Protein AF-A0A158QTT5-F1 (afdb_monomer)

Foldseek 3Di:
DVVLVVVLVVLVVVLVVLVVVLVVLVVVLVVLVVVLVVLVVVLVVLVVVLVVLVVVLVVLVVVLVVLVVVLVVLVVVLVVCVVPPDDPVNVVSVVVNVVSVVVNVVSVVVSVVSVVVSVVSVVVSVVSVVVSVVSVVVSVVSVVVSVVSVVVSVVSVVVSVVSVVVVVVVVVVVVVVVVVVVVVVVVVVVVVVVVVVVVVVVVVVVVVVVVVVVVVVVVVVVVVDDDDDDDDDDPPDVVVVVVVVVVVVVVVVVVVVVVVVVVVVVVVVVVVVVVVVVVVLVVVCVVPVPVNVVVVVVVVVVVVVVVVVVVVVVVVVVVVVVVVVVVVVVVVVVVVVVVVVVVVVVVVVVVVVVVVVVVVVVVVVVVVVVVVVVVVVVVVVVVVVVVVVVVVVVVVVVVVVVVVVVVVVVVVVVVVVPDDDDDDDDPDDPPPPPPPPPPPPPPVPPPPPDPDDDDDDDDDDDDDDDDDDDDDDDDDDDDDDDDDDDDDDDDDDDDDDDDDDDDDPPPPPPPVVVVVVVVVVVVVVVVVVVVVVVVVVVVVVVVVVVVD

Structure (mmCIF, N/CA/C/O backbone):
data_AF-A0A158QTT5-F1
#
_entry.id   AF-A0A158QTT5-F1
#
loop_
_atom_site.group_PDB
_atom_site.id
_atom_site.type_symbol
_atom_site.label_atom_id
_atom_site.label_alt_id
_atom_site.label_comp_id
_atom_site.label_asym_id
_atom_site.label_entity_id
_atom_site.label_seq_id
_atom_site.pdbx_PDB_ins_code
_atom_site.Cartn_x
_atom_site.Cartn_y
_atom_site.Cartn_z
_atom_site.occupancy
_atom_site.B_iso_or_equiv
_atom_site.auth_seq_id
_atom_site.auth_comp_id
_atom_site.auth_asym_id
_atom_site.auth_atom_id
_atom_site.pdbx_PDB_model_num
ATOM 1 N N . MET A 1 1 ? 10.773 11.565 -28.075 1.00 53.94 1 MET A N 1
ATOM 2 C CA . MET A 1 1 ? 11.450 11.701 -26.777 1.00 53.94 1 MET A CA 1
ATOM 3 C C . MET A 1 1 ? 10.529 12.324 -25.743 1.00 53.94 1 MET A C 1
ATOM 5 O O . MET A 1 1 ? 9.897 11.657 -24.931 1.00 53.94 1 MET A O 1
ATOM 9 N N . ASP A 1 2 ? 10.317 13.621 -25.923 1.00 58.75 2 ASP A N 1
ATOM 10 C CA . ASP A 1 2 ? 9.489 14.456 -25.050 1.00 58.75 2 ASP A CA 1
ATOM 11 C C . ASP A 1 2 ? 8.053 13.964 -24.871 1.00 58.75 2 ASP A C 1
ATOM 13 O O . ASP A 1 2 ? 7.498 14.089 -23.787 1.00 58.75 2 ASP A O 1
ATOM 17 N N . SER A 1 3 ? 7.444 13.352 -25.892 1.00 56.41 3 SER A N 1
ATOM 18 C CA . SER A 1 3 ? 6.098 12.768 -25.769 1.00 56.41 3 SER A CA 1
ATOM 19 C C . SER A 1 3 ? 6.046 11.583 -24.790 1.00 56.41 3 SER A C 1
ATOM 21 O O . SER A 1 3 ? 5.077 11.444 -24.046 1.00 56.41 3 SER A O 1
ATOM 23 N N . ILE A 1 4 ? 7.102 10.762 -24.738 1.00 62.06 4 ILE A N 1
ATOM 24 C CA . ILE A 1 4 ? 7.203 9.607 -23.831 1.00 62.06 4 ILE A CA 1
ATOM 25 C C . ILE A 1 4 ? 7.567 10.085 -22.424 1.00 62.06 4 ILE A C 1
ATOM 27 O O . ILE A 1 4 ? 6.906 9.682 -21.474 1.00 62.06 4 ILE A O 1
ATOM 31 N N . LYS A 1 5 ? 8.506 11.033 -22.294 1.00 63.84 5 LYS A N 1
ATOM 32 C CA . LYS A 1 5 ? 8.805 11.709 -21.019 1.00 63.84 5 LYS A CA 1
ATOM 33 C C . LYS A 1 5 ? 7.576 12.351 -20.403 1.00 63.84 5 LYS A C 1
ATOM 35 O O . LYS A 1 5 ? 7.313 12.158 -19.226 1.00 63.84 5 LYS A O 1
ATOM 40 N N . LYS A 1 6 ? 6.797 13.085 -21.203 1.00 74.56 6 LYS A N 1
ATOM 41 C CA . LYS A 1 6 ? 5.551 13.713 -20.749 1.00 74.56 6 LYS A CA 1
ATOM 42 C C . LYS A 1 6 ? 4.541 12.670 -20.276 1.00 74.56 6 LYS A C 1
ATOM 44 O O . LYS A 1 6 ? 3.931 12.872 -19.235 1.00 74.56 6 LYS A O 1
ATOM 49 N N . LYS A 1 7 ? 4.401 11.542 -20.985 1.00 72.75 7 LYS A N 1
ATOM 50 C CA . LYS A 1 7 ? 3.528 10.435 -20.558 1.00 72.75 7 LYS A CA 1
ATOM 51 C C . LYS A 1 7 ? 4.033 9.734 -19.294 1.00 72.75 7 LYS A C 1
ATOM 53 O O . LYS A 1 7 ? 3.225 9.437 -18.428 1.00 72.75 7 LYS A O 1
ATOM 58 N N . MET A 1 8 ? 5.338 9.508 -19.146 1.00 67.94 8 MET A N 1
ATOM 59 C CA . MET A 1 8 ? 5.909 8.921 -17.927 1.00 67.94 8 MET A CA 1
ATOM 60 C C . MET A 1 8 ? 5.813 9.862 -16.731 1.00 67.94 8 MET A C 1
ATOM 62 O O . MET A 1 8 ? 5.478 9.412 -15.645 1.00 67.94 8 MET A O 1
ATOM 66 N N . LEU A 1 9 ? 6.058 11.159 -16.920 1.00 74.69 9 LEU A N 1
ATOM 67 C CA . LEU A 1 9 ? 5.844 12.173 -15.888 1.00 74.69 9 LEU A CA 1
ATOM 68 C C . LEU A 1 9 ? 4.375 12.227 -15.471 1.00 74.69 9 LEU A C 1
ATOM 70 O O . LEU A 1 9 ? 4.094 12.249 -14.279 1.00 74.69 9 LEU A O 1
ATOM 74 N N . ALA A 1 10 ? 3.447 12.174 -16.430 1.00 76.25 10 ALA A N 1
ATOM 75 C CA . ALA A 1 10 ? 2.020 12.101 -16.135 1.00 76.25 10 ALA A CA 1
ATOM 76 C C . ALA A 1 10 ? 1.664 10.828 -15.349 1.00 76.25 10 ALA A C 1
ATOM 78 O O . ALA A 1 10 ? 0.994 10.924 -14.330 1.00 76.25 10 ALA A O 1
ATOM 79 N N . MET A 1 11 ? 2.174 9.656 -15.747 1.00 75.00 11 MET A N 1
ATOM 80 C CA . MET A 1 11 ? 1.930 8.392 -15.035 1.00 75.00 11 MET A CA 1
ATOM 81 C C . MET A 1 11 ? 2.588 8.345 -13.647 1.00 75.00 11 MET A C 1
ATOM 83 O O . MET A 1 11 ? 2.000 7.802 -12.715 1.00 75.00 11 MET A O 1
ATOM 87 N N . LYS A 1 12 ? 3.779 8.935 -13.475 1.00 76.81 12 LYS A N 1
ATOM 88 C CA . LYS A 1 12 ? 4.441 9.087 -12.167 1.00 76.81 12 LYS A CA 1
ATOM 89 C C . LYS A 1 12 ? 3.622 9.991 -11.251 1.00 76.81 12 LYS A C 1
ATOM 91 O O . LYS A 1 12 ? 3.322 9.595 -10.132 1.00 76.81 12 LYS A O 1
ATOM 96 N N . LEU A 1 13 ? 3.179 11.137 -11.762 1.00 84.69 13 LEU A N 1
ATOM 97 C CA . LEU A 1 13 ? 2.320 12.060 -11.027 1.00 84.69 13 LEU A CA 1
ATOM 98 C C . LEU A 1 13 ? 0.967 11.417 -10.679 1.00 84.69 13 LEU A C 1
ATOM 100 O O . LEU A 1 13 ? 0.458 11.595 -9.579 1.00 84.69 13 LEU A O 1
ATOM 104 N N . GLU A 1 14 ? 0.373 10.638 -11.586 1.00 78.38 14 GLU A N 1
ATOM 105 C CA . GLU A 1 14 ? -0.854 9.877 -11.319 1.00 78.38 14 GLU A CA 1
ATOM 106 C C . GLU A 1 14 ? -0.651 8.799 -10.248 1.00 78.38 14 GLU A C 1
ATOM 108 O O . GLU A 1 14 ? -1.523 8.628 -9.394 1.00 78.38 14 GLU A O 1
ATOM 113 N N . LYS A 1 15 ? 0.495 8.104 -10.258 1.00 79.44 15 LYS A N 1
ATOM 114 C CA . LYS A 1 15 ? 0.871 7.120 -9.236 1.00 79.44 15 LYS A CA 1
ATOM 115 C C . LYS A 1 15 ? 1.059 7.781 -7.871 1.00 79.44 15 LYS A C 1
ATOM 117 O O . LYS A 1 15 ? 0.480 7.305 -6.902 1.00 79.44 15 LYS A O 1
ATOM 122 N N . GLU A 1 16 ? 1.813 8.875 -7.800 1.00 82.44 16 GLU A N 1
ATOM 123 C CA . GLU A 1 16 ? 2.035 9.648 -6.568 1.00 82.44 16 GLU A CA 1
ATOM 124 C C . GLU A 1 16 ? 0.712 10.182 -6.007 1.00 82.44 16 GLU A C 1
ATOM 126 O O . GLU A 1 16 ? 0.370 9.907 -4.861 1.00 82.44 16 GLU A O 1
ATOM 131 N N . ASN A 1 17 ? -0.117 10.802 -6.851 1.00 79.88 17 ASN A N 1
ATOM 132 C CA . ASN A 1 17 ? -1.439 11.285 -6.452 1.00 79.88 17 ASN A CA 1
ATOM 133 C C . ASN A 1 17 ? -2.375 10.160 -5.975 1.00 79.88 17 ASN A C 1
ATOM 135 O O . ASN A 1 17 ? -3.226 10.387 -5.114 1.00 79.88 17 ASN A O 1
ATOM 139 N N . ALA A 1 18 ? -2.291 8.963 -6.564 1.00 76.06 18 ALA A N 1
ATOM 140 C CA . ALA A 1 18 ? -3.070 7.808 -6.121 1.00 76.06 18 ALA A CA 1
ATOM 141 C C . ALA A 1 18 ? -2.574 7.279 -4.768 1.00 76.06 18 ALA A C 1
ATOM 143 O O . ALA A 1 18 ? -3.385 6.903 -3.924 1.00 76.06 18 ALA A O 1
ATOM 144 N N . LEU A 1 19 ? -1.261 7.301 -4.550 1.00 77.50 19 LEU A N 1
ATOM 145 C CA . LEU A 1 19 ? -0.618 6.841 -3.326 1.00 77.50 19 LEU A CA 1
ATOM 146 C C . LEU A 1 19 ? -0.917 7.788 -2.152 1.00 77.50 19 LEU A C 1
ATOM 148 O O . LEU A 1 19 ? -1.347 7.326 -1.098 1.00 77.50 19 LEU A O 1
ATOM 152 N N . ASP A 1 20 ? -0.836 9.102 -2.363 1.00 85.56 20 ASP A N 1
ATOM 153 C CA . ASP A 1 20 ? -1.230 10.106 -1.366 1.00 85.56 20 ASP A CA 1
ATOM 154 C C . ASP A 1 20 ? -2.711 9.983 -0.981 1.00 85.56 20 ASP A C 1
ATOM 156 O O . ASP A 1 20 ? -3.078 10.075 0.195 1.00 85.56 20 ASP A O 1
ATOM 160 N N . LYS A 1 21 ? -3.583 9.720 -1.965 1.00 78.56 21 LYS A N 1
ATOM 161 C CA . LYS A 1 21 ? -5.006 9.449 -1.709 1.00 78.56 21 LYS A CA 1
ATOM 162 C C . LYS A 1 21 ? -5.202 8.183 -0.882 1.00 78.56 21 LYS A C 1
ATOM 164 O O . LYS A 1 21 ? -5.990 8.221 0.060 1.00 78.56 21 LYS A O 1
ATOM 169 N N . ALA A 1 22 ? -4.494 7.099 -1.198 1.00 75.62 22 ALA A N 1
ATOM 170 C CA . ALA A 1 22 ? -4.575 5.849 -0.448 1.00 75.62 22 ALA A CA 1
ATOM 171 C C . ALA A 1 22 ? -4.116 6.032 1.009 1.00 75.62 22 ALA A C 1
ATOM 173 O O . ALA A 1 22 ? -4.828 5.622 1.922 1.00 75.62 22 ALA A O 1
ATOM 174 N N . ILE A 1 23 ? -3.000 6.734 1.240 1.00 83.12 23 ILE A N 1
ATOM 175 C CA . ILE A 1 23 ? -2.498 7.049 2.590 1.00 83.12 23 ILE A CA 1
ATOM 176 C C . ILE A 1 23 ? -3.516 7.883 3.376 1.00 83.12 23 ILE A C 1
ATOM 178 O O . ILE A 1 23 ? -3.788 7.609 4.548 1.00 83.12 23 ILE A O 1
ATOM 182 N N . ASN A 1 24 ? -4.104 8.902 2.746 1.00 83.38 24 ASN A N 1
ATOM 183 C CA . ASN A 1 24 ? -5.105 9.743 3.397 1.00 83.38 24 ASN A CA 1
ATOM 184 C C . ASN A 1 24 ? -6.373 8.947 3.758 1.00 83.38 24 ASN A C 1
ATOM 186 O O . ASN A 1 24 ? -6.890 9.089 4.867 1.00 83.38 24 ASN A O 1
ATOM 190 N N . LEU A 1 25 ? -6.852 8.080 2.859 1.00 76.81 25 LEU A N 1
ATOM 191 C CA . LEU A 1 25 ? -7.988 7.192 3.125 1.00 76.81 25 LEU A CA 1
ATOM 192 C C . LEU A 1 25 ? -7.678 6.195 4.249 1.00 76.81 25 LEU A C 1
ATOM 194 O O . LEU A 1 25 ? -8.513 5.999 5.127 1.00 76.81 25 LEU A O 1
ATOM 198 N N . GLU A 1 26 ? -6.472 5.627 4.286 1.00 80.00 26 GLU A N 1
ATOM 199 C CA . GLU A 1 26 ? -6.041 4.715 5.350 1.00 80.00 26 GLU A CA 1
ATOM 200 C C . GLU A 1 26 ? -5.979 5.417 6.718 1.00 80.00 26 GLU A C 1
ATOM 202 O O . GLU A 1 26 ? -6.407 4.866 7.735 1.00 80.00 26 GLU A O 1
ATOM 207 N N . SER A 1 27 ? -5.494 6.661 6.755 1.00 84.38 27 SER A N 1
ATOM 208 C CA . SER A 1 27 ? -5.499 7.485 7.968 1.00 84.38 27 SER A CA 1
ATOM 209 C C . SER A 1 27 ? -6.926 7.750 8.462 1.00 84.38 27 SER A C 1
ATOM 211 O O . SER A 1 27 ? -7.227 7.538 9.640 1.00 84.38 27 SER A O 1
ATOM 213 N N . GLN A 1 28 ? -7.832 8.129 7.553 1.00 79.62 28 GLN A N 1
ATOM 214 C CA . GLN A 1 28 ? -9.247 8.347 7.869 1.00 79.62 28 GLN A CA 1
ATOM 215 C C . GLN A 1 28 ? -9.940 7.064 8.340 1.00 79.62 28 GLN A C 1
ATOM 217 O O . GLN A 1 28 ? -10.732 7.111 9.281 1.00 79.62 28 GLN A O 1
ATOM 222 N N . LEU A 1 29 ? -9.626 5.914 7.738 1.00 75.88 29 LEU A N 1
ATOM 223 C CA . LEU A 1 29 ? -10.116 4.608 8.181 1.00 75.88 29 LEU A CA 1
ATOM 224 C C . LEU A 1 29 ? -9.657 4.293 9.606 1.00 75.88 29 LEU A C 1
ATOM 226 O O . LEU A 1 29 ? -10.479 3.928 10.444 1.00 75.88 29 LEU A O 1
ATOM 230 N N . LYS A 1 30 ? -8.371 4.501 9.913 1.00 83.75 30 LYS A N 1
ATOM 231 C CA . LYS A 1 30 ? -7.824 4.291 11.264 1.00 83.75 30 LYS A CA 1
ATOM 232 C C . LYS A 1 30 ? -8.466 5.209 12.298 1.00 83.75 30 LYS A C 1
ATOM 234 O O . LYS A 1 30 ? -8.713 4.773 13.419 1.00 83.75 30 LYS A O 1
ATOM 239 N N . GLU A 1 31 ? -8.723 6.468 11.956 1.00 86.56 31 GLU A N 1
ATOM 240 C CA . GLU A 1 31 ? -9.417 7.401 12.848 1.00 86.56 31 GLU A CA 1
ATOM 241 C C . GLU A 1 31 ? -10.861 6.950 13.105 1.00 86.56 31 GLU A C 1
ATOM 243 O O . GLU A 1 31 ? -11.269 6.822 14.259 1.00 86.56 31 GLU A O 1
ATOM 248 N N . LYS A 1 32 ? -11.606 6.604 12.045 1.00 79.31 32 LYS A N 1
ATOM 249 C CA . LYS A 1 32 ? -12.988 6.121 12.169 1.00 79.31 32 LYS A CA 1
ATOM 250 C C . LYS A 1 32 ? -13.094 4.794 12.917 1.00 79.31 32 LYS A C 1
ATOM 252 O O . LYS A 1 32 ? -14.054 4.620 13.658 1.00 79.31 32 LYS A O 1
ATOM 257 N N . ALA A 1 33 ? -12.114 3.903 12.783 1.00 79.56 33 ALA A N 1
ATOM 258 C CA . ALA A 1 33 ? -12.050 2.660 13.548 1.00 79.56 33 ALA A CA 1
ATOM 259 C C . ALA A 1 33 ? -11.853 2.917 15.053 1.00 79.56 33 ALA A C 1
ATOM 261 O O . ALA A 1 33 ? -12.567 2.340 15.867 1.00 79.56 33 ALA A O 1
ATOM 262 N N . ARG A 1 34 ? -10.960 3.843 15.437 1.00 82.88 34 ARG A N 1
ATOM 263 C CA . ARG A 1 34 ? -10.782 4.223 16.853 1.00 82.88 34 ARG A CA 1
ATOM 264 C C . ARG A 1 34 ? -12.030 4.877 17.443 1.00 82.88 34 ARG A C 1
ATOM 266 O O . ARG A 1 34 ? -12.351 4.650 18.606 1.00 82.88 34 ARG A O 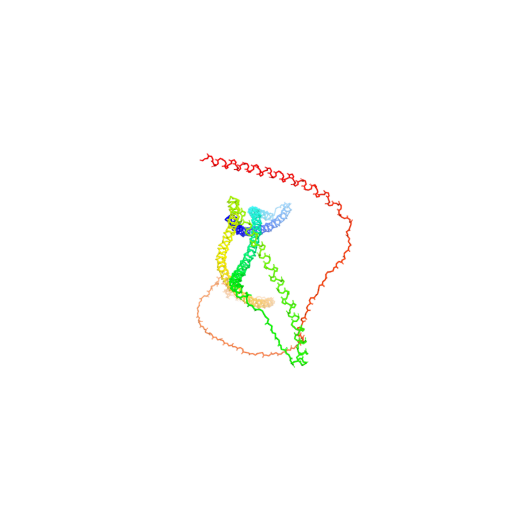1
ATOM 273 N N . ASP A 1 35 ? -12.706 5.724 16.670 1.00 77.62 35 ASP A N 1
ATOM 274 C CA . ASP A 1 35 ? -13.964 6.342 17.102 1.00 77.62 35 ASP A CA 1
ATOM 275 C C . ASP A 1 35 ? -15.069 5.291 17.273 1.00 77.62 35 ASP A C 1
ATOM 277 O O . ASP A 1 35 ? -15.841 5.359 18.230 1.00 77.62 35 ASP A O 1
ATOM 281 N N . PHE A 1 36 ? -15.111 4.297 16.382 1.00 76.88 36 PHE A N 1
ATOM 282 C CA . PHE A 1 36 ? -16.030 3.167 16.463 1.00 76.88 36 PHE A CA 1
ATOM 283 C C . PHE A 1 36 ? -15.793 2.322 17.721 1.00 76.88 36 PHE A C 1
ATOM 285 O O . PHE A 1 36 ? -16.745 2.077 18.455 1.00 76.88 36 PHE A O 1
ATOM 292 N N . GLU A 1 37 ? -14.541 1.955 18.021 1.00 82.19 37 GLU A N 1
ATOM 293 C CA . GLU A 1 37 ? -14.189 1.194 19.233 1.00 82.19 37 GLU A CA 1
ATOM 294 C C . GLU A 1 37 ? -14.653 1.910 20.508 1.00 82.19 37 GLU A C 1
ATOM 296 O O . GLU A 1 37 ? -15.314 1.309 21.353 1.00 82.19 37 GLU A O 1
ATOM 301 N N . LYS A 1 38 ? -14.407 3.223 20.622 1.00 84.75 38 LYS A N 1
ATOM 302 C CA . LYS A 1 38 ? -14.878 4.016 21.773 1.00 84.75 38 LYS A CA 1
ATOM 303 C C . LYS A 1 38 ? -16.400 4.004 21.901 1.00 84.75 38 LYS A C 1
ATOM 305 O O . LYS A 1 38 ? -16.931 3.921 23.004 1.00 84.75 38 LYS A O 1
ATOM 310 N N . LYS A 1 39 ? -17.118 4.103 20.780 1.00 77.00 39 LYS A N 1
ATOM 311 C CA . LYS A 1 39 ? -18.588 4.087 20.770 1.00 77.00 39 LYS A CA 1
ATOM 312 C C . LYS A 1 39 ? -19.152 2.712 21.106 1.00 77.00 39 LYS A C 1
ATOM 314 O O . LYS A 1 39 ? -20.192 2.620 21.755 1.00 77.00 39 LYS A O 1
ATOM 319 N N . GLU A 1 40 ? -18.457 1.651 20.718 1.00 79.06 40 GLU A N 1
ATOM 320 C CA . GLU A 1 40 ? -18.796 0.282 21.087 1.00 79.06 40 GLU A CA 1
ATOM 321 C C . GLU A 1 40 ? -18.558 0.026 22.586 1.00 79.06 40 GLU A C 1
ATOM 323 O O . GLU A 1 40 ? -19.397 -0.586 23.249 1.00 79.06 40 GLU A O 1
ATOM 328 N N . GLU A 1 41 ? -17.475 0.562 23.159 1.00 86.75 41 GLU A N 1
ATOM 329 C CA . GLU A 1 41 ? -17.233 0.566 24.608 1.00 86.75 41 GLU A CA 1
ATOM 330 C C . GLU A 1 41 ? -18.330 1.324 25.372 1.00 86.75 41 GLU A C 1
ATOM 332 O O . GLU A 1 41 ? -18.899 0.774 26.318 1.00 86.75 41 GLU A O 1
ATOM 337 N N . GLU A 1 42 ? -18.692 2.536 24.929 1.00 80.69 42 GLU A N 1
ATOM 338 C CA . GLU A 1 42 ? -19.810 3.309 25.492 1.00 80.69 42 GLU A CA 1
ATOM 339 C C . GLU A 1 42 ? -21.118 2.498 25.438 1.00 80.69 42 GLU A C 1
ATOM 341 O O . GLU A 1 42 ? -21.829 2.382 26.436 1.00 80.69 42 GLU A O 1
ATOM 346 N N . MET A 1 43 ? -21.427 1.866 24.302 1.00 82.56 43 MET A N 1
ATOM 347 C CA . MET A 1 43 ? -22.614 1.018 24.142 1.00 82.56 43 MET A CA 1
ATOM 348 C C . MET A 1 43 ? -22.608 -0.184 25.101 1.00 82.56 43 MET A C 1
ATOM 350 O O . MET A 1 43 ? -23.641 -0.503 25.700 1.00 82.56 43 MET A O 1
ATOM 354 N N . ASN A 1 44 ? -21.459 -0.839 25.278 1.00 82.75 44 ASN A N 1
ATOM 355 C CA . ASN A 1 44 ? -21.297 -1.962 26.202 1.00 82.75 44 ASN A CA 1
ATOM 356 C C . ASN A 1 44 ? -21.470 -1.532 27.666 1.00 82.75 44 ASN A C 1
ATOM 358 O O . ASN A 1 44 ? -22.100 -2.250 28.450 1.00 82.75 44 ASN A O 1
ATOM 362 N N . GLU A 1 45 ? -20.981 -0.345 28.032 1.00 85.75 45 GLU A N 1
ATOM 363 C CA . GLU A 1 45 ? -21.187 0.233 29.361 1.00 85.75 45 GLU A CA 1
ATOM 364 C C . GLU A 1 45 ? -22.676 0.514 29.622 1.00 85.75 45 GLU A C 1
ATOM 366 O O . GLU A 1 45 ? -23.206 0.158 30.679 1.00 85.75 45 GLU A O 1
ATOM 371 N N . MET A 1 46 ? -23.383 1.087 28.644 1.00 78.50 46 MET A N 1
ATOM 372 C CA . MET A 1 46 ? -24.825 1.350 28.738 1.00 78.50 46 MET A CA 1
ATOM 373 C C . MET A 1 46 ? -25.631 0.047 28.843 1.00 78.50 46 MET A C 1
ATOM 375 O O . MET A 1 46 ? -26.543 -0.061 29.661 1.00 78.50 46 MET A O 1
ATOM 379 N N . LEU A 1 47 ? -25.254 -0.989 28.089 1.00 83.19 47 LEU A N 1
ATOM 380 C CA . LEU A 1 47 ? -25.833 -2.332 28.199 1.00 83.19 47 LEU A CA 1
ATOM 381 C C . LEU A 1 47 ? -25.658 -2.940 29.595 1.00 83.19 47 LEU A C 1
ATOM 383 O O . LEU A 1 47 ? -26.587 -3.563 30.117 1.00 83.19 47 LEU A O 1
ATOM 387 N N . ALA A 1 48 ? -24.482 -2.774 30.204 1.00 87.88 48 ALA A N 1
ATOM 388 C CA . ALA A 1 48 ? -24.221 -3.244 31.560 1.00 87.88 48 ALA A CA 1
ATOM 389 C C . ALA A 1 48 ? -25.079 -2.495 32.592 1.00 87.88 48 ALA A C 1
ATOM 391 O O . ALA A 1 48 ? -25.664 -3.133 33.470 1.00 87.88 48 ALA A O 1
ATOM 392 N N . LYS A 1 49 ? -25.222 -1.169 32.448 1.00 83.19 49 LYS A N 1
ATOM 393 C CA . LYS A 1 49 ? -26.099 -0.346 33.300 1.00 83.19 49 LYS A CA 1
ATOM 394 C C . LYS A 1 49 ? -27.556 -0.789 33.207 1.00 83.19 49 LYS A C 1
ATOM 396 O O . LYS A 1 49 ? -28.166 -1.041 34.241 1.00 83.19 49 LYS A O 1
ATOM 401 N N . VAL A 1 50 ? -28.084 -0.980 31.995 1.00 83.00 50 VAL A N 1
ATOM 402 C CA . VAL A 1 50 ? -29.459 -1.471 31.785 1.00 83.00 50 VAL A CA 1
ATOM 403 C C . VAL A 1 50 ? -29.668 -2.833 32.454 1.00 83.00 50 VAL A C 1
ATOM 405 O O . VAL A 1 50 ? -30.658 -3.017 33.154 1.00 83.00 50 VAL A O 1
ATOM 408 N N . LYS A 1 51 ? -28.726 -3.776 32.307 1.00 86.25 51 LYS A N 1
ATOM 409 C CA . LYS A 1 51 ? -28.814 -5.089 32.974 1.00 86.25 51 LYS A CA 1
ATOM 410 C C . LYS A 1 51 ? -28.812 -4.978 34.499 1.00 86.25 51 LYS A C 1
ATOM 412 O O . LYS A 1 51 ? -29.554 -5.707 35.149 1.00 86.25 51 LYS A O 1
ATOM 417 N N . ASN A 1 52 ? -27.991 -4.094 35.062 1.00 88.38 52 ASN A N 1
ATOM 418 C CA . ASN A 1 52 ? -27.919 -3.915 36.509 1.00 88.38 52 ASN A CA 1
ATOM 419 C C . ASN A 1 52 ? -29.212 -3.302 37.066 1.00 88.38 52 ASN A C 1
ATOM 421 O O . ASN A 1 52 ? -29.753 -3.807 38.043 1.00 88.38 52 ASN A O 1
ATOM 425 N N . ILE A 1 53 ? -29.750 -2.270 36.405 1.00 82.12 53 ILE A N 1
ATOM 426 C CA . ILE A 1 53 ? -31.021 -1.652 36.810 1.00 82.12 53 ILE A CA 1
ATOM 427 C C . ILE A 1 53 ? -32.183 -2.644 36.638 1.00 82.12 53 ILE A C 1
ATOM 429 O O . ILE A 1 53 ? -33.055 -2.701 37.498 1.00 82.12 53 ILE A O 1
ATOM 433 N N . GLN A 1 54 ? -32.178 -3.482 35.593 1.00 87.50 54 GLN A N 1
ATOM 434 C CA . GLN A 1 54 ? -33.176 -4.546 35.433 1.00 87.50 54 GLN A CA 1
ATOM 435 C C . GLN A 1 54 ? -33.127 -5.555 36.589 1.00 87.50 54 GLN A C 1
ATOM 437 O O . GLN A 1 54 ? -34.169 -5.902 37.132 1.00 87.50 54 GLN A O 1
ATOM 442 N N . ALA A 1 55 ? -31.931 -5.978 37.009 1.00 89.75 55 ALA A N 1
ATOM 443 C CA . ALA A 1 55 ? -31.786 -6.861 38.163 1.00 89.75 55 ALA A CA 1
ATOM 444 C C . ALA A 1 55 ? -32.298 -6.201 39.457 1.00 89.75 55 ALA A C 1
ATOM 446 O O . ALA A 1 55 ? -32.955 -6.856 40.263 1.00 89.75 55 ALA A O 1
ATOM 447 N N . GLU A 1 56 ? -32.052 -4.900 39.649 1.00 87.06 56 GLU A N 1
ATOM 448 C CA . GLU A 1 56 ? -32.637 -4.142 40.762 1.00 87.06 56 GLU A CA 1
ATOM 449 C C . GLU A 1 56 ? -34.173 -4.137 40.690 1.00 87.06 56 GLU A C 1
ATOM 451 O O . GLU A 1 56 ? -34.823 -4.412 41.698 1.00 87.06 56 GLU A O 1
ATOM 456 N N . VAL A 1 57 ? -34.767 -3.904 39.514 1.00 86.00 57 VAL A N 1
ATOM 457 C CA . VAL A 1 57 ? -36.228 -3.974 39.322 1.00 86.00 57 VAL A CA 1
ATOM 458 C C . VAL A 1 57 ? -36.775 -5.352 39.680 1.00 86.00 57 VAL A C 1
ATOM 460 O O . VAL A 1 57 ? -37.758 -5.420 40.417 1.00 86.00 57 VAL A O 1
ATOM 463 N N . ASP A 1 58 ? -36.122 -6.431 39.245 1.00 89.56 58 ASP A N 1
ATOM 464 C CA . ASP A 1 58 ? -36.552 -7.800 39.542 1.00 89.56 58 ASP A CA 1
ATOM 465 C C . ASP A 1 58 ? -36.552 -8.056 41.065 1.00 89.56 58 ASP A C 1
ATOM 467 O O . ASP A 1 58 ? -37.530 -8.570 41.612 1.00 89.56 58 ASP A O 1
ATOM 471 N N . THR A 1 59 ? -35.517 -7.602 41.788 1.00 89.12 59 THR A N 1
ATOM 472 C CA . THR A 1 59 ? -35.470 -7.727 43.260 1.00 89.12 59 THR A CA 1
ATOM 473 C C . THR A 1 59 ? -36.558 -6.915 43.965 1.00 89.12 59 THR A C 1
ATOM 475 O O . THR A 1 59 ? -37.162 -7.382 44.937 1.00 89.12 59 THR A O 1
ATOM 478 N N . VAL A 1 60 ? -36.854 -5.704 43.476 1.00 83.44 60 VAL A N 1
ATOM 479 C CA . VAL A 1 60 ? -37.927 -4.874 44.037 1.00 83.44 60 VAL A CA 1
ATOM 480 C C . VAL A 1 60 ? -39.290 -5.501 43.725 1.00 83.44 60 VAL A C 1
ATOM 482 O O . VAL A 1 60 ? -40.144 -5.536 44.612 1.00 83.44 60 VAL A O 1
ATOM 485 N N . GLN A 1 61 ? -39.488 -6.077 42.534 1.00 85.00 61 GLN A N 1
ATOM 486 C CA . GLN A 1 61 ? -40.697 -6.831 42.187 1.00 85.00 61 GLN A CA 1
ATOM 487 C C . GLN A 1 61 ? -40.903 -8.043 43.094 1.00 85.00 61 GLN A C 1
ATOM 489 O O . GLN A 1 61 ? -42.015 -8.231 43.583 1.00 85.00 61 GLN A O 1
ATOM 494 N N . GLU A 1 62 ? -39.863 -8.828 43.376 1.00 89.94 62 GLU A N 1
ATOM 495 C CA . GLU A 1 62 ? -39.952 -9.950 44.319 1.00 89.94 62 GLU A CA 1
ATOM 496 C C . GLU A 1 62 ? -40.363 -9.477 45.720 1.00 89.94 62 GLU A C 1
ATOM 498 O O . GLU A 1 62 ? -41.283 -10.040 46.321 1.00 89.94 62 GLU A O 1
ATOM 503 N N . SER A 1 63 ? -39.755 -8.390 46.210 1.00 83.50 63 SER A N 1
ATOM 504 C CA . SER A 1 63 ? -40.103 -7.807 47.513 1.00 83.50 63 SER A CA 1
ATOM 505 C C . SER A 1 63 ? -41.546 -7.285 47.564 1.00 83.50 63 SER A C 1
ATOM 507 O O . SER A 1 63 ? -42.242 -7.465 48.567 1.00 83.50 63 SER A O 1
ATOM 509 N N . LEU A 1 64 ? -42.033 -6.700 46.462 1.00 84.50 64 LEU A N 1
ATOM 510 C CA . LEU A 1 64 ? -43.419 -6.262 46.315 1.00 84.50 64 LEU A CA 1
ATOM 511 C C . LEU A 1 64 ? -44.370 -7.463 46.311 1.00 84.50 64 LEU A C 1
ATOM 513 O O . LEU A 1 64 ? -45.384 -7.437 47.007 1.00 84.50 64 LEU A O 1
ATOM 517 N N . GLN A 1 65 ? -44.039 -8.529 45.581 1.00 86.62 65 GLN A N 1
ATOM 518 C CA . GLN A 1 65 ? -44.828 -9.761 45.529 1.00 86.62 65 GLN A CA 1
ATOM 519 C C . GLN A 1 65 ? -44.966 -10.388 46.926 1.00 86.62 65 GLN A C 1
ATOM 521 O O . GLN A 1 65 ? -46.055 -10.805 47.332 1.00 86.62 65 GLN A O 1
ATOM 526 N N . GLU A 1 66 ? -43.872 -10.410 47.691 1.00 88.25 66 GLU A N 1
ATOM 527 C CA . GLU A 1 66 ? -43.851 -10.920 49.060 1.00 88.25 66 GLU A CA 1
ATOM 528 C C . GLU A 1 66 ? -44.698 -10.048 50.003 1.00 88.25 66 GLU A C 1
ATOM 530 O O . GLU A 1 66 ? -45.476 -10.572 50.808 1.00 88.25 66 GLU A O 1
ATOM 535 N N . ALA A 1 67 ? -44.604 -8.719 49.883 1.00 80.31 67 ALA A N 1
ATOM 536 C CA . ALA A 1 67 ? -45.430 -7.780 50.640 1.00 80.31 67 ALA A CA 1
ATOM 537 C C . ALA A 1 67 ? -46.928 -7.935 50.315 1.00 80.31 67 ALA A C 1
ATOM 539 O O . ALA A 1 67 ? -47.749 -7.938 51.235 1.00 80.31 67 ALA A O 1
ATOM 540 N N . ILE A 1 68 ? -47.286 -8.142 49.041 1.00 83.81 68 ILE A N 1
ATOM 541 C CA . ILE A 1 68 ? -48.664 -8.414 48.599 1.00 83.81 68 ILE A CA 1
ATOM 542 C C . ILE A 1 68 ? -49.180 -9.725 49.202 1.00 83.81 68 ILE A C 1
ATOM 544 O O . ILE A 1 68 ? -50.267 -9.738 49.776 1.00 83.81 68 ILE A O 1
ATOM 548 N N . SER A 1 69 ? -48.405 -10.814 49.152 1.00 86.38 69 SER A N 1
ATOM 549 C CA . SER A 1 69 ? -48.811 -12.097 49.749 1.00 86.38 69 SER A CA 1
ATOM 550 C C . SER A 1 69 ? -49.040 -11.973 51.260 1.00 86.38 69 SER A C 1
ATOM 552 O O . SER A 1 69 ? -50.039 -12.464 51.791 1.00 86.38 69 SER A O 1
ATOM 554 N N . LYS A 1 70 ? -48.142 -11.272 51.967 1.00 86.00 70 LYS A N 1
ATOM 555 C CA . LYS A 1 70 ? -48.296 -10.992 53.404 1.00 86.00 70 LYS A CA 1
ATOM 556 C C . LYS A 1 70 ? -49.539 -10.142 53.677 1.00 86.00 70 LYS A C 1
ATOM 558 O O . LYS A 1 70 ? -50.260 -10.426 54.635 1.00 86.00 70 LYS A O 1
ATOM 563 N N . LEU A 1 71 ? -49.813 -9.136 52.842 1.00 80.38 71 LEU A N 1
ATOM 564 C CA . LEU A 1 71 ? -51.020 -8.315 52.931 1.00 80.38 71 LEU A CA 1
ATOM 565 C C . LEU A 1 71 ? -52.277 -9.188 52.788 1.00 80.38 71 LEU A C 1
ATOM 567 O O . LEU A 1 71 ? -53.103 -9.197 53.700 1.00 80.38 71 LEU A O 1
ATOM 571 N N . GLU A 1 72 ? -52.378 -9.998 51.733 1.00 84.44 72 GLU A N 1
ATOM 572 C CA . GLU A 1 72 ? -53.523 -10.886 51.496 1.00 84.44 72 GLU A CA 1
ATOM 573 C C . GLU A 1 72 ? -53.765 -11.870 52.649 1.00 84.44 72 GLU A C 1
ATOM 575 O O . GLU A 1 72 ? -54.908 -12.122 53.039 1.00 84.44 72 GLU A O 1
ATOM 580 N N . GLU A 1 73 ? -52.705 -12.449 53.218 1.00 84.00 73 GLU A N 1
ATOM 581 C CA . GLU A 1 73 ? -52.819 -13.314 54.393 1.00 84.00 73 GLU A CA 1
ATOM 582 C C . GLU A 1 73 ? -53.370 -12.558 55.605 1.00 84.00 73 GLU A C 1
ATOM 584 O O . GLU A 1 73 ? -54.226 -13.079 56.329 1.00 84.00 73 GLU A O 1
ATOM 589 N N . THR A 1 74 ? -52.893 -11.333 55.845 1.00 76.81 74 THR A N 1
ATOM 590 C CA . THR A 1 74 ? -53.386 -10.501 56.949 1.00 76.81 74 THR A CA 1
ATOM 591 C C . THR A 1 74 ? -54.827 -10.046 56.735 1.00 76.81 74 THR A C 1
ATOM 593 O O . THR A 1 74 ? -55.594 -10.057 57.694 1.00 76.81 74 THR A O 1
ATOM 596 N N . GLU A 1 75 ? -55.239 -9.755 55.501 1.00 78.56 75 GLU A N 1
ATOM 597 C CA . GLU A 1 75 ? -56.623 -9.434 55.136 1.00 78.56 75 GLU A CA 1
ATOM 598 C C . GLU A 1 75 ? -57.555 -10.645 55.297 1.00 78.56 75 GLU A C 1
ATOM 600 O O . GLU A 1 75 ? -58.635 -10.535 55.884 1.00 78.56 75 GLU A O 1
ATOM 605 N N . LYS A 1 76 ? -57.127 -11.842 54.875 1.00 82.38 76 LYS A N 1
ATOM 606 C CA . LYS A 1 76 ? -57.855 -13.103 55.121 1.00 82.38 76 LYS A CA 1
ATOM 607 C C . LYS A 1 76 ? -57.996 -13.385 56.625 1.00 82.38 76 LYS A C 1
ATOM 609 O O . LYS A 1 76 ? -59.059 -13.798 57.085 1.00 82.38 76 LYS A O 1
ATOM 614 N N . ARG A 1 77 ? -56.960 -13.121 57.432 1.00 75.88 77 ARG A N 1
ATOM 615 C CA . ARG A 1 77 ? -57.042 -13.215 58.906 1.00 75.88 77 ARG A CA 1
ATOM 616 C C . ARG A 1 77 ? -57.984 -12.158 59.492 1.00 75.88 77 ARG A C 1
ATOM 618 O O . ARG A 1 77 ? -58.779 -12.484 60.370 1.00 75.88 77 ARG A O 1
ATOM 625 N N . ALA A 1 78 ? -57.942 -10.926 58.987 1.00 70.44 78 ALA A N 1
ATOM 626 C CA . ALA A 1 78 ? -58.803 -9.829 59.424 1.00 70.44 78 ALA A CA 1
ATOM 627 C C . ALA A 1 78 ? -60.282 -10.088 59.122 1.00 70.44 78 ALA A C 1
ATOM 629 O O . ALA A 1 78 ? -61.118 -9.891 59.994 1.00 70.44 78 ALA A O 1
ATOM 630 N N . THR A 1 79 ? -60.612 -10.582 57.927 1.00 73.81 79 THR A N 1
ATOM 631 C CA . THR A 1 79 ? -61.990 -10.938 57.541 1.00 73.81 79 THR A CA 1
ATOM 632 C C . THR A 1 79 ? -62.550 -12.082 58.385 1.00 73.81 79 THR A C 1
ATOM 634 O O . THR A 1 79 ? -63.729 -12.066 58.737 1.00 73.81 79 THR A O 1
ATOM 637 N N . ASN A 1 80 ? -61.714 -13.048 58.775 1.00 73.44 80 ASN A N 1
ATOM 638 C CA . ASN A 1 80 ? -62.101 -14.110 59.705 1.00 73.44 80 ASN A CA 1
ATOM 639 C C . ASN A 1 80 ? -62.315 -13.593 61.138 1.00 73.44 80 ASN A C 1
ATOM 641 O O . ASN A 1 80 ? -63.251 -14.032 61.800 1.00 73.44 80 ASN A O 1
ATOM 645 N N . LEU A 1 81 ? -61.498 -12.639 61.601 1.00 66.25 81 LEU A N 1
ATOM 646 C CA . LEU A 1 81 ? -61.641 -11.997 62.915 1.00 66.25 81 LEU A CA 1
ATOM 647 C C . LEU A 1 81 ? -62.808 -11.001 62.975 1.00 66.25 81 LEU A C 1
ATOM 649 O O . LEU A 1 81 ? -63.471 -10.922 63.997 1.00 66.25 81 LEU A O 1
ATOM 653 N N . MET A 1 82 ? -63.115 -10.284 61.889 1.00 60.00 82 MET A N 1
ATOM 654 C CA . MET A 1 82 ? -64.257 -9.359 61.807 1.00 60.00 82 MET A CA 1
ATOM 655 C C . MET A 1 82 ? -65.617 -10.057 61.915 1.00 60.00 82 MET A C 1
ATOM 657 O O . MET A 1 82 ? -66.601 -9.412 62.261 1.00 60.00 82 MET A O 1
ATOM 661 N N . LYS A 1 83 ? -65.681 -11.372 61.669 1.00 64.12 83 LYS A N 1
ATOM 662 C CA . LYS A 1 83 ? -66.870 -12.192 61.954 1.00 64.12 83 LYS A CA 1
ATOM 663 C C . LYS A 1 83 ? -67.090 -12.424 63.460 1.00 64.12 83 LYS A C 1
ATOM 665 O O . LYS A 1 83 ? -68.126 -12.964 63.831 1.00 64.12 83 LYS A O 1
ATOM 670 N N . MET A 1 84 ? -66.141 -12.029 64.315 1.00 54.91 84 MET A N 1
ATOM 671 C CA . MET A 1 84 ? -66.249 -12.029 65.775 1.00 54.91 84 MET A CA 1
ATOM 672 C C . MET A 1 84 ? -66.172 -10.581 66.281 1.00 54.91 84 MET A C 1
ATOM 674 O O . MET A 1 84 ? -65.100 -9.986 66.355 1.00 54.91 84 MET A O 1
ATOM 678 N N . GLU A 1 85 ? -67.317 -9.969 66.574 1.00 40.09 85 GLU A N 1
ATOM 679 C CA . GLU A 1 85 ? -67.380 -8.554 66.957 1.00 40.09 85 GLU A CA 1
ATOM 680 C C . GLU A 1 85 ? -66.696 -8.278 68.317 1.00 40.09 85 GLU A C 1
ATOM 682 O O . GLU A 1 85 ? -66.961 -8.960 69.305 1.00 40.09 85 GLU A O 1
ATOM 687 N N . GLY A 1 86 ? -65.851 -7.232 68.382 1.00 52.81 86 GLY A N 1
ATOM 688 C CA . GLY A 1 86 ? -65.533 -6.521 69.636 1.00 52.81 86 GLY A CA 1
ATOM 689 C C . GLY A 1 86 ? -64.195 -6.804 70.343 1.00 52.81 86 GLY A C 1
ATOM 690 O O . GLY A 1 86 ? -64.180 -6.943 71.563 1.00 52.81 86 GLY A O 1
ATOM 691 N N . SER A 1 87 ? -63.053 -6.841 69.644 1.00 53.00 87 SER A N 1
ATOM 692 C CA . SER A 1 87 ? -61.735 -7.035 70.283 1.00 53.00 87 SER A CA 1
ATOM 693 C C . SER A 1 87 ? -60.692 -6.001 69.838 1.00 53.00 87 SER A C 1
ATOM 695 O O . SER A 1 87 ? -60.555 -5.738 68.646 1.00 53.00 87 SER A O 1
ATOM 697 N N . ALA A 1 88 ? -59.881 -5.491 70.778 1.00 59.78 88 ALA A N 1
ATOM 698 C CA . ALA A 1 88 ? -58.697 -4.641 70.535 1.00 59.78 88 ALA A CA 1
ATOM 699 C C . ALA A 1 88 ? -57.676 -5.258 69.545 1.00 59.78 88 ALA A C 1
ATOM 701 O O . ALA A 1 88 ? -56.808 -4.579 68.988 1.00 59.78 88 ALA A O 1
ATOM 702 N N . THR A 1 89 ? -57.800 -6.562 69.288 1.00 65.31 89 THR A N 1
ATOM 703 C CA . THR A 1 89 ? -57.046 -7.286 68.259 1.00 65.31 89 THR A CA 1
ATOM 704 C C . THR A 1 89 ? -57.450 -6.901 66.826 1.00 65.31 89 THR A C 1
ATOM 706 O O . THR A 1 89 ? -56.618 -6.949 65.926 1.00 65.31 89 THR A O 1
ATOM 709 N N . VAL A 1 90 ? -58.688 -6.450 66.590 1.00 67.88 90 VAL A N 1
ATOM 710 C CA . VAL A 1 90 ? -59.168 -6.021 65.260 1.00 67.88 90 VAL A CA 1
ATOM 711 C C . VAL A 1 90 ? -58.570 -4.666 64.862 1.00 67.88 90 VAL A C 1
ATOM 713 O O . VAL A 1 90 ? -58.195 -4.469 63.707 1.00 67.88 90 VAL A O 1
ATOM 716 N N . GLU A 1 91 ? -58.422 -3.742 65.813 1.00 70.81 91 GLU A N 1
ATOM 717 C CA . GLU A 1 91 ? -57.807 -2.424 65.590 1.00 70.81 91 GLU A CA 1
ATOM 718 C C . GLU A 1 91 ? -56.309 -2.521 65.285 1.00 70.81 91 GLU A C 1
ATOM 720 O O . GLU A 1 91 ? -55.818 -1.886 64.354 1.00 70.81 91 GLU A O 1
ATOM 725 N N . THR A 1 92 ? -55.587 -3.391 65.992 1.00 75.19 92 THR A N 1
ATOM 726 C CA . THR A 1 92 ? -54.169 -3.668 65.701 1.00 75.19 92 THR A CA 1
ATOM 727 C C . THR A 1 92 ? -53.970 -4.333 64.337 1.00 75.19 92 THR A C 1
ATOM 729 O O . THR A 1 92 ? -52.996 -4.028 63.645 1.00 75.19 92 THR A O 1
ATOM 732 N N . VAL A 1 93 ? -54.898 -5.198 63.912 1.00 76.44 93 VAL A N 1
ATOM 733 C CA . VAL A 1 93 ? -54.885 -5.795 62.567 1.00 76.44 93 VAL A CA 1
ATOM 734 C C . VAL A 1 93 ? -55.190 -4.752 61.482 1.00 76.44 93 VAL A C 1
ATOM 736 O O . VAL A 1 93 ? -54.473 -4.716 60.486 1.00 76.44 93 VAL A O 1
ATOM 739 N N . LYS A 1 94 ? -56.160 -3.844 61.681 1.00 78.50 94 LYS A N 1
ATOM 740 C CA . LYS A 1 94 ? -56.418 -2.720 60.754 1.00 78.50 94 LYS A CA 1
ATOM 741 C C . LYS A 1 94 ? -55.201 -1.806 60.581 1.00 78.50 94 LYS A C 1
ATOM 743 O O . LYS A 1 94 ? -54.866 -1.460 59.452 1.00 78.50 94 LYS A O 1
ATOM 748 N N . SER A 1 95 ? -54.518 -1.450 61.670 1.00 81.75 95 SER A N 1
ATOM 749 C CA . SER A 1 95 ? -53.304 -0.623 61.605 1.00 81.75 95 SER A CA 1
ATOM 750 C C . SER A 1 95 ? -52.158 -1.320 60.866 1.00 81.75 95 SER A C 1
ATOM 752 O O . SER A 1 95 ? -51.435 -0.671 60.113 1.00 81.75 95 SER A O 1
ATOM 754 N N . LYS A 1 96 ? -52.010 -2.645 61.021 1.00 82.75 96 LYS A N 1
ATOM 755 C CA . LYS A 1 96 ? -51.048 -3.435 60.234 1.00 82.75 96 LYS A CA 1
ATOM 756 C C . LYS A 1 96 ? -51.404 -3.476 58.750 1.00 82.75 96 LYS A C 1
ATOM 758 O O . LYS A 1 96 ? -50.505 -3.317 57.936 1.00 82.75 96 LYS A O 1
ATOM 763 N N . ILE A 1 97 ? -52.680 -3.645 58.402 1.00 81.62 97 ILE A N 1
ATOM 764 C CA . ILE A 1 97 ? -53.131 -3.604 57.002 1.00 81.62 97 ILE A CA 1
ATOM 765 C C . ILE A 1 97 ? -52.802 -2.242 56.384 1.00 81.62 97 ILE A C 1
ATOM 767 O O . ILE A 1 97 ? -52.175 -2.212 55.335 1.00 81.62 97 ILE A O 1
ATOM 771 N N . LEU A 1 98 ? -53.114 -1.133 57.069 1.00 82.31 98 LEU A N 1
ATOM 772 C CA . LEU A 1 98 ? -52.786 0.222 56.601 1.00 82.31 98 LEU A CA 1
ATOM 773 C C . LEU A 1 98 ? -51.276 0.439 56.396 1.00 82.31 98 LEU A C 1
ATOM 775 O O . LEU A 1 98 ? -50.860 1.039 55.403 1.00 82.31 98 LEU A O 1
ATOM 779 N N . ALA A 1 99 ? -50.448 -0.061 57.318 1.00 81.44 99 ALA A N 1
ATOM 780 C CA . ALA A 1 99 ? -48.995 0.019 57.192 1.00 81.44 99 ALA A CA 1
ATOM 781 C C . ALA A 1 99 ? -48.489 -0.768 55.969 1.00 81.44 99 ALA A C 1
ATOM 783 O O . ALA A 1 99 ? -47.736 -0.220 55.164 1.00 81.44 99 ALA A O 1
ATOM 784 N N . MET A 1 100 ? -48.967 -2.003 55.786 1.00 78.00 100 MET A N 1
ATOM 785 C CA . MET A 1 100 ? -48.590 -2.877 54.668 1.00 78.00 100 MET A CA 1
ATOM 786 C C . MET A 1 100 ? -49.102 -2.342 53.317 1.00 78.00 100 MET A C 1
ATOM 788 O O . MET A 1 100 ? -48.386 -2.422 52.323 1.00 78.00 100 MET A O 1
ATOM 792 N N . THR A 1 101 ? -50.290 -1.722 53.262 1.00 80.88 101 THR A N 1
ATOM 793 C CA . THR A 1 101 ? -50.763 -1.022 52.052 1.00 80.88 101 THR A CA 1
ATOM 794 C C . THR A 1 101 ? -49.889 0.181 51.711 1.00 80.88 101 THR A C 1
ATOM 796 O O . THR A 1 101 ? -49.572 0.380 50.544 1.00 80.88 101 THR A O 1
ATOM 799 N N . SER A 1 102 ? -49.423 0.946 52.708 1.00 81.75 102 SER A N 1
ATOM 800 C CA . SER A 1 102 ? -48.514 2.074 52.448 1.00 81.75 102 SER A CA 1
ATOM 801 C C . SER A 1 102 ? -47.146 1.619 51.926 1.00 81.75 102 SER A C 1
ATOM 803 O O . SER A 1 102 ? -46.526 2.296 51.105 1.00 81.75 102 SER A O 1
ATOM 805 N N . GLU A 1 103 ? -46.682 0.453 52.381 1.00 80.12 103 GLU A N 1
ATOM 806 C CA . GLU A 1 103 ? -45.424 -0.145 51.945 1.00 80.12 103 GLU A CA 1
ATOM 807 C C . GLU A 1 103 ? -45.531 -0.694 50.518 1.00 80.12 103 GLU A C 1
ATOM 809 O O . GLU A 1 103 ? -44.642 -0.442 49.705 1.00 80.12 103 GLU A O 1
ATOM 814 N N . LYS A 1 104 ? -46.657 -1.337 50.176 1.00 78.81 104 LYS A N 1
ATOM 815 C CA . LYS A 1 104 ? -46.995 -1.725 48.800 1.00 78.81 104 LYS A CA 1
ATOM 816 C C . LYS A 1 104 ? -46.968 -0.514 47.860 1.00 78.81 104 LYS A C 1
ATOM 818 O O . LYS A 1 104 ? -46.247 -0.530 46.869 1.00 78.81 104 LYS A O 1
ATOM 823 N N . GLU A 1 105 ? -47.678 0.562 48.204 1.00 85.31 105 GLU A N 1
ATOM 824 C CA . GLU A 1 105 ? -47.705 1.795 47.401 1.00 85.31 105 GLU A CA 1
ATOM 825 C C . GLU A 1 105 ? -46.326 2.470 47.295 1.00 85.31 105 GLU A C 1
ATOM 827 O O . GLU A 1 105 ? -46.051 3.187 46.330 1.00 85.31 105 GLU A O 1
ATOM 832 N N . ARG A 1 106 ? -45.451 2.297 48.298 1.00 87.50 106 ARG A N 1
ATOM 833 C CA . ARG A 1 106 ? -44.062 2.778 48.253 1.00 87.50 106 ARG A CA 1
ATOM 834 C C . ARG A 1 106 ? -43.249 1.988 47.229 1.00 87.50 106 ARG A C 1
ATOM 836 O O . ARG A 1 106 ? -42.584 2.607 46.404 1.00 87.50 106 ARG A O 1
ATOM 843 N N . LEU A 1 107 ? -43.319 0.659 47.281 1.00 82.75 107 LEU A N 1
ATOM 844 C CA . LEU A 1 107 ? -42.604 -0.233 46.366 1.00 82.75 107 LEU A CA 1
ATOM 845 C C . LEU A 1 107 ? -43.118 -0.097 44.922 1.00 82.75 107 LEU A C 1
ATOM 847 O O . LEU A 1 107 ? -42.317 -0.060 43.995 1.00 82.75 107 LEU A O 1
ATOM 851 N N . GLU A 1 108 ? -44.426 0.083 44.715 1.00 84.56 108 GLU A N 1
ATOM 852 C CA . GLU A 1 108 ? -45.002 0.357 43.387 1.00 84.56 108 GLU A CA 1
ATOM 853 C C . GLU A 1 108 ? -44.473 1.669 42.780 1.00 84.56 108 GLU A C 1
ATOM 855 O O . GLU A 1 108 ? -44.143 1.716 41.595 1.00 84.56 108 GLU A O 1
ATOM 860 N N . ARG A 1 109 ? -44.324 2.728 43.591 1.00 88.62 109 ARG A N 1
ATOM 861 C CA . ARG A 1 109 ? -43.695 3.987 43.152 1.00 88.62 109 ARG A CA 1
ATOM 862 C C . ARG A 1 109 ? -42.208 3.823 42.840 1.00 88.62 109 ARG A C 1
ATOM 864 O O . ARG A 1 109 ? -41.718 4.436 41.897 1.00 88.62 109 ARG A O 1
ATOM 871 N N . GLU A 1 110 ? -41.499 3.016 43.621 1.00 86.94 110 GLU A N 1
ATOM 872 C CA . GLU A 1 110 ? -40.076 2.728 43.413 1.00 86.94 110 GLU A CA 1
ATOM 873 C C . GLU A 1 110 ? -39.842 1.969 42.096 1.00 86.94 110 GLU A C 1
ATOM 875 O O . GLU A 1 110 ? -38.969 2.352 41.319 1.00 86.94 110 GLU A O 1
ATOM 880 N N . ILE A 1 111 ? -40.688 0.981 41.784 1.00 82.50 111 ILE A N 1
ATOM 881 C CA . ILE A 1 111 ? -40.675 0.268 40.496 1.00 82.50 111 ILE A CA 1
ATOM 882 C C . ILE A 1 111 ? -40.972 1.220 39.334 1.00 82.50 111 ILE A C 1
ATOM 884 O O . ILE A 1 111 ? -40.303 1.146 38.307 1.00 82.50 111 ILE A O 1
ATOM 888 N N . ALA A 1 112 ? -41.948 2.123 39.480 1.00 86.50 112 ALA A N 1
ATOM 889 C CA . ALA A 1 112 ? -42.280 3.085 38.429 1.00 86.50 112 ALA A CA 1
ATOM 890 C C . ALA A 1 112 ? -41.080 3.981 38.071 1.00 86.50 112 ALA A C 1
ATOM 892 O O . ALA A 1 112 ? -40.735 4.091 36.898 1.00 86.50 112 ALA A O 1
ATOM 893 N N . LEU A 1 113 ? -40.390 4.537 39.075 1.00 87.50 113 LEU A N 1
ATOM 894 C CA . LEU A 1 113 ? -39.196 5.363 38.858 1.00 87.50 113 LEU A CA 1
ATOM 895 C C . LEU A 1 113 ? -38.051 4.574 38.209 1.00 87.50 113 LEU A C 1
ATOM 897 O O . LEU A 1 113 ? -37.417 5.059 37.277 1.00 87.50 113 LEU A O 1
ATOM 901 N N . LYS A 1 114 ? -37.802 3.341 38.663 1.00 82.81 114 LYS A N 1
ATOM 902 C CA . LYS A 1 114 ? -36.755 2.487 38.085 1.00 82.81 114 LYS A CA 1
ATOM 903 C C . LYS A 1 114 ? -37.066 2.076 36.643 1.00 82.81 114 LYS A C 1
ATOM 905 O O . LYS A 1 114 ? -36.151 1.995 35.830 1.00 82.81 114 LYS A O 1
ATOM 910 N N . ASN A 1 115 ? -38.337 1.864 36.302 1.00 82.19 115 ASN A N 1
ATOM 911 C CA . ASN A 1 115 ? -38.758 1.604 34.924 1.00 82.19 115 ASN A CA 1
ATOM 912 C C . ASN A 1 115 ? -38.567 2.831 34.018 1.00 82.19 115 ASN A C 1
ATOM 914 O O . ASN A 1 115 ? -38.136 2.669 32.876 1.00 82.19 115 ASN A O 1
ATOM 918 N N . ASP A 1 116 ? -38.824 4.041 34.523 1.00 86.44 116 ASP A N 1
ATOM 919 C CA . ASP A 1 116 ? -38.529 5.281 33.795 1.00 86.44 116 ASP A CA 1
ATOM 920 C C . ASP A 1 116 ? -37.014 5.434 33.544 1.00 86.44 116 ASP A C 1
ATOM 922 O O . ASP A 1 116 ? -36.603 5.767 32.429 1.00 86.44 116 ASP A O 1
ATOM 926 N N . ASP A 1 117 ? -36.171 5.116 34.536 1.00 84.31 117 ASP A N 1
ATOM 927 C CA . ASP A 1 117 ? -34.708 5.110 34.386 1.00 84.31 117 ASP A CA 1
ATOM 928 C C . ASP A 1 117 ? -34.241 4.087 33.328 1.00 84.31 117 ASP A C 1
ATOM 930 O O . ASP A 1 117 ? -33.391 4.407 32.491 1.00 84.31 117 ASP A O 1
ATOM 934 N N . ILE A 1 118 ? -34.819 2.876 33.311 1.00 82.44 118 ILE A N 1
ATOM 935 C CA . ILE A 1 118 ? -34.536 1.854 32.284 1.00 82.44 118 ILE A CA 1
ATOM 936 C C . ILE A 1 118 ? -34.885 2.373 30.891 1.00 82.44 118 ILE A C 1
ATOM 938 O O . ILE A 1 118 ? -34.098 2.201 29.961 1.00 82.44 118 ILE A O 1
ATOM 942 N N . GLU A 1 119 ? -36.046 3.005 30.728 1.00 85.56 119 GLU A N 1
ATOM 943 C CA . GLU A 1 119 ? -36.489 3.539 29.440 1.00 85.56 119 GLU A CA 1
ATOM 944 C C . GLU A 1 119 ? -35.559 4.660 28.945 1.00 85.56 119 GLU A C 1
ATOM 946 O O . GLU A 1 119 ? -35.203 4.702 27.764 1.00 85.56 119 GLU A O 1
ATOM 951 N N . ILE A 1 120 ? -35.092 5.539 29.839 1.00 85.06 120 ILE A N 1
ATOM 952 C CA . ILE A 1 120 ? -34.117 6.587 29.504 1.00 85.06 120 ILE A CA 1
ATOM 953 C C . ILE A 1 120 ? -32.791 5.972 29.039 1.00 85.06 120 ILE A C 1
ATOM 955 O O . ILE A 1 120 ? -32.254 6.374 28.002 1.00 85.06 120 ILE A O 1
ATOM 959 N N . GLU A 1 121 ? -32.258 5.000 29.777 1.00 78.69 121 GLU A N 1
ATOM 960 C CA . GLU A 1 121 ? -30.997 4.342 29.422 1.00 78.69 121 GLU A CA 1
ATOM 961 C C . GLU A 1 121 ? -31.127 3.506 28.143 1.00 78.69 121 GLU A C 1
ATOM 963 O O . GLU A 1 121 ? -30.228 3.520 27.299 1.00 78.69 121 GLU A O 1
ATOM 968 N N . ARG A 1 122 ? -32.279 2.864 27.922 1.00 78.44 122 ARG A N 1
ATOM 969 C CA . ARG A 1 122 ? -32.588 2.146 26.682 1.00 78.44 122 ARG A CA 1
ATOM 970 C C . ARG A 1 122 ? -32.614 3.080 25.474 1.00 78.44 122 ARG A C 1
ATOM 972 O O . ARG A 1 122 ? -32.018 2.747 24.456 1.00 78.44 122 ARG A O 1
ATOM 979 N N . ARG A 1 123 ? -33.215 4.268 25.586 1.00 84.44 123 ARG A N 1
ATOM 980 C CA . ARG A 1 123 ? -33.199 5.270 24.503 1.00 84.44 123 ARG A CA 1
ATOM 981 C C . ARG A 1 123 ? -31.796 5.762 24.178 1.00 84.44 123 ARG A C 1
ATOM 983 O O . ARG A 1 123 ? -31.456 5.904 23.007 1.00 84.44 123 ARG A O 1
ATOM 990 N N . LYS A 1 124 ? -30.967 6.012 25.196 1.00 80.75 124 LYS A N 1
ATOM 991 C CA . LYS A 1 124 ? -29.561 6.391 24.982 1.00 80.75 124 LYS A CA 1
ATOM 992 C C . LYS A 1 124 ? -28.779 5.265 24.305 1.00 80.75 124 LYS A C 1
ATOM 994 O O . LYS A 1 124 ? -27.993 5.532 23.401 1.00 80.75 124 LYS A O 1
ATOM 999 N N . LYS A 1 125 ? -29.030 4.015 24.703 1.00 82.88 125 LYS A N 1
ATOM 1000 C CA . LYS A 1 125 ? -28.452 2.829 24.069 1.00 82.88 125 LYS A CA 1
ATOM 1001 C C . LYS A 1 125 ? -28.881 2.708 22.601 1.00 82.88 125 LYS A C 1
ATOM 1003 O O . LYS A 1 125 ? -28.023 2.530 21.750 1.00 82.88 125 LYS A O 1
ATOM 1008 N N . GLU A 1 126 ? -30.168 2.855 22.291 1.00 81.06 126 GLU A N 1
ATOM 1009 C CA . GLU A 1 126 ? -30.687 2.804 20.914 1.00 81.06 126 GLU A CA 1
ATOM 1010 C C . GLU A 1 126 ? -30.101 3.929 20.037 1.00 81.06 126 GLU A C 1
ATOM 1012 O O . GLU A 1 126 ? -29.776 3.703 18.870 1.00 81.06 126 GLU A O 1
ATOM 1017 N N . ALA A 1 127 ? -29.88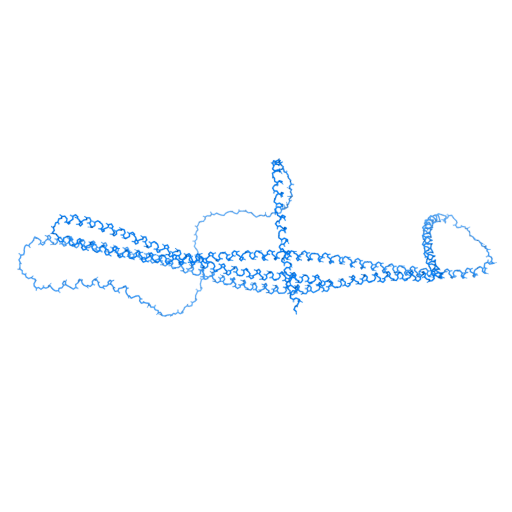9 5.127 20.597 1.00 80.56 127 ALA A N 1
ATOM 1018 C CA . ALA A 1 127 ? -29.197 6.218 19.908 1.00 80.56 127 ALA A CA 1
ATOM 1019 C C . ALA A 1 127 ? -27.721 5.883 19.618 1.00 80.56 127 ALA A C 1
ATOM 1021 O O . ALA A 1 127 ? -27.262 6.078 18.492 1.00 80.56 127 ALA A O 1
ATOM 1022 N N . ALA A 1 128 ? -26.998 5.321 20.593 1.00 75.25 128 ALA A N 1
ATOM 1023 C CA . ALA A 1 128 ? -25.619 4.870 20.403 1.00 75.25 128 ALA A CA 1
ATOM 1024 C C . ALA A 1 128 ? -25.522 3.714 19.387 1.00 75.25 128 ALA A C 1
ATOM 1026 O O . ALA A 1 128 ? -24.657 3.737 18.518 1.00 75.25 128 ALA A O 1
ATOM 1027 N N . GLU A 1 129 ? -26.446 2.746 19.419 1.00 79.62 129 GLU A N 1
ATOM 1028 C CA . GLU A 1 129 ? -26.544 1.660 18.429 1.00 79.62 129 GLU A CA 1
ATOM 1029 C C . GLU A 1 129 ? -26.771 2.203 17.009 1.00 79.62 129 GLU A C 1
ATOM 1031 O O . GLU A 1 129 ? -26.178 1.708 16.047 1.00 79.62 129 GLU A O 1
ATOM 1036 N N . ALA A 1 130 ? -27.592 3.247 16.861 1.00 82.56 130 ALA A N 1
ATOM 1037 C CA . ALA A 1 130 ? -27.807 3.908 15.578 1.00 82.56 130 ALA A CA 1
ATOM 1038 C C . ALA A 1 130 ? -26.550 4.646 15.078 1.00 82.56 130 ALA A C 1
ATOM 1040 O O . ALA A 1 130 ? -26.239 4.573 13.886 1.00 82.56 130 ALA A O 1
ATOM 1041 N N . GLU A 1 131 ? -25.809 5.318 15.967 1.00 82.44 131 GLU A N 1
ATOM 1042 C CA . GLU A 1 131 ? -24.524 5.952 15.641 1.00 82.44 131 GLU A CA 1
ATOM 1043 C C . GLU A 1 131 ? -23.477 4.916 15.216 1.00 82.44 131 GLU A C 1
ATOM 1045 O O . GLU A 1 131 ? -22.859 5.077 14.163 1.00 82.44 131 GLU A O 1
ATOM 1050 N N . VAL A 1 132 ? -23.331 3.824 15.974 1.00 84.38 132 VAL A N 1
ATOM 1051 C CA . VAL A 1 132 ? -22.449 2.690 15.650 1.00 84.38 132 VAL A CA 1
ATOM 1052 C C . VAL A 1 132 ? -22.816 2.124 14.276 1.00 84.38 132 VAL A C 1
ATOM 1054 O O . VAL A 1 132 ? -21.953 2.026 13.408 1.00 84.38 132 VAL A O 1
ATOM 1057 N N . ALA A 1 133 ? -24.099 1.862 14.007 1.00 81.56 133 ALA A N 1
ATOM 1058 C CA . ALA A 1 133 ? -24.554 1.364 12.708 1.00 81.56 133 ALA A CA 1
ATOM 1059 C C . ALA A 1 133 ? -24.278 2.344 11.550 1.00 81.56 133 ALA A C 1
ATOM 1061 O O . ALA A 1 133 ? -23.952 1.920 10.435 1.00 81.56 133 ALA A O 1
ATOM 1062 N N . ALA A 1 134 ? -24.400 3.654 11.785 1.00 83.81 134 ALA A N 1
ATOM 1063 C CA . ALA A 1 134 ? -24.049 4.676 10.803 1.00 83.81 134 ALA A CA 1
ATOM 1064 C C . ALA A 1 134 ? -22.534 4.712 10.539 1.00 83.81 134 ALA A C 1
ATOM 1066 O O . ALA A 1 134 ? -22.117 4.767 9.378 1.00 83.81 134 ALA A O 1
ATOM 1067 N N . MET A 1 135 ? -21.711 4.610 11.588 1.00 79.38 135 MET A N 1
ATOM 1068 C CA . MET A 1 135 ? -20.256 4.517 11.466 1.00 79.38 135 MET A CA 1
ATOM 1069 C C . MET A 1 135 ? -19.831 3.244 10.734 1.00 79.38 135 MET A C 1
ATOM 1071 O O . MET A 1 135 ? -18.998 3.337 9.839 1.00 79.38 135 MET A O 1
ATOM 1075 N N . THR A 1 136 ? -20.460 2.092 10.990 1.00 83.00 136 THR A N 1
ATOM 1076 C CA . THR A 1 136 ? -20.192 0.845 10.250 1.00 83.00 136 THR A CA 1
ATOM 1077 C C . THR A 1 136 ? -20.430 1.013 8.750 1.00 83.00 136 THR A C 1
ATOM 1079 O O . THR A 1 136 ? -19.613 0.586 7.937 1.00 83.00 136 THR A O 1
ATOM 1082 N N . ARG A 1 137 ? -21.525 1.677 8.349 1.00 87.38 137 ARG A N 1
ATOM 1083 C CA . ARG A 1 137 ? -21.781 1.974 6.927 1.00 87.38 137 ARG A CA 1
ATOM 1084 C C . ARG A 1 137 ? -20.713 2.898 6.346 1.00 87.38 137 ARG A C 1
ATOM 1086 O O . ARG A 1 137 ? -20.293 2.694 5.212 1.00 87.38 137 ARG A O 1
ATOM 1093 N N . ARG A 1 138 ? -20.271 3.904 7.108 1.00 81.38 138 ARG A N 1
ATOM 1094 C CA . ARG A 1 138 ? -19.233 4.839 6.659 1.00 81.38 138 ARG A CA 1
ATOM 1095 C C . ARG A 1 138 ? -17.867 4.168 6.524 1.00 81.38 138 ARG A C 1
ATOM 1097 O O . ARG A 1 138 ? -17.192 4.441 5.538 1.00 81.38 138 ARG A O 1
ATOM 1104 N N . ILE A 1 139 ? -17.490 3.305 7.467 1.00 81.19 139 ILE A N 1
ATOM 1105 C CA . ILE A 1 139 ? -16.263 2.500 7.409 1.00 81.19 139 ILE A CA 1
ATOM 1106 C C . ILE A 1 139 ? -16.285 1.639 6.151 1.00 81.19 139 ILE A C 1
ATOM 1108 O O . ILE A 1 139 ? -15.363 1.734 5.357 1.00 81.19 139 ILE A O 1
ATOM 1112 N N . ARG A 1 140 ? -17.388 0.931 5.886 1.00 84.81 140 ARG A N 1
ATOM 1113 C CA . ARG A 1 140 ? -17.522 0.104 4.681 1.00 84.81 140 ARG A CA 1
ATOM 1114 C C . ARG A 1 140 ? -17.348 0.889 3.376 1.00 84.81 140 ARG A C 1
ATOM 1116 O O . ARG A 1 140 ? -16.697 0.406 2.461 1.00 84.81 140 ARG A O 1
ATOM 1123 N N . LEU A 1 141 ? -17.921 2.093 3.286 1.00 83.31 141 LEU A N 1
ATOM 1124 C CA . LEU A 1 141 ? -17.733 2.958 2.113 1.00 83.31 141 LEU A CA 1
ATOM 1125 C C . LEU A 1 141 ? -16.271 3.400 1.964 1.00 83.31 141 LEU A C 1
ATOM 1127 O O . LEU A 1 141 ? -15.748 3.409 0.860 1.00 83.31 141 LEU A O 1
ATOM 1131 N N . LEU A 1 142 ? -15.607 3.744 3.071 1.00 78.19 142 LEU A N 1
ATOM 1132 C CA . LEU A 1 142 ? -14.191 4.114 3.053 1.00 78.19 142 LEU A CA 1
ATOM 1133 C C . LEU A 1 142 ? -13.280 2.923 2.712 1.00 78.19 142 LEU A C 1
ATOM 1135 O O . LEU A 1 142 ? -12.276 3.115 2.035 1.00 78.19 142 LEU A O 1
ATOM 1139 N N . GLU A 1 143 ? -13.619 1.712 3.158 1.00 83.06 143 GLU A N 1
ATOM 1140 C CA . GLU A 1 143 ? -12.922 0.472 2.793 1.00 83.06 143 GLU A CA 1
ATOM 1141 C C . GLU A 1 143 ? -13.057 0.201 1.292 1.00 83.06 143 GLU A C 1
ATOM 1143 O O . GLU A 1 143 ? -12.066 -0.094 0.632 1.00 83.06 143 GLU A O 1
ATOM 1148 N N . GLU A 1 144 ? -14.256 0.373 0.733 1.00 87.56 144 GLU A N 1
ATOM 1149 C CA . GLU A 1 144 ? -14.501 0.227 -0.703 1.00 87.56 144 GLU A CA 1
ATOM 1150 C C . GLU A 1 144 ? -13.747 1.285 -1.526 1.00 87.56 144 GLU A C 1
ATOM 1152 O O . GLU A 1 144 ? -13.083 0.945 -2.507 1.00 87.56 144 GLU A O 1
ATOM 1157 N N . ASP A 1 145 ? -13.770 2.552 -1.099 1.00 79.56 145 ASP A N 1
ATOM 1158 C CA . ASP A 1 145 ? -12.999 3.635 -1.724 1.00 79.56 145 ASP A CA 1
ATOM 1159 C C . ASP A 1 145 ? -11.484 3.354 -1.662 1.00 79.56 145 ASP A C 1
ATOM 1161 O O . ASP A 1 145 ? -10.753 3.592 -2.633 1.00 79.56 145 ASP A O 1
ATOM 1165 N N . PHE A 1 146 ? -10.998 2.821 -0.534 1.00 78.12 146 PHE A N 1
ATOM 1166 C CA . PHE A 1 146 ? -9.603 2.426 -0.365 1.00 78.12 146 PHE A CA 1
ATOM 1167 C C . PHE A 1 146 ? -9.231 1.282 -1.313 1.00 78.12 146 PHE A C 1
ATOM 1169 O O . PHE A 1 146 ? -8.247 1.409 -2.043 1.00 78.12 146 PHE A O 1
ATOM 1176 N N . GLU A 1 147 ? -10.034 0.218 -1.374 1.00 83.94 147 GLU A N 1
ATOM 1177 C CA . GLU A 1 147 ? -9.834 -0.925 -2.272 1.00 83.94 147 GLU A CA 1
ATOM 1178 C C . GLU A 1 147 ? -9.782 -0.470 -3.741 1.00 83.94 147 GLU A C 1
ATOM 1180 O O . GLU A 1 147 ? -8.872 -0.843 -4.483 1.00 83.94 147 GLU A O 1
ATOM 1185 N N . GLN A 1 148 ? -10.691 0.423 -4.151 1.00 81.81 148 GLN A N 1
ATOM 1186 C CA . GLN A 1 148 ? -10.688 1.012 -5.493 1.00 81.81 148 GLN A CA 1
ATOM 1187 C C . GLN A 1 148 ? -9.424 1.842 -5.760 1.00 81.81 148 GLN A C 1
ATOM 1189 O O . GLN A 1 148 ? -8.821 1.736 -6.833 1.00 81.81 148 GLN A O 1
ATOM 1194 N N . SER A 1 149 ? -9.002 2.677 -4.803 1.00 73.31 149 SER A N 1
ATOM 1195 C CA . SER A 1 149 ? -7.791 3.496 -4.941 1.00 73.31 149 SER A CA 1
ATOM 1196 C C . SER A 1 149 ? -6.517 2.645 -5.018 1.00 73.31 149 SER A C 1
ATOM 1198 O O . SER A 1 149 ? -5.653 2.904 -5.859 1.00 73.31 149 SER A O 1
ATOM 1200 N N . SER A 1 150 ? -6.452 1.578 -4.218 1.00 74.94 150 SER A N 1
ATOM 1201 C CA . SER A 1 150 ? -5.378 0.587 -4.213 1.00 74.94 150 SER A CA 1
ATOM 1202 C C . SER A 1 150 ? -5.336 -0.188 -5.533 1.00 74.94 150 SER A C 1
ATOM 1204 O O . SER A 1 150 ? -4.287 -0.271 -6.172 1.00 74.94 150 SER A O 1
ATOM 1206 N N . GLY A 1 151 ? -6.488 -0.649 -6.033 1.00 77.81 151 GLY A N 1
ATOM 1207 C CA . GLY A 1 151 ? -6.604 -1.294 -7.343 1.00 77.81 151 GLY A CA 1
ATOM 1208 C C . GLY A 1 151 ? -6.059 -0.411 -8.470 1.00 77.81 151 GLY A C 1
ATOM 1209 O O . GLY A 1 151 ? -5.176 -0.830 -9.220 1.00 77.81 151 GLY A O 1
ATOM 1210 N N . ARG A 1 152 ? -6.474 0.862 -8.521 1.00 78.12 152 ARG A N 1
ATOM 1211 C CA . ARG A 1 152 ? -5.948 1.839 -9.494 1.00 78.12 152 ARG A CA 1
ATOM 1212 C C . ARG A 1 152 ? -4.436 2.032 -9.378 1.00 78.12 152 ARG A C 1
ATOM 1214 O O . ARG A 1 152 ? -3.771 2.153 -10.403 1.00 78.12 152 ARG A O 1
ATOM 1221 N N . LEU A 1 153 ? -3.888 2.051 -8.162 1.00 76.31 153 LEU A N 1
ATOM 1222 C CA . LEU A 1 153 ? -2.445 2.150 -7.931 1.00 76.31 153 LEU A CA 1
ATOM 1223 C C . LEU A 1 153 ? -1.691 0.922 -8.471 1.00 76.31 153 LEU A C 1
ATOM 1225 O O . LEU A 1 153 ? -0.635 1.068 -9.087 1.00 76.31 153 LEU A O 1
ATOM 1229 N N . THR A 1 154 ? -2.226 -0.288 -8.291 1.00 79.25 154 THR A N 1
ATOM 1230 C CA . THR A 1 154 ? -1.602 -1.508 -8.837 1.00 79.25 154 THR A CA 1
ATOM 1231 C C . THR A 1 154 ? -1.622 -1.532 -10.367 1.00 79.25 154 THR A C 1
ATOM 1233 O O . THR A 1 154 ? -0.622 -1.881 -10.999 1.00 79.25 154 THR A O 1
ATOM 1236 N N . GLU A 1 155 ? -2.713 -1.081 -10.989 1.00 81.31 155 GLU A N 1
ATOM 1237 C CA . GLU A 1 155 ? -2.815 -0.969 -12.446 1.00 81.31 155 GLU A CA 1
ATOM 1238 C C . GLU A 1 155 ? -1.865 0.083 -13.026 1.00 81.31 155 GLU A C 1
ATOM 1240 O O . GLU A 1 155 ? -1.260 -0.136 -14.075 1.00 81.31 155 GLU A O 1
ATOM 1245 N N . THR A 1 156 ? -1.719 1.242 -12.379 1.00 72.81 156 THR A N 1
ATOM 1246 C CA . THR A 1 156 ? -0.767 2.263 -12.842 1.00 72.81 156 THR A CA 1
ATOM 1247 C C . THR A 1 156 ? 0.674 1.822 -12.615 1.00 72.81 156 THR A C 1
ATOM 1249 O O . THR A 1 156 ? 1.521 2.088 -13.465 1.00 72.81 156 THR A O 1
ATOM 1252 N N . SER A 1 157 ? 0.960 1.088 -11.533 1.00 76.50 157 SER A N 1
ATOM 1253 C CA . SER A 1 157 ? 2.298 0.542 -11.291 1.00 76.50 157 SER A CA 1
ATOM 1254 C C . SER A 1 157 ? 2.679 -0.525 -12.315 1.00 76.50 157 SER A C 1
ATOM 1256 O O . SER A 1 157 ? 3.774 -0.462 -12.856 1.00 76.50 157 SER A O 1
ATOM 1258 N N . THR A 1 158 ? 1.779 -1.454 -12.647 1.00 80.62 158 THR A N 1
ATOM 1259 C CA . THR A 1 158 ? 2.048 -2.478 -13.676 1.00 80.62 158 THR A CA 1
ATOM 1260 C C . THR A 1 158 ? 2.261 -1.858 -15.057 1.00 80.62 158 THR A C 1
ATOM 1262 O O . THR A 1 158 ? 3.211 -2.212 -15.749 1.00 80.62 158 THR A O 1
ATOM 1265 N N . LYS A 1 159 ? 1.448 -0.860 -15.434 1.00 82.62 159 LYS A N 1
ATOM 1266 C CA . LYS A 1 159 ? 1.646 -0.093 -16.678 1.00 82.62 159 LYS A CA 1
ATOM 1267 C C . LYS A 1 159 ? 2.987 0.640 -16.707 1.00 82.62 159 LYS A C 1
ATOM 1269 O O . LYS A 1 159 ? 3.602 0.730 -17.768 1.00 82.62 159 LYS A O 1
ATOM 1274 N N . LEU A 1 160 ? 3.433 1.169 -15.567 1.00 76.25 160 LEU A N 1
ATOM 1275 C CA . LEU A 1 160 ? 4.742 1.804 -15.447 1.00 76.25 160 LEU A CA 1
ATOM 1276 C C . LEU A 1 160 ? 5.870 0.775 -15.610 1.00 76.25 160 LEU A C 1
ATOM 1278 O O . LEU A 1 160 ? 6.789 1.030 -16.380 1.00 76.25 160 LEU A O 1
ATOM 1282 N N . ASP A 1 161 ? 5.768 -0.390 -14.968 1.00 78.56 161 ASP A N 1
ATOM 1283 C CA . ASP A 1 161 ? 6.771 -1.460 -15.058 1.00 78.56 161 ASP A CA 1
ATOM 1284 C C . ASP A 1 161 ? 6.902 -2.008 -16.489 1.00 78.56 161 ASP A C 1
ATOM 1286 O O . ASP A 1 161 ? 8.011 -2.242 -16.973 1.00 78.56 161 ASP A O 1
ATOM 1290 N N . ASP A 1 162 ? 5.784 -2.183 -17.198 1.00 79.00 162 ASP A N 1
ATOM 1291 C CA . ASP A 1 162 ? 5.784 -2.617 -18.599 1.00 79.00 162 ASP A CA 1
ATOM 1292 C C . ASP A 1 162 ? 6.392 -1.552 -19.524 1.00 79.00 162 ASP A C 1
ATOM 1294 O O . ASP A 1 162 ? 7.160 -1.877 -20.434 1.00 79.00 162 ASP A O 1
ATOM 1298 N N . ALA A 1 163 ? 6.104 -0.270 -19.272 1.00 75.69 163 ALA A N 1
ATOM 1299 C CA . ALA A 1 163 ? 6.731 0.834 -19.994 1.00 75.69 163 ALA A CA 1
ATOM 1300 C C . ALA A 1 163 ? 8.246 0.911 -19.726 1.00 75.69 163 ALA A C 1
ATOM 1302 O O . ALA A 1 163 ? 9.011 1.156 -20.661 1.00 75.69 163 ALA A O 1
ATOM 1303 N N . SER A 1 164 ? 8.685 0.653 -18.489 1.00 73.19 164 SER A N 1
ATOM 1304 C CA . SER A 1 164 ? 10.101 0.590 -18.110 1.00 73.19 164 SER A CA 1
ATOM 1305 C C . SER A 1 164 ? 10.830 -0.561 -18.802 1.00 73.19 164 SER A C 1
ATOM 1307 O O . SER A 1 164 ? 11.862 -0.332 -19.428 1.00 73.19 164 SER A O 1
ATOM 1309 N N . LYS A 1 165 ? 10.267 -1.776 -18.806 1.00 80.19 165 LYS A N 1
ATOM 1310 C CA . LYS A 1 165 ? 10.855 -2.919 -19.532 1.00 80.19 165 LYS A CA 1
ATOM 1311 C C . LYS A 1 165 ? 10.988 -2.641 -21.030 1.00 80.19 165 LYS A C 1
ATOM 1313 O O . LYS A 1 165 ? 12.031 -2.905 -21.622 1.00 80.19 165 LYS A O 1
ATOM 1318 N N . ALA A 1 166 ? 9.962 -2.051 -21.646 1.00 75.06 166 ALA A N 1
ATOM 1319 C CA . ALA A 1 166 ? 10.012 -1.676 -23.059 1.00 75.06 166 ALA A CA 1
ATOM 1320 C C . ALA A 1 166 ? 11.101 -0.619 -23.356 1.00 75.06 166 ALA A C 1
ATOM 1322 O O . ALA A 1 166 ? 11.702 -0.621 -24.440 1.00 75.06 166 ALA A O 1
ATOM 1323 N N . ALA A 1 167 ? 11.375 0.281 -22.405 1.00 72.62 167 ALA A N 1
ATOM 1324 C CA . ALA A 1 167 ? 12.469 1.243 -22.502 1.00 72.62 167 ALA A CA 1
ATOM 1325 C C . ALA A 1 167 ? 13.847 0.558 -22.402 1.00 72.62 167 ALA A C 1
ATOM 1327 O O . ALA A 1 167 ? 14.684 0.774 -23.282 1.00 72.62 167 ALA A O 1
ATOM 1328 N N . GLU A 1 168 ? 14.049 -0.341 -21.433 1.00 78.38 168 GLU A N 1
ATOM 1329 C CA . GLU A 1 168 ? 15.291 -1.121 -21.259 1.00 78.38 168 GLU A CA 1
ATOM 1330 C C . GLU A 1 168 ? 15.627 -1.977 -22.495 1.00 78.38 168 GLU A C 1
ATOM 1332 O O . GLU A 1 168 ? 16.774 -2.030 -22.958 1.00 78.38 168 GLU A O 1
ATOM 1337 N N . GLU A 1 169 ? 14.621 -2.618 -23.095 1.00 76.94 169 GLU A N 1
ATOM 1338 C CA . GLU A 1 169 ? 14.783 -3.377 -24.339 1.00 76.94 169 GLU A CA 1
ATOM 1339 C C . GLU A 1 169 ? 15.202 -2.471 -25.508 1.00 76.94 169 GLU A C 1
ATOM 1341 O O . GLU A 1 169 ? 16.068 -2.830 -26.319 1.00 76.94 169 GLU A O 1
ATOM 1346 N N . SER A 1 170 ? 14.628 -1.267 -25.575 1.00 74.31 170 SER A N 1
ATOM 1347 C CA . SER A 1 170 ? 14.947 -0.264 -26.594 1.00 74.31 170 SER A CA 1
ATOM 1348 C C . SER A 1 170 ? 16.371 0.286 -26.457 1.00 74.31 170 SER A C 1
ATOM 1350 O O . SER A 1 170 ? 17.000 0.631 -27.462 1.00 74.31 170 SER A O 1
ATOM 1352 N N . GLU A 1 171 ? 16.895 0.388 -25.239 1.00 72.31 171 GLU A N 1
ATOM 1353 C CA . GLU A 1 171 ? 18.280 0.790 -24.966 1.00 72.31 171 GLU A CA 1
ATOM 1354 C C . GLU A 1 171 ? 19.266 -0.326 -25.266 1.00 72.31 171 GLU A C 1
ATOM 1356 O O . GLU A 1 171 ? 20.257 -0.112 -25.964 1.00 72.31 171 GLU A O 1
ATOM 1361 N N . SER A 1 172 ? 18.934 -1.547 -24.860 1.00 79.69 172 SER A N 1
ATOM 1362 C CA . SER A 1 172 ? 19.710 -2.742 -25.187 1.00 79.69 172 SER A CA 1
ATOM 1363 C C . SER A 1 172 ? 19.832 -2.941 -26.702 1.00 79.69 172 SER A C 1
ATOM 1365 O O . SER A 1 172 ? 20.877 -3.350 -27.214 1.00 79.69 172 SER A O 1
ATOM 1367 N N . ALA A 1 173 ? 18.772 -2.643 -27.462 1.00 80.12 173 ALA A N 1
ATOM 1368 C CA . ALA A 1 173 ? 18.813 -2.640 -28.923 1.00 80.12 173 ALA A CA 1
ATOM 1369 C C . ALA A 1 173 ? 19.757 -1.564 -29.481 1.00 80.12 173 ALA A C 1
ATOM 1371 O O . ALA A 1 173 ? 20.518 -1.834 -30.409 1.00 80.12 173 ALA A O 1
ATOM 1372 N N . ARG A 1 174 ? 19.755 -0.362 -28.899 1.00 79.38 174 ARG A N 1
ATOM 1373 C CA . ARG A 1 174 ? 20.661 0.717 -29.310 1.00 79.38 174 ARG A CA 1
ATOM 1374 C C . ARG A 1 174 ? 22.115 0.421 -29.021 1.00 79.38 174 ARG A C 1
ATOM 1376 O O . ARG A 1 174 ? 22.942 0.648 -29.894 1.00 79.38 174 ARG A O 1
ATOM 1383 N N . TRP A 1 175 ? 22.416 -0.110 -27.842 1.00 87.56 175 TRP A N 1
ATOM 1384 C CA . TRP A 1 175 ? 23.774 -0.496 -27.481 1.00 87.56 175 TRP A CA 1
ATOM 1385 C C . TRP A 1 175 ? 24.343 -1.515 -28.474 1.00 87.56 175 TRP A C 1
ATOM 1387 O O . TRP A 1 175 ? 25.456 -1.347 -28.968 1.00 87.56 175 TRP A O 1
ATOM 1397 N N . ARG A 1 176 ? 23.537 -2.518 -28.859 1.00 88.44 176 ARG A N 1
ATOM 1398 C CA . ARG A 1 176 ? 23.913 -3.491 -29.899 1.00 88.44 176 ARG A CA 1
ATOM 1399 C C . ARG A 1 176 ? 24.223 -2.819 -31.236 1.00 88.44 176 ARG A C 1
ATOM 1401 O O . ARG A 1 176 ? 25.227 -3.152 -31.855 1.00 88.44 176 ARG A O 1
ATOM 1408 N N . LEU A 1 177 ? 23.383 -1.879 -31.670 1.00 83.75 177 LEU A N 1
ATOM 1409 C CA . LEU A 1 177 ? 23.599 -1.149 -32.922 1.00 83.75 177 LEU A CA 1
ATOM 1410 C C . LEU A 1 177 ? 24.852 -0.267 -32.873 1.00 83.75 177 LEU A C 1
ATOM 1412 O O . LEU A 1 177 ? 25.594 -0.247 -33.845 1.00 83.75 177 LEU A O 1
ATOM 1416 N N . ASN A 1 178 ? 25.113 0.411 -31.755 1.00 85.56 178 ASN A N 1
ATOM 1417 C CA . ASN A 1 178 ? 26.284 1.274 -31.605 1.00 85.56 178 ASN A CA 1
ATOM 1418 C C . ASN A 1 178 ? 27.592 0.468 -31.620 1.00 85.56 178 ASN A C 1
ATOM 1420 O O . ASN A 1 178 ? 28.536 0.807 -32.326 1.00 85.56 178 ASN A O 1
ATOM 1424 N N . ASN A 1 179 ? 27.626 -0.661 -30.907 1.00 86.50 179 ASN A N 1
ATOM 1425 C CA . ASN A 1 179 ? 28.777 -1.561 -30.957 1.00 86.50 179 ASN A CA 1
ATOM 1426 C C . ASN A 1 179 ? 29.009 -2.125 -32.362 1.00 86.50 179 ASN A C 1
ATOM 1428 O O . ASN A 1 179 ? 30.157 -2.249 -32.783 1.00 86.50 179 ASN A O 1
ATOM 1432 N N . GLN A 1 180 ? 27.933 -2.461 -33.082 1.00 88.44 180 GLN A N 1
ATOM 1433 C CA . GLN A 1 180 ? 28.041 -2.900 -34.471 1.00 88.44 180 GLN A CA 1
ATOM 1434 C C . GLN A 1 180 ? 28.624 -1.790 -35.354 1.00 88.44 180 GLN A C 1
ATOM 1436 O O . GLN A 1 180 ? 29.547 -2.058 -36.111 1.00 88.44 180 GLN A O 1
ATOM 1441 N N . GLN A 1 181 ? 28.154 -0.547 -35.204 1.00 85.25 181 GLN A N 1
ATOM 1442 C CA . GLN A 1 181 ? 28.691 0.601 -35.941 1.00 85.25 181 GLN A CA 1
ATOM 1443 C C . GLN A 1 181 ? 30.186 0.808 -35.673 1.00 85.25 181 GLN A C 1
ATOM 1445 O O . GLN A 1 181 ? 30.948 0.934 -36.624 1.00 85.25 181 GLN A O 1
ATOM 1450 N N . GLY A 1 182 ? 30.634 0.743 -34.415 1.00 86.06 182 GLY A N 1
ATOM 1451 C CA . GLY A 1 182 ? 32.062 0.852 -34.095 1.00 86.06 182 GLY A CA 1
ATOM 1452 C C . GLY A 1 182 ? 32.908 -0.283 -34.691 1.00 86.06 182 GLY A C 1
ATOM 1453 O O . GLY A 1 182 ? 34.031 -0.059 -35.144 1.00 86.06 182 GLY A O 1
ATOM 1454 N N . ALA A 1 183 ? 32.375 -1.509 -34.745 1.00 89.81 183 ALA A N 1
ATOM 1455 C CA . ALA A 1 183 ? 33.045 -2.622 -35.418 1.00 89.81 183 ALA A CA 1
ATOM 1456 C C . ALA A 1 183 ? 33.128 -2.407 -36.941 1.00 89.81 183 ALA A C 1
ATOM 1458 O O . ALA A 1 183 ? 34.169 -2.676 -37.547 1.00 89.81 183 ALA A O 1
ATOM 1459 N N . ASP A 1 184 ? 32.055 -1.895 -37.544 1.00 88.25 184 ASP A N 1
ATOM 1460 C CA . ASP A 1 184 ? 31.995 -1.579 -38.969 1.00 88.25 184 ASP A CA 1
ATOM 1461 C C . ASP A 1 184 ? 32.967 -0.429 -39.326 1.00 88.25 184 ASP A C 1
ATOM 1463 O O . ASP A 1 184 ? 33.668 -0.516 -40.332 1.00 88.25 184 ASP A O 1
ATOM 1467 N N . GLU A 1 185 ? 33.116 0.593 -38.477 1.00 92.50 185 GLU A N 1
ATOM 1468 C CA . GLU A 1 185 ? 34.081 1.696 -38.653 1.00 92.50 185 GLU A CA 1
ATOM 1469 C C . GLU A 1 185 ? 35.544 1.224 -38.640 1.00 92.50 185 GLU A C 1
ATOM 1471 O O . GLU A 1 185 ? 36.354 1.638 -39.480 1.00 92.50 185 GLU A O 1
ATOM 1476 N N . LEU A 1 186 ? 35.893 0.312 -37.726 1.00 94.25 186 LEU A N 1
ATOM 1477 C CA . LEU A 1 186 ? 37.225 -0.302 -37.695 1.00 94.25 186 LEU A CA 1
ATOM 1478 C C . LEU A 1 186 ? 37.489 -1.113 -38.968 1.00 94.25 186 LEU A C 1
ATOM 1480 O O . LEU A 1 186 ? 38.580 -1.039 -39.537 1.00 94.25 186 LEU A O 1
ATOM 1484 N N . LYS A 1 187 ? 36.476 -1.848 -39.445 1.00 94.88 187 LYS A N 1
ATOM 1485 C CA . LYS A 1 187 ? 36.552 -2.618 -40.690 1.00 94.88 187 LYS A CA 1
ATOM 1486 C C . LYS A 1 187 ? 36.786 -1.709 -41.896 1.00 94.88 187 LYS A C 1
ATOM 1488 O O . LYS A 1 187 ? 37.621 -2.026 -42.741 1.00 94.88 187 LYS A O 1
ATOM 1493 N N . ILE A 1 188 ? 36.079 -0.581 -41.966 1.00 90.44 188 ILE A N 1
ATOM 1494 C CA . ILE A 1 188 ? 36.253 0.426 -43.019 1.00 90.44 188 ILE A CA 1
ATOM 1495 C C . ILE A 1 188 ? 37.684 0.973 -42.987 1.00 90.44 188 ILE A C 1
ATOM 1497 O O . ILE A 1 188 ? 38.375 0.910 -44.000 1.00 90.44 188 ILE A O 1
ATOM 1501 N N . SER A 1 189 ? 38.175 1.375 -41.812 1.00 93.69 189 SER A N 1
ATOM 1502 C CA . SER A 1 189 ? 39.543 1.890 -41.640 1.00 93.69 189 SER A CA 1
ATOM 1503 C C . SER A 1 189 ? 40.621 0.878 -42.068 1.00 93.69 189 SER A C 1
ATOM 1505 O O . SER A 1 189 ? 41.669 1.235 -42.611 1.00 93.69 189 SER A O 1
ATOM 1507 N N . GLU A 1 190 ? 40.392 -0.417 -41.826 1.00 94.75 190 GLU A N 1
ATOM 1508 C CA . GLU A 1 190 ? 41.277 -1.487 -42.296 1.00 94.75 190 GLU A CA 1
ATOM 1509 C C . GLU A 1 190 ? 41.288 -1.623 -43.816 1.00 94.75 190 GLU A C 1
ATOM 1511 O O . GLU A 1 190 ? 42.366 -1.749 -44.407 1.00 94.75 190 GLU A O 1
ATOM 1516 N N . LEU A 1 191 ? 40.108 -1.598 -44.436 1.00 92.19 191 LEU A N 1
ATOM 1517 C CA . LEU A 1 191 ? 39.961 -1.692 -45.885 1.00 92.19 191 LEU A CA 1
ATOM 1518 C C . LEU A 1 191 ? 40.576 -0.477 -46.586 1.00 92.19 191 LEU A C 1
ATOM 1520 O O . LEU A 1 191 ? 41.292 -0.651 -47.569 1.00 92.19 191 LEU A O 1
ATOM 1524 N N . GLU A 1 192 ? 40.386 0.730 -46.055 1.00 92.88 192 GLU A N 1
ATOM 1525 C CA . GLU A 1 192 ? 40.997 1.957 -46.579 1.00 92.88 192 GLU A CA 1
ATOM 1526 C C . GLU A 1 192 ? 42.526 1.882 -46.579 1.00 92.88 192 GLU A C 1
ATOM 1528 O O . GLU A 1 192 ? 43.174 2.196 -47.580 1.00 92.88 192 GLU A O 1
ATOM 1533 N N . ARG A 1 193 ? 43.122 1.388 -45.488 1.00 93.81 193 ARG A N 1
ATOM 1534 C CA . ARG A 1 193 ? 44.574 1.190 -45.404 1.00 93.81 193 ARG A CA 1
ATOM 1535 C C . ARG A 1 193 ? 45.069 0.160 -46.417 1.00 93.81 193 ARG A C 1
ATOM 1537 O O . ARG A 1 193 ? 46.110 0.368 -47.032 1.00 93.81 193 ARG A O 1
ATOM 1544 N N . ALA A 1 194 ? 44.345 -0.947 -46.581 1.00 92.81 194 ALA A N 1
ATOM 1545 C CA . ALA A 1 194 ? 44.702 -1.988 -47.542 1.00 92.81 194 ALA A CA 1
ATOM 1546 C C . ALA A 1 194 ? 44.655 -1.456 -48.983 1.00 92.81 194 ALA A C 1
ATOM 1548 O O . ALA A 1 194 ? 45.572 -1.713 -49.766 1.00 92.81 194 ALA A O 1
ATOM 1549 N N . ILE A 1 195 ? 43.639 -0.649 -49.306 1.00 90.62 195 ILE A N 1
ATOM 1550 C CA . ILE A 1 195 ? 43.540 0.047 -50.592 1.00 90.62 195 ILE A CA 1
ATOM 1551 C C . ILE A 1 195 ? 44.744 0.978 -50.778 1.00 90.62 195 ILE A C 1
ATOM 1553 O O . ILE A 1 195 ? 45.407 0.880 -51.803 1.00 90.62 195 ILE A O 1
ATOM 1557 N N . ALA A 1 196 ? 45.099 1.791 -49.778 1.00 94.06 196 ALA A N 1
ATOM 1558 C CA . ALA A 1 196 ? 46.240 2.708 -49.866 1.00 94.06 196 ALA A CA 1
ATOM 1559 C C . ALA A 1 196 ? 47.583 1.989 -50.109 1.00 94.06 196 ALA A C 1
ATOM 1561 O O . ALA A 1 196 ? 48.415 2.440 -50.895 1.00 94.06 196 ALA A O 1
ATOM 1562 N N . THR A 1 197 ? 47.812 0.841 -49.466 1.00 91.94 197 THR A N 1
ATOM 1563 C CA . THR A 1 197 ? 49.029 0.052 -49.720 1.00 91.94 197 THR A CA 1
ATOM 1564 C C . THR A 1 197 ? 49.032 -0.578 -51.109 1.00 91.94 197 THR A C 1
ATOM 1566 O O . THR A 1 197 ? 50.082 -0.651 -51.745 1.00 91.94 197 THR A O 1
ATOM 1569 N N . ALA A 1 198 ? 47.864 -1.013 -51.592 1.00 88.31 198 ALA A N 1
ATOM 1570 C CA . ALA A 1 198 ? 47.733 -1.581 -52.925 1.00 88.31 198 ALA A CA 1
ATOM 1571 C C . ALA A 1 198 ? 47.998 -0.513 -53.993 1.00 88.31 198 ALA A C 1
ATOM 1573 O O . ALA A 1 198 ? 48.745 -0.783 -54.928 1.00 88.31 198 ALA A O 1
ATOM 1574 N N . THR A 1 199 ? 47.482 0.710 -53.812 1.00 91.00 199 THR A N 1
ATOM 1575 C CA . THR A 1 199 ? 47.721 1.825 -54.741 1.00 91.00 199 THR A CA 1
ATOM 1576 C C . THR A 1 199 ? 49.193 2.231 -54.793 1.00 91.00 199 THR A C 1
ATOM 1578 O O . THR A 1 199 ? 49.732 2.443 -55.873 1.00 91.00 199 THR A O 1
ATOM 1581 N N . MET A 1 200 ? 49.891 2.259 -53.652 1.00 90.00 200 MET A N 1
ATOM 1582 C CA . MET A 1 200 ? 51.337 2.522 -53.648 1.00 90.00 200 MET A CA 1
ATOM 1583 C C . MET A 1 200 ? 52.120 1.429 -54.392 1.00 90.00 200 MET A C 1
ATOM 1585 O O . MET A 1 200 ? 53.043 1.724 -55.147 1.00 90.00 200 MET A O 1
ATOM 1589 N N . ALA A 1 201 ? 51.743 0.160 -54.216 1.00 86.88 201 ALA A N 1
ATOM 1590 C CA . ALA A 1 201 ? 52.392 -0.950 -54.907 1.00 86.88 201 ALA A CA 1
ATOM 1591 C C . ALA A 1 201 ? 52.158 -0.913 -56.429 1.00 86.88 201 ALA A C 1
ATOM 1593 O O . ALA A 1 201 ? 53.073 -1.244 -57.189 1.00 86.88 201 ALA A O 1
ATOM 1594 N N . THR A 1 202 ? 50.968 -0.499 -56.883 1.00 86.06 202 THR A N 1
ATOM 1595 C CA . THR A 1 202 ? 50.685 -0.322 -58.316 1.00 86.06 202 THR A CA 1
ATOM 1596 C C . THR A 1 202 ? 51.476 0.841 -58.902 1.00 86.06 202 THR A C 1
ATOM 1598 O O . THR A 1 202 ? 52.106 0.662 -59.940 1.00 86.06 202 THR A O 1
ATOM 1601 N N . GLU A 1 203 ? 51.549 1.981 -58.210 1.00 88.00 203 GLU A N 1
ATOM 1602 C CA . GLU A 1 203 ? 52.362 3.132 -58.635 1.00 88.00 203 GLU A CA 1
ATOM 1603 C C . GLU A 1 203 ? 53.855 2.767 -58.738 1.00 88.00 203 GLU A C 1
ATOM 1605 O O . GLU A 1 203 ? 54.534 3.110 -59.708 1.00 88.00 203 GLU A O 1
ATOM 1610 N N . GLU A 1 204 ? 54.382 2.004 -57.775 1.00 87.38 204 GLU A N 1
ATOM 1611 C CA . GLU A 1 204 ? 55.751 1.488 -57.844 1.00 87.38 204 GLU A CA 1
ATOM 1612 C C . GLU A 1 204 ? 55.970 0.533 -59.024 1.00 87.38 204 GLU A C 1
ATOM 1614 O O . GLU A 1 204 ? 57.055 0.519 -59.617 1.00 87.38 204 GLU A O 1
ATOM 1619 N N . ALA A 1 205 ? 54.987 -0.315 -59.333 1.00 82.94 205 ALA A N 1
ATOM 1620 C CA . ALA A 1 205 ? 55.061 -1.233 -60.461 1.00 82.94 205 ALA A CA 1
ATOM 1621 C C . ALA A 1 205 ? 55.066 -0.462 -61.786 1.00 82.94 205 ALA A C 1
ATOM 1623 O O . ALA A 1 205 ? 55.932 -0.718 -62.621 1.00 82.94 205 ALA A O 1
ATOM 1624 N N . GLU A 1 206 ? 54.178 0.519 -61.952 1.00 86.50 206 GLU A N 1
ATOM 1625 C CA . GLU A 1 206 ? 54.132 1.407 -63.119 1.00 86.50 206 GLU A CA 1
ATOM 1626 C C . GLU A 1 206 ? 55.457 2.146 -63.318 1.00 86.50 206 GLU A C 1
ATOM 1628 O O . GLU A 1 206 ? 56.026 2.118 -64.412 1.00 86.50 206 GLU A O 1
ATOM 1633 N N . TRP A 1 207 ? 56.021 2.712 -62.246 1.00 90.62 207 TRP A N 1
ATOM 1634 C CA . TRP A 1 207 ? 57.328 3.366 -62.298 1.00 90.62 207 TRP A CA 1
ATOM 1635 C C . TRP A 1 207 ? 58.440 2.405 -62.753 1.00 90.62 207 TRP A C 1
ATOM 1637 O O . TRP A 1 207 ? 59.242 2.741 -63.631 1.00 90.62 207 TRP A O 1
ATOM 1647 N N . LYS A 1 208 ? 58.468 1.176 -62.210 1.00 87.00 208 LYS A N 1
ATOM 1648 C CA . LYS A 1 208 ? 59.426 0.129 -62.616 1.00 87.00 208 LYS A CA 1
ATOM 1649 C C . LYS A 1 208 ? 59.232 -0.269 -64.080 1.00 87.00 208 LYS A C 1
ATOM 1651 O O . LYS A 1 208 ? 60.227 -0.473 -64.781 1.00 87.00 208 LYS A O 1
ATOM 1656 N N . TYR A 1 209 ? 57.991 -0.373 -64.555 1.00 81.00 209 TYR A N 1
ATOM 1657 C CA . TYR A 1 209 ? 57.688 -0.692 -65.949 1.00 81.00 209 TYR A CA 1
ATOM 1658 C C . TYR A 1 209 ? 58.141 0.414 -66.897 1.00 81.00 209 TYR A C 1
ATOM 1660 O O . TYR A 1 209 ? 58.813 0.113 -67.883 1.00 81.00 209 TYR A O 1
ATOM 1668 N N . GLU A 1 210 ? 57.873 1.682 -66.586 1.00 81.44 210 GLU A N 1
ATOM 1669 C CA . GLU A 1 210 ? 58.379 2.804 -67.379 1.00 81.44 210 GLU A CA 1
ATOM 1670 C C . GLU A 1 210 ? 59.909 2.816 -67.454 1.00 81.44 210 GLU A C 1
ATOM 1672 O O . GLU A 1 210 ? 60.488 3.065 -68.515 1.00 81.44 210 GLU A O 1
ATOM 1677 N N . GLU A 1 211 ? 60.589 2.557 -66.335 1.00 85.00 211 GLU A N 1
ATOM 1678 C CA . GLU A 1 211 ? 62.049 2.517 -66.307 1.00 85.00 211 GLU A CA 1
ATOM 1679 C C . GLU A 1 211 ? 62.596 1.338 -67.128 1.00 85.00 211 GLU A C 1
ATOM 1681 O O . GLU A 1 211 ? 63.575 1.487 -67.867 1.00 85.00 211 GLU A O 1
ATOM 1686 N N . CYS A 1 212 ? 61.950 0.171 -67.048 1.00 77.62 212 CYS A N 1
ATOM 1687 C CA . CYS A 1 212 ? 62.291 -0.993 -67.862 1.00 77.62 212 CYS A CA 1
ATOM 1688 C C . CYS A 1 212 ? 62.053 -0.738 -69.350 1.00 77.62 212 CYS A C 1
ATOM 1690 O O . CYS A 1 212 ? 62.906 -1.106 -70.151 1.00 77.62 212 CYS A O 1
ATOM 1692 N N . MET A 1 213 ? 60.961 -0.069 -69.721 1.00 77.06 213 MET A N 1
ATOM 1693 C CA . MET A 1 213 ? 60.682 0.327 -71.104 1.00 77.06 213 MET A CA 1
ATOM 1694 C C . MET A 1 213 ? 61.764 1.268 -71.635 1.00 77.06 213 MET A C 1
ATOM 1696 O O . MET A 1 213 ? 62.351 0.994 -72.678 1.00 77.06 213 MET A O 1
ATOM 1700 N N . LYS A 1 214 ? 62.152 2.293 -70.864 1.00 80.06 214 LYS A N 1
ATOM 1701 C CA . LYS A 1 214 ? 63.269 3.191 -71.220 1.00 80.06 214 LYS A CA 1
ATOM 1702 C C . LYS A 1 214 ? 64.589 2.424 -71.402 1.00 80.06 214 LYS A C 1
ATOM 1704 O O . LYS A 1 214 ? 65.350 2.699 -72.332 1.00 80.06 214 LYS A O 1
ATOM 1709 N N . LYS A 1 215 ? 64.872 1.438 -70.540 1.00 78.31 215 LYS A N 1
ATOM 1710 C CA . LYS A 1 215 ? 66.057 0.563 -70.652 1.00 78.31 215 LYS A CA 1
ATOM 1711 C C . LYS A 1 215 ? 65.968 -0.391 -71.844 1.00 78.31 215 LYS A C 1
ATOM 1713 O O . LYS A 1 215 ? 66.987 -0.622 -72.490 1.00 78.31 215 LYS A O 1
ATOM 1718 N N . ALA A 1 216 ? 64.793 -0.931 -72.151 1.00 70.62 216 ALA A N 1
ATOM 1719 C CA . ALA A 1 216 ? 64.551 -1.797 -73.299 1.00 70.62 216 ALA A CA 1
ATOM 1720 C C . ALA A 1 216 ? 64.676 -1.025 -74.618 1.00 70.62 216 ALA A C 1
ATOM 1722 O O . ALA A 1 216 ? 65.308 -1.529 -75.542 1.00 70.62 216 ALA A O 1
ATOM 1723 N N . ASP A 1 217 ? 64.207 0.221 -74.684 1.00 62.00 217 ASP A N 1
ATOM 1724 C CA . ASP A 1 217 ? 64.426 1.114 -75.825 1.00 62.00 217 ASP A CA 1
ATOM 1725 C C . ASP A 1 217 ? 65.924 1.388 -76.021 1.00 62.00 217 ASP A C 1
ATOM 1727 O O . ASP A 1 217 ? 66.466 1.205 -77.115 1.00 62.00 217 ASP A O 1
ATOM 1731 N N . TYR A 1 218 ? 66.652 1.695 -74.944 1.00 61.28 218 TYR A N 1
ATOM 1732 C CA . TYR A 1 218 ? 68.110 1.851 -74.990 1.00 61.28 218 TYR A CA 1
ATOM 1733 C C . TYR A 1 218 ? 68.840 0.551 -75.395 1.00 61.28 218 TYR A C 1
ATOM 1735 O O . TYR A 1 218 ? 69.829 0.567 -76.137 1.00 61.28 218 TYR A O 1
ATOM 1743 N N . CYS A 1 219 ? 68.337 -0.603 -74.951 1.00 57.47 219 CYS A N 1
ATOM 1744 C CA . CYS A 1 219 ? 68.905 -1.909 -75.266 1.00 57.47 219 CYS A CA 1
ATOM 1745 C C . CYS A 1 219 ? 68.582 -2.358 -76.699 1.00 57.47 219 CYS A C 1
ATOM 1747 O O . CYS A 1 219 ? 69.461 -2.875 -77.373 1.00 57.47 219 CYS A O 1
ATOM 1749 N N . SER A 1 220 ? 67.393 -2.074 -77.235 1.00 52.91 220 SER A N 1
ATOM 1750 C CA . SER A 1 220 ? 67.053 -2.300 -78.649 1.00 52.91 220 SER A CA 1
ATOM 1751 C C . SER A 1 220 ? 67.959 -1.486 -79.582 1.00 52.91 220 SER A C 1
ATOM 1753 O O . SER A 1 220 ? 68.397 -1.976 -80.624 1.00 52.91 220 SER A O 1
ATOM 1755 N N . THR A 1 221 ? 68.364 -0.293 -79.134 1.00 50.88 221 THR A N 1
ATOM 1756 C CA . THR A 1 221 ? 69.326 0.569 -79.832 1.00 50.88 221 THR A CA 1
ATOM 1757 C C . THR A 1 221 ? 70.756 -0.006 -79.811 1.00 50.88 221 THR A C 1
ATOM 1759 O O . THR A 1 221 ? 71.559 0.286 -80.697 1.00 50.88 221 THR A O 1
ATOM 1762 N N . SER A 1 222 ? 71.094 -0.867 -78.840 1.00 42.41 222 SER A N 1
ATOM 1763 C CA . SER A 1 222 ? 72.434 -1.469 -78.680 1.00 42.41 222 SER A CA 1
ATOM 1764 C C . SER A 1 222 ? 72.530 -2.950 -79.097 1.00 42.41 222 SER A C 1
ATOM 1766 O O . SER A 1 222 ? 73.590 -3.384 -79.550 1.00 42.41 222 SER A O 1
ATOM 1768 N N . LEU A 1 223 ? 71.430 -3.710 -79.076 1.00 41.47 223 LEU A N 1
ATOM 1769 C CA . LEU A 1 223 ? 71.328 -5.121 -79.485 1.00 41.47 223 LEU A CA 1
ATOM 1770 C C . LEU A 1 223 ? 71.164 -5.335 -80.999 1.00 41.47 223 LEU A C 1
ATOM 1772 O O . LEU A 1 223 ? 71.100 -6.474 -81.454 1.00 41.47 223 LEU A O 1
ATOM 1776 N N . SER A 1 224 ? 71.289 -4.280 -81.813 1.00 42.50 224 SER A N 1
ATOM 1777 C CA . SER A 1 224 ? 71.697 -4.424 -83.222 1.00 42.50 224 SER A CA 1
ATOM 1778 C C . SER A 1 224 ? 73.120 -5.009 -83.374 1.00 42.50 224 SER A C 1
ATOM 1780 O O . SER A 1 224 ? 73.576 -5.226 -84.501 1.00 42.50 224 SER A O 1
ATOM 1782 N N . LYS A 1 225 ? 73.859 -5.272 -82.285 1.00 40.28 225 LYS A N 1
ATOM 1783 C CA . LYS A 1 225 ? 75.193 -5.886 -82.325 1.00 40.28 225 LYS A CA 1
ATOM 1784 C C . LYS A 1 225 ? 75.361 -6.993 -81.266 1.00 40.28 225 LYS A C 1
ATOM 1786 O O . LYS A 1 225 ? 75.596 -6.709 -80.101 1.00 40.28 225 LYS A O 1
ATOM 1791 N N . LYS A 1 226 ? 75.425 -8.237 -81.770 1.00 33.12 226 LYS A N 1
ATOM 1792 C CA . LYS A 1 226 ? 76.121 -9.438 -81.239 1.00 33.12 226 LYS A CA 1
ATOM 1793 C C . LYS A 1 226 ? 75.465 -10.271 -80.116 1.00 33.12 226 LYS A C 1
ATOM 1795 O O . LYS A 1 226 ? 75.512 -9.935 -78.941 1.00 33.12 226 LYS A O 1
ATOM 1800 N N . THR A 1 227 ? 75.041 -11.477 -80.503 1.00 29.25 227 THR A N 1
ATOM 1801 C CA . THR A 1 227 ? 74.795 -12.662 -79.654 1.00 29.25 227 THR A CA 1
ATOM 1802 C C . THR A 1 227 ? 75.945 -13.678 -79.809 1.00 29.25 227 THR A C 1
ATOM 1804 O O . THR A 1 227 ? 76.585 -13.674 -80.861 1.00 29.25 227 THR A O 1
ATOM 1807 N N . ILE A 1 228 ? 76.125 -14.560 -78.800 1.00 33.06 228 ILE A N 1
ATOM 1808 C CA . ILE A 1 228 ? 76.671 -15.958 -78.777 1.00 33.06 228 ILE A CA 1
ATOM 1809 C C . ILE A 1 228 ? 77.689 -16.125 -77.612 1.00 33.06 228 ILE A C 1
ATOM 1811 O O . ILE A 1 228 ? 78.718 -15.459 -77.613 1.00 33.06 228 ILE A O 1
ATOM 1815 N N . TYR A 1 229 ? 77.321 -16.785 -76.489 1.00 30.25 229 TYR A N 1
ATOM 1816 C CA . TYR A 1 229 ? 77.503 -18.230 -76.127 1.00 30.25 229 TYR A CA 1
ATOM 1817 C C . TYR A 1 229 ? 79.004 -18.631 -76.013 1.00 30.25 229 TYR A C 1
ATOM 1819 O O . TYR A 1 229 ? 79.794 -18.217 -76.842 1.00 30.25 229 TYR A O 1
ATOM 1827 N N . SER A 1 230 ? 79.538 -19.413 -75.061 1.00 36.56 230 SER A N 1
ATOM 1828 C CA . SER A 1 230 ? 79.020 -20.588 -74.347 1.00 36.56 230 SER A CA 1
ATOM 1829 C C . SER A 1 230 ? 80.060 -21.180 -73.359 1.00 36.56 230 SER A C 1
ATOM 1831 O O . SER A 1 230 ? 81.229 -21.293 -73.712 1.00 36.56 230 SER A O 1
ATOM 1833 N N . ASN A 1 231 ? 79.571 -21.688 -72.222 1.00 37.41 231 ASN A N 1
ATOM 1834 C CA . ASN A 1 231 ? 79.787 -23.018 -71.615 1.00 37.41 231 ASN A CA 1
ATOM 1835 C C . ASN A 1 231 ? 81.147 -23.601 -71.160 1.00 37.41 231 ASN A C 1
ATOM 1837 O O . ASN A 1 231 ? 82.246 -23.334 -71.623 1.00 37.41 231 ASN A O 1
ATOM 1841 N N . PHE A 1 232 ? 80.934 -24.500 -70.199 1.00 33.28 232 PHE A N 1
ATOM 1842 C CA . PHE A 1 232 ? 81.737 -25.122 -69.152 1.00 33.28 232 PHE A CA 1
ATOM 1843 C C . PHE A 1 232 ? 81.538 -26.654 -69.268 1.00 33.28 232 PHE A C 1
ATOM 1845 O O . PHE A 1 232 ? 80.479 -27.043 -69.760 1.00 33.28 232 PHE A O 1
ATOM 1852 N N . ASN A 1 233 ? 82.451 -27.520 -68.780 1.00 40.38 233 ASN A N 1
ATOM 1853 C CA . ASN A 1 233 ? 82.120 -28.664 -67.883 1.00 40.38 233 ASN A CA 1
ATOM 1854 C C . ASN A 1 233 ? 83.183 -29.780 -67.754 1.00 40.38 233 ASN A C 1
ATOM 1856 O O . ASN A 1 233 ? 83.526 -30.455 -68.715 1.00 40.38 233 ASN A O 1
ATOM 1860 N N . GLY A 1 234 ? 83.546 -30.090 -66.500 1.00 42.66 234 GLY A N 1
ATOM 1861 C CA . GLY A 1 234 ? 84.185 -31.350 -66.064 1.00 42.66 234 GLY A CA 1
ATOM 1862 C C . GLY A 1 234 ? 83.825 -31.765 -64.621 1.00 42.66 234 GLY A C 1
ATOM 1863 O O . GLY A 1 234 ? 84.354 -32.727 -64.078 1.00 42.66 234 GLY A O 1
ATOM 1864 N N . ARG A 1 235 ? 82.894 -31.049 -63.973 1.00 46.06 235 ARG A N 1
ATOM 1865 C CA . ARG A 1 235 ? 82.520 -31.185 -62.549 1.00 46.06 235 ARG A CA 1
ATOM 1866 C C . ARG A 1 235 ? 81.286 -32.098 -62.345 1.00 46.06 235 ARG A C 1
ATOM 1868 O O . ARG A 1 235 ? 80.554 -31.957 -61.375 1.00 46.06 235 ARG A O 1
ATOM 1875 N N . ALA A 1 236 ? 81.019 -33.011 -63.284 1.00 49.97 236 ALA A N 1
ATOM 1876 C CA . ALA A 1 236 ? 79.660 -33.462 -63.611 1.00 49.97 236 ALA A CA 1
ATOM 1877 C C . ALA A 1 236 ? 79.040 -34.567 -62.723 1.00 49.97 236 ALA A C 1
ATOM 1879 O O . ALA A 1 236 ? 77.824 -34.595 -62.579 1.00 49.97 236 ALA A O 1
ATOM 1880 N N . CYS A 1 237 ? 79.801 -35.476 -62.097 1.00 49.50 237 CYS A N 1
ATOM 1881 C CA . CYS A 1 237 ? 79.174 -36.710 -61.575 1.00 49.50 237 CYS A CA 1
ATOM 1882 C C . CYS A 1 237 ? 78.808 -36.719 -60.072 1.00 49.50 237 CYS A C 1
ATOM 1884 O O . CYS A 1 237 ? 77.801 -37.321 -59.709 1.00 49.50 237 CYS A O 1
ATOM 1886 N N . ARG A 1 238 ? 79.543 -36.014 -59.193 1.00 51.41 238 ARG A N 1
ATOM 1887 C CA . ARG A 1 238 ? 79.108 -35.777 -57.791 1.00 51.41 238 ARG A CA 1
ATOM 1888 C C . ARG A 1 238 ? 78.076 -34.662 -57.695 1.00 51.41 238 ARG A C 1
ATOM 1890 O O . ARG A 1 238 ? 77.116 -34.788 -56.944 1.00 51.41 238 ARG A O 1
ATOM 1897 N N . ASN A 1 239 ? 78.229 -33.645 -58.542 1.00 57.34 239 ASN A N 1
ATOM 1898 C CA . ASN A 1 239 ? 77.208 -32.630 -58.732 1.00 57.34 239 ASN A CA 1
ATOM 1899 C C . ASN A 1 239 ? 75.872 -33.269 -59.112 1.00 57.34 239 ASN A C 1
ATOM 1901 O O . ASN A 1 239 ? 74.869 -32.820 -58.603 1.00 57.34 239 ASN A O 1
ATOM 1905 N N . ARG A 1 240 ? 75.832 -34.349 -59.902 1.00 61.47 240 ARG A N 1
ATOM 1906 C CA . ARG A 1 240 ? 74.575 -34.952 -60.369 1.00 61.47 240 ARG A CA 1
ATOM 1907 C C . ARG A 1 240 ? 73.573 -35.303 -59.261 1.00 61.47 240 ARG A C 1
ATOM 1909 O O . ARG A 1 240 ? 72.440 -34.880 -59.377 1.00 61.47 240 ARG A O 1
ATOM 1916 N N . LYS A 1 241 ? 73.960 -36.006 -58.186 1.00 57.31 241 LYS A N 1
ATOM 1917 C CA . LYS A 1 241 ? 73.004 -36.382 -57.115 1.00 57.31 241 LYS A CA 1
ATOM 1918 C C . LYS A 1 241 ? 72.564 -35.195 -56.253 1.00 57.31 241 LYS A C 1
ATOM 1920 O O . LYS A 1 241 ? 71.412 -35.129 -55.855 1.00 57.31 241 LYS A O 1
ATOM 1925 N N . THR A 1 242 ? 73.465 -34.252 -55.976 1.00 66.19 242 THR A N 1
ATOM 1926 C CA . THR A 1 242 ? 73.123 -32.998 -55.278 1.00 66.19 242 THR A CA 1
ATOM 1927 C C . THR A 1 242 ? 72.292 -32.071 -56.172 1.00 66.19 242 THR A C 1
ATOM 1929 O O . THR A 1 242 ? 71.443 -31.342 -55.676 1.00 66.19 242 THR A O 1
ATOM 1932 N N . LEU A 1 243 ? 72.527 -32.097 -57.486 1.00 67.56 243 LEU A N 1
ATOM 1933 C CA . LEU A 1 243 ? 71.727 -31.414 -58.499 1.00 67.56 243 LEU A CA 1
ATOM 1934 C C . LEU A 1 243 ? 70.371 -32.089 -58.675 1.00 67.56 243 LEU A C 1
ATOM 1936 O O . LEU A 1 243 ? 69.431 -31.393 -58.990 1.00 67.56 243 LEU A O 1
ATOM 1940 N N . GLU A 1 244 ? 70.249 -33.393 -58.448 1.00 71.75 244 GLU A N 1
ATOM 1941 C CA . GLU A 1 244 ? 68.987 -34.130 -58.549 1.00 71.75 244 GLU A CA 1
ATOM 1942 C C . GLU A 1 244 ? 68.064 -33.822 -57.362 1.00 71.75 244 GLU A C 1
ATOM 1944 O O . GLU A 1 244 ? 66.909 -33.475 -57.571 1.00 71.75 244 GLU A O 1
ATOM 1949 N N . THR A 1 245 ? 68.568 -33.804 -56.120 1.00 76.06 245 THR A N 1
ATOM 1950 C CA . THR A 1 245 ? 67.772 -33.327 -54.970 1.00 76.06 245 THR A CA 1
ATOM 1951 C C . THR A 1 245 ? 67.507 -31.826 -55.002 1.00 76.06 245 THR A C 1
ATOM 1953 O O . THR A 1 245 ? 66.430 -31.398 -54.595 1.00 76.06 245 THR A O 1
ATOM 1956 N N . ARG A 1 246 ? 68.450 -31.017 -55.508 1.00 77.50 246 ARG A N 1
ATOM 1957 C CA . ARG A 1 246 ? 68.169 -29.603 -55.797 1.00 77.50 246 ARG A CA 1
ATOM 1958 C C . ARG A 1 246 ? 67.132 -29.449 -56.898 1.00 77.50 246 ARG A C 1
ATOM 1960 O O . ARG A 1 246 ? 66.247 -28.644 -56.707 1.00 77.50 246 ARG A O 1
ATOM 1967 N N . SER A 1 247 ? 67.195 -30.242 -57.967 1.00 73.81 247 SER A N 1
ATOM 1968 C CA . SER A 1 247 ? 66.219 -30.213 -59.062 1.00 73.81 247 SER A CA 1
ATOM 1969 C C . SER A 1 247 ? 64.829 -30.491 -58.531 1.00 73.81 247 SER A C 1
ATOM 1971 O O . SER A 1 247 ? 63.946 -29.705 -58.797 1.00 73.81 247 SER A O 1
ATOM 1973 N N . ILE A 1 248 ? 64.643 -31.521 -57.702 1.00 76.75 248 ILE A N 1
ATOM 1974 C CA . ILE A 1 248 ? 63.323 -31.836 -57.135 1.00 76.75 248 ILE A CA 1
ATOM 1975 C C . ILE A 1 248 ? 62.810 -30.687 -56.251 1.00 76.75 248 ILE A C 1
ATOM 1977 O O . ILE A 1 248 ? 61.665 -30.270 -56.383 1.00 76.75 248 ILE A O 1
ATOM 1981 N N . SER A 1 249 ? 63.663 -30.128 -55.384 1.00 76.62 249 SER A N 1
ATOM 1982 C CA . SER A 1 249 ? 63.286 -28.977 -54.551 1.00 76.62 249 SER A CA 1
ATOM 1983 C C . SER A 1 249 ? 63.051 -27.702 -55.369 1.00 76.62 249 SER A C 1
ATOM 1985 O O . SER A 1 249 ? 62.215 -26.884 -54.992 1.00 76.62 249 SER A O 1
ATOM 1987 N N . ASP A 1 250 ? 63.794 -27.509 -56.457 1.00 78.06 250 ASP A N 1
ATOM 1988 C CA . ASP A 1 250 ? 63.631 -26.393 -57.381 1.00 78.06 250 ASP A CA 1
ATOM 1989 C C . ASP A 1 250 ? 62.381 -26.586 -58.246 1.00 78.06 250 ASP A C 1
ATOM 1991 O O . ASP A 1 250 ? 61.712 -25.599 -58.507 1.00 78.06 250 ASP A O 1
ATOM 1995 N N . ASP A 1 251 ? 62.004 -27.814 -58.604 1.00 82.19 251 ASP A N 1
ATOM 1996 C CA . ASP A 1 251 ? 60.784 -28.148 -59.345 1.00 82.19 251 ASP A CA 1
ATOM 1997 C C . ASP A 1 251 ? 59.537 -27.922 -58.474 1.00 82.19 251 ASP A C 1
ATOM 1999 O O . ASP A 1 251 ? 58.574 -27.303 -58.923 1.00 82.19 251 ASP A O 1
ATOM 2003 N N . GLU A 1 252 ? 59.566 -28.318 -57.195 1.00 84.94 252 GLU A N 1
ATOM 2004 C CA . GLU A 1 252 ? 58.507 -27.990 -56.225 1.00 84.94 252 GLU A CA 1
ATOM 2005 C C . GLU A 1 252 ? 58.398 -26.475 -55.996 1.00 84.94 252 GLU A C 1
ATOM 2007 O O . GLU A 1 252 ? 57.299 -25.917 -55.948 1.00 84.94 252 GLU A O 1
ATOM 2012 N N . ARG A 1 253 ? 59.540 -25.781 -55.898 1.00 87.75 253 ARG A N 1
ATOM 2013 C CA . ARG A 1 253 ? 59.576 -24.319 -55.773 1.00 87.75 253 ARG A CA 1
ATOM 2014 C C . ARG A 1 253 ? 59.113 -23.628 -57.054 1.00 87.75 253 ARG A C 1
ATOM 2016 O O . ARG A 1 253 ? 58.441 -22.605 -56.966 1.00 87.75 253 ARG A O 1
ATOM 2023 N N . MET A 1 254 ? 59.440 -24.164 -58.229 1.00 87.88 254 MET A N 1
ATOM 2024 C CA . MET A 1 254 ? 58.952 -23.662 -59.512 1.00 87.88 254 MET A CA 1
ATOM 2025 C C . MET A 1 254 ? 57.443 -23.838 -59.617 1.00 87.88 254 MET A C 1
ATOM 2027 O O . MET A 1 254 ? 56.781 -22.875 -59.973 1.00 87.88 254 MET A O 1
ATOM 2031 N N . ALA A 1 255 ? 56.885 -24.982 -59.216 1.00 89.06 255 ALA A N 1
ATOM 2032 C CA . ALA A 1 255 ? 55.436 -25.183 -59.201 1.00 89.06 255 ALA A CA 1
ATOM 2033 C C . ALA A 1 255 ? 54.718 -24.160 -58.296 1.00 89.06 255 ALA A C 1
ATOM 2035 O O . ALA A 1 255 ? 53.736 -23.546 -58.706 1.00 89.06 255 ALA A O 1
ATOM 2036 N N . GLN A 1 256 ? 55.253 -23.896 -57.098 1.00 89.12 256 GLN A N 1
ATOM 2037 C CA . GLN A 1 256 ? 54.711 -22.864 -56.201 1.00 89.12 256 GLN A CA 1
ATOM 2038 C C . GLN A 1 256 ? 54.819 -21.453 -56.794 1.00 89.12 256 GLN A C 1
ATOM 2040 O O . GLN A 1 256 ? 53.880 -20.665 -56.693 1.00 89.12 256 GLN A O 1
ATOM 2045 N N . LEU A 1 257 ? 55.953 -21.124 -57.420 1.00 86.56 257 LEU A N 1
ATOM 2046 C CA . LEU A 1 257 ? 56.147 -19.832 -58.081 1.00 86.56 257 LEU A CA 1
ATOM 2047 C C . LEU A 1 257 ? 55.243 -19.683 -59.311 1.00 86.56 257 LEU A C 1
ATOM 2049 O O . LEU A 1 257 ? 54.744 -18.592 -59.562 1.00 86.56 257 LEU A O 1
ATOM 2053 N N . GLU A 1 258 ? 54.993 -20.752 -60.063 1.00 89.00 258 GLU A N 1
ATOM 2054 C CA . GLU A 1 258 ? 54.055 -20.750 -61.186 1.00 89.00 258 GLU A CA 1
ATOM 2055 C C . GLU A 1 258 ? 52.623 -20.475 -60.725 1.00 89.00 258 GLU A C 1
ATOM 2057 O O . GLU A 1 258 ? 51.915 -19.706 -61.375 1.00 89.00 258 GLU A O 1
ATOM 2062 N N . ASP A 1 259 ? 52.203 -21.045 -59.596 1.00 92.50 259 ASP A N 1
ATOM 2063 C CA . ASP A 1 259 ? 50.883 -20.778 -59.023 1.00 92.50 259 ASP A CA 1
ATOM 2064 C C . ASP A 1 259 ? 50.775 -19.348 -58.479 1.00 92.50 259 ASP A C 1
ATOM 2066 O O . ASP A 1 259 ? 49.798 -18.660 -58.776 1.00 92.50 259 ASP A O 1
ATOM 2070 N N . GLN A 1 260 ? 51.816 -18.839 -57.811 1.00 85.81 260 GLN A N 1
ATOM 2071 C CA . GLN A 1 260 ? 51.887 -17.427 -57.409 1.00 85.81 260 GLN A CA 1
ATOM 2072 C C . GLN A 1 260 ? 51.847 -16.478 -58.616 1.00 85.81 260 GLN A C 1
ATOM 2074 O O . GLN A 1 260 ? 51.205 -15.432 -58.564 1.00 85.81 260 GLN A O 1
ATOM 2079 N N . VAL A 1 261 ? 52.492 -16.836 -59.730 1.00 89.44 261 VAL A N 1
ATOM 2080 C CA . VAL A 1 261 ? 52.448 -16.047 -60.970 1.00 89.44 261 VAL A CA 1
ATOM 2081 C C . VAL A 1 261 ? 51.060 -16.093 -61.609 1.00 89.44 261 VAL A C 1
ATOM 2083 O O . VAL A 1 261 ? 50.615 -15.077 -62.140 1.00 89.44 261 VAL A O 1
ATOM 2086 N N . LYS A 1 262 ? 50.351 -17.228 -61.567 1.00 92.06 262 LYS A N 1
ATOM 2087 C CA . LYS A 1 262 ? 48.958 -17.305 -62.043 1.00 92.06 262 LYS A CA 1
ATOM 2088 C C . LYS A 1 262 ? 48.028 -16.447 -61.188 1.00 92.06 262 LYS A C 1
ATOM 2090 O O . LYS A 1 262 ? 47.208 -15.728 -61.746 1.00 92.06 262 LYS A O 1
ATOM 2095 N N . GLU A 1 263 ? 48.175 -16.490 -59.866 1.00 89.06 263 GLU A N 1
ATOM 2096 C CA . GLU A 1 263 ? 47.390 -15.664 -58.946 1.00 89.06 263 GLU A CA 1
ATOM 2097 C C . GLU A 1 263 ? 47.668 -14.171 -59.164 1.00 89.06 263 GLU A C 1
ATOM 2099 O O . GLU A 1 263 ? 46.736 -13.385 -59.323 1.00 89.06 263 GLU A O 1
ATOM 2104 N N . ALA A 1 264 ? 48.939 -13.783 -59.294 1.00 84.50 264 ALA A N 1
ATOM 2105 C CA . ALA A 1 264 ? 49.321 -12.408 -59.603 1.00 84.50 264 ALA A CA 1
ATOM 2106 C C . ALA A 1 264 ? 48.776 -11.937 -60.964 1.00 84.50 264 ALA A C 1
ATOM 2108 O O . ALA A 1 264 ? 48.318 -10.802 -61.073 1.00 84.50 264 ALA A O 1
ATOM 2109 N N . LYS A 1 265 ? 48.775 -12.803 -61.989 1.00 89.75 265 LYS A N 1
ATOM 2110 C CA . LYS A 1 265 ? 48.152 -12.504 -63.290 1.00 89.75 265 LYS A CA 1
ATOM 2111 C C . LYS A 1 265 ? 46.647 -12.316 -63.169 1.00 89.75 265 LYS A C 1
ATOM 2113 O O . LYS A 1 265 ? 46.132 -11.349 -63.708 1.00 89.75 265 LYS A O 1
ATOM 2118 N N . TYR A 1 266 ? 45.959 -13.179 -62.426 1.00 93.25 266 TYR A N 1
ATOM 2119 C CA . TYR A 1 266 ? 44.521 -13.039 -62.204 1.00 93.25 266 TYR A CA 1
ATOM 2120 C C . TYR A 1 266 ? 44.181 -11.726 -61.485 1.00 93.25 266 TYR A C 1
ATOM 2122 O O . TYR A 1 266 ? 43.241 -11.036 -61.870 1.00 93.25 266 TYR A O 1
ATOM 2130 N N . ILE A 1 267 ? 44.966 -11.348 -60.470 1.00 85.75 267 ILE A N 1
ATOM 2131 C CA . ILE A 1 267 ? 44.802 -10.073 -59.759 1.00 85.75 267 ILE A CA 1
ATOM 2132 C C . ILE A 1 267 ? 45.053 -8.889 -60.701 1.00 85.75 267 ILE A C 1
ATOM 2134 O O . ILE A 1 267 ? 44.278 -7.936 -60.686 1.00 85.75 267 ILE A O 1
ATOM 2138 N N . ALA A 1 268 ? 46.093 -8.953 -61.538 1.00 87.50 268 ALA A N 1
ATOM 2139 C CA . ALA A 1 268 ? 46.382 -7.917 -62.526 1.00 87.50 268 ALA A CA 1
ATOM 2140 C C . ALA A 1 268 ? 45.261 -7.796 -63.571 1.00 87.50 268 ALA A C 1
ATOM 2142 O O . ALA A 1 268 ? 44.792 -6.695 -63.819 1.00 87.50 268 ALA A O 1
ATOM 2143 N N . GLU A 1 269 ? 44.757 -8.909 -64.107 1.00 87.94 269 GLU A N 1
ATOM 2144 C CA . GLU A 1 269 ? 43.644 -8.935 -65.067 1.00 87.94 269 GLU A CA 1
ATOM 2145 C C . GLU A 1 269 ? 42.308 -8.474 -64.446 1.00 87.94 269 GLU A C 1
ATOM 2147 O O . GLU A 1 269 ? 41.457 -7.901 -65.125 1.00 87.94 269 GLU A O 1
ATOM 2152 N N . ASP A 1 270 ? 42.071 -8.730 -63.155 1.00 88.38 270 ASP A N 1
ATOM 2153 C CA . ASP A 1 270 ? 40.900 -8.212 -62.432 1.00 88.38 270 ASP A CA 1
ATOM 2154 C C . ASP A 1 270 ? 41.013 -6.711 -62.151 1.00 88.38 270 ASP A C 1
ATOM 2156 O O . ASP A 1 270 ? 40.028 -5.981 -62.275 1.00 88.38 270 ASP A O 1
ATOM 2160 N N . ALA A 1 271 ? 42.216 -6.238 -61.824 1.00 83.56 271 ALA A N 1
ATOM 2161 C CA . ALA A 1 271 ? 42.502 -4.819 -61.701 1.00 83.56 271 ALA A CA 1
ATOM 2162 C C . ALA A 1 271 ? 42.354 -4.113 -63.056 1.00 83.56 271 ALA A C 1
ATOM 2164 O O . ALA A 1 271 ? 41.628 -3.128 -63.128 1.00 83.56 271 ALA A O 1
ATOM 2165 N N . GLU A 1 272 ? 42.943 -4.639 -64.135 1.00 82.94 272 GLU A N 1
ATOM 2166 C CA . GLU A 1 272 ? 42.805 -4.112 -65.500 1.00 82.94 272 GLU A CA 1
ATOM 2167 C C . GLU A 1 272 ? 41.341 -4.060 -65.936 1.00 82.94 272 GLU A C 1
ATOM 2169 O O . GLU A 1 272 ? 40.907 -3.024 -66.422 1.00 82.94 272 GLU A O 1
ATOM 2174 N N . ARG A 1 273 ? 40.531 -5.093 -65.660 1.00 90.56 273 ARG A N 1
ATOM 2175 C CA . ARG A 1 273 ? 39.081 -5.038 -65.922 1.00 90.56 273 ARG A CA 1
ATOM 2176 C C . ARG A 1 273 ? 38.382 -3.922 -65.149 1.00 90.56 273 ARG A C 1
ATOM 2178 O O . ARG A 1 273 ? 37.573 -3.209 -65.730 1.00 90.56 273 ARG A O 1
ATOM 2185 N N . LYS A 1 274 ? 38.692 -3.734 -63.863 1.00 84.56 274 LYS A N 1
ATOM 2186 C CA . LYS A 1 274 ? 38.127 -2.637 -63.052 1.00 84.56 274 LYS A CA 1
ATOM 2187 C C . LYS A 1 274 ? 38.587 -1.264 -63.538 1.00 84.56 274 LYS A C 1
ATOM 2189 O O . LYS A 1 274 ? 37.797 -0.321 -63.530 1.00 84.56 274 LYS A O 1
ATOM 2194 N N . TYR A 1 275 ? 39.843 -1.143 -63.964 1.00 77.81 275 TYR A N 1
ATOM 2195 C CA . TYR A 1 275 ? 40.369 0.075 -64.569 1.00 77.81 275 TYR A CA 1
ATOM 2196 C C . TYR A 1 275 ? 39.722 0.337 -65.928 1.00 77.81 275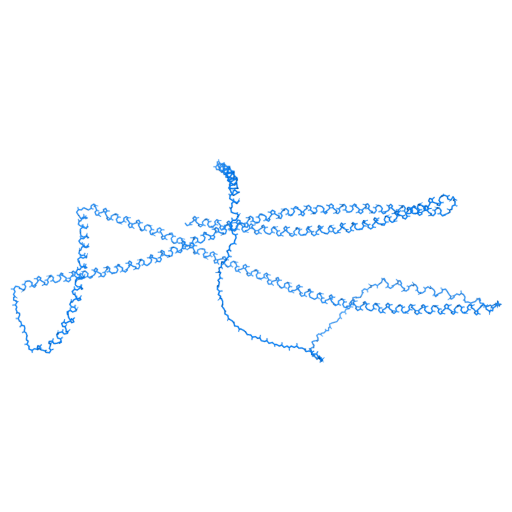 TYR A C 1
ATOM 2198 O O . TYR A 1 275 ? 39.322 1.467 -66.174 1.00 77.81 275 TYR A O 1
ATOM 2206 N N . ASP A 1 276 ? 39.514 -0.679 -66.761 1.00 78.88 276 ASP A N 1
ATOM 2207 C CA . ASP A 1 276 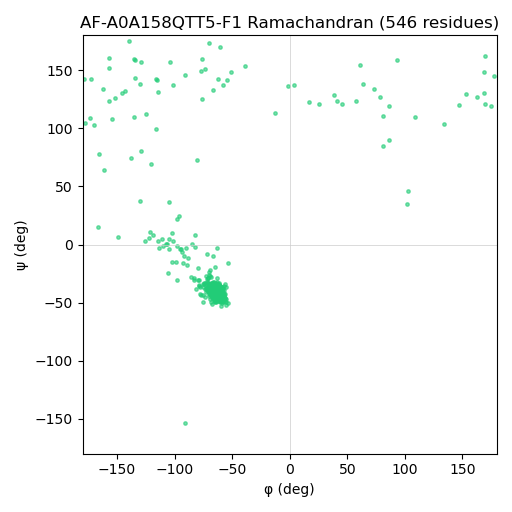? 38.789 -0.572 -68.026 1.00 78.88 276 ASP A CA 1
ATOM 2208 C C . ASP A 1 276 ? 37.319 -0.205 -67.805 1.00 78.88 276 ASP A C 1
ATOM 2210 O O . ASP A 1 276 ? 36.798 0.638 -68.525 1.00 78.88 276 ASP A O 1
ATOM 2214 N N . GLU A 1 277 ? 36.648 -0.757 -66.791 1.00 77.88 277 GLU A N 1
ATOM 2215 C CA . GLU A 1 277 ? 35.295 -0.354 -66.390 1.00 77.88 277 GLU A CA 1
ATOM 2216 C C . GLU A 1 277 ? 35.271 1.107 -65.917 1.00 77.88 277 GLU A C 1
ATOM 2218 O O . GLU A 1 277 ? 34.416 1.883 -66.345 1.00 77.88 277 GLU A O 1
ATOM 2223 N N . ALA A 1 278 ? 36.236 1.527 -65.095 1.00 73.44 278 ALA A N 1
ATOM 2224 C CA . ALA A 1 278 ? 36.368 2.913 -64.652 1.00 73.44 278 ALA A CA 1
ATOM 2225 C C . ALA A 1 278 ? 36.670 3.865 -65.821 1.00 73.44 278 ALA A C 1
ATOM 2227 O O . ALA A 1 278 ? 36.078 4.942 -65.907 1.00 73.44 278 ALA A O 1
ATOM 2228 N N . ILE A 1 279 ? 37.537 3.464 -66.752 1.00 75.12 279 ILE A N 1
ATOM 2229 C CA . ILE A 1 279 ? 37.876 4.213 -67.965 1.00 75.12 279 ILE A CA 1
ATOM 2230 C C . ILE A 1 279 ? 36.680 4.249 -68.912 1.00 75.12 279 ILE A C 1
ATOM 2232 O O . ILE A 1 279 ? 36.408 5.303 -69.473 1.00 75.12 279 ILE A O 1
ATOM 2236 N N . GLN A 1 280 ? 35.921 3.165 -69.073 1.00 69.50 280 GLN A N 1
ATOM 2237 C CA . GLN A 1 280 ? 34.691 3.145 -69.865 1.00 69.50 280 GLN A CA 1
ATOM 2238 C C . GLN A 1 280 ? 33.620 4.039 -69.248 1.00 69.50 280 GLN A C 1
ATOM 2240 O O . GLN A 1 280 ? 32.978 4.791 -69.977 1.00 69.50 280 GLN A O 1
ATOM 2245 N N . VAL A 1 281 ? 33.461 4.037 -67.923 1.00 67.38 281 VAL A N 1
ATOM 2246 C CA . VAL A 1 281 ? 32.564 4.961 -67.215 1.00 67.38 281 VAL A CA 1
ATOM 2247 C C . VAL A 1 281 ? 33.034 6.403 -67.400 1.00 67.38 281 VAL A C 1
ATOM 2249 O O . VAL A 1 281 ? 32.223 7.261 -67.745 1.00 67.38 281 VAL A O 1
ATOM 2252 N N . MET A 1 282 ? 34.331 6.687 -67.258 1.00 66.00 282 MET A N 1
ATOM 2253 C CA . MET A 1 282 ? 34.885 8.024 -67.499 1.00 66.00 282 MET A CA 1
ATOM 2254 C C . MET A 1 282 ? 34.748 8.456 -68.962 1.00 66.00 282 MET A C 1
ATOM 2256 O O . MET A 1 282 ? 34.398 9.603 -69.229 1.00 66.00 282 MET A O 1
ATOM 2260 N N . ARG A 1 283 ? 34.950 7.545 -69.916 1.00 65.69 283 ARG A N 1
ATOM 2261 C CA . ARG A 1 283 ? 34.797 7.785 -71.353 1.00 65.69 283 ARG A CA 1
ATOM 2262 C C . ARG A 1 283 ? 33.337 8.021 -71.723 1.00 65.69 283 ARG A C 1
ATOM 2264 O O . ARG A 1 283 ? 33.056 8.989 -72.415 1.00 65.69 283 ARG A O 1
ATOM 2271 N N . PHE A 1 284 ? 32.408 7.231 -71.187 1.00 62.56 284 PHE A N 1
ATOM 2272 C CA . PHE A 1 284 ? 30.965 7.443 -71.321 1.00 62.56 284 PHE A CA 1
ATOM 2273 C C . PHE A 1 284 ? 30.543 8.798 -70.731 1.00 62.56 284 PHE A C 1
ATOM 2275 O O . PHE A 1 284 ? 29.755 9.522 -71.333 1.00 62.56 284 PHE A O 1
ATOM 2282 N N . CYS A 1 285 ? 31.127 9.197 -69.597 1.00 60.59 285 CYS A N 1
ATOM 2283 C CA . CYS A 1 285 ? 30.914 10.518 -69.002 1.00 60.59 285 CYS A CA 1
ATOM 2284 C C . CYS A 1 285 ? 31.566 11.656 -69.810 1.00 60.59 285 CYS A C 1
ATOM 2286 O O . CYS A 1 285 ? 31.061 12.775 -69.786 1.00 60.59 285 CYS A O 1
ATOM 2288 N N . SER A 1 286 ? 32.661 11.399 -70.532 1.00 59.81 286 SER A N 1
ATOM 2289 C CA . SER A 1 286 ? 33.314 12.369 -71.422 1.00 59.81 286 SER A CA 1
ATOM 2290 C C . SER A 1 286 ? 32.585 12.520 -72.760 1.00 59.81 286 SER A C 1
ATOM 2292 O O . SER A 1 286 ? 32.554 13.615 -73.316 1.00 59.81 286 SER A O 1
ATOM 2294 N N . GLU A 1 287 ? 32.013 11.436 -73.285 1.00 66.62 287 GLU A N 1
ATOM 2295 C CA . GLU A 1 287 ? 31.233 11.412 -74.527 1.00 66.62 287 GLU A CA 1
ATOM 2296 C C . GLU A 1 287 ? 29.798 11.930 -74.291 1.00 66.62 287 GLU A C 1
ATOM 2298 O O . GLU A 1 287 ? 29.245 12.597 -75.163 1.00 66.62 287 GLU A O 1
ATOM 2303 N N . ASN A 1 288 ? 29.236 11.737 -73.086 1.00 65.44 288 ASN A N 1
ATOM 2304 C CA . ASN A 1 288 ? 27.965 12.310 -72.624 1.00 65.44 288 ASN A CA 1
ATOM 2305 C C . ASN A 1 288 ? 28.111 13.009 -71.250 1.00 65.44 288 ASN A C 1
ATOM 2307 O O . ASN A 1 288 ? 27.709 12.470 -70.211 1.00 65.44 288 ASN A O 1
ATOM 2311 N N . PRO A 1 289 ? 28.614 14.259 -71.209 1.00 64.31 289 PRO A N 1
ATOM 2312 C CA . PRO A 1 289 ? 28.833 15.007 -69.964 1.00 64.31 289 PRO A CA 1
ATOM 2313 C C . PRO A 1 289 ? 27.551 15.377 -69.207 1.00 64.31 289 PRO A C 1
ATOM 2315 O O . PRO A 1 289 ? 27.630 15.860 -68.074 1.00 64.31 289 PRO A O 1
ATOM 2318 N N . ALA A 1 290 ? 26.377 15.188 -69.816 1.00 65.69 290 ALA A N 1
ATOM 2319 C CA . ALA A 1 290 ? 25.090 15.300 -69.138 1.00 65.69 290 ALA A CA 1
ATOM 2320 C C . ALA A 1 290 ? 24.825 14.077 -68.241 1.00 65.69 290 ALA A C 1
ATOM 2322 O O . ALA A 1 290 ? 24.564 14.246 -67.052 1.00 65.69 290 ALA A O 1
ATOM 2323 N N . ASP A 1 291 ? 24.990 12.859 -68.761 1.00 65.62 291 ASP A N 1
ATOM 2324 C CA . ASP A 1 291 ? 24.695 11.620 -68.028 1.00 65.62 291 ASP A CA 1
ATOM 2325 C C . ASP A 1 291 ? 25.709 11.338 -66.913 1.00 65.62 291 ASP A C 1
ATOM 2327 O O . ASP A 1 291 ? 25.336 10.898 -65.824 1.00 65.62 291 ASP A O 1
ATOM 2331 N N . GLY A 1 292 ? 26.985 11.681 -67.126 1.00 65.94 292 GLY A N 1
ATOM 2332 C CA . GLY A 1 292 ? 28.006 11.606 -66.076 1.00 65.94 292 GLY A CA 1
ATOM 2333 C C . GLY A 1 292 ? 27.722 12.532 -64.890 1.00 65.94 292 GLY A C 1
ATOM 2334 O O . GLY A 1 292 ? 27.819 12.117 -63.733 1.00 65.94 292 GLY A O 1
ATOM 2335 N N . ARG A 1 293 ? 27.278 13.768 -65.165 1.00 67.00 293 ARG A N 1
ATOM 2336 C CA . ARG A 1 293 ? 26.833 14.710 -64.124 1.00 67.00 293 ARG A CA 1
ATOM 2337 C C . ARG A 1 293 ? 25.574 14.222 -63.413 1.00 67.00 293 ARG A C 1
ATOM 2339 O O . ARG A 1 293 ? 25.492 14.357 -62.198 1.00 67.00 293 ARG A O 1
ATOM 2346 N N . ILE A 1 294 ? 24.635 13.609 -64.135 1.00 73.62 294 ILE A N 1
ATOM 2347 C CA . ILE A 1 294 ? 23.420 13.025 -63.551 1.00 73.62 294 ILE A CA 1
ATOM 2348 C C . ILE A 1 294 ? 23.766 11.871 -62.601 1.00 73.62 294 ILE A C 1
ATOM 2350 O O . ILE A 1 294 ? 23.222 11.809 -61.501 1.00 73.62 294 ILE A O 1
ATOM 2354 N N . ASN A 1 295 ? 24.686 10.981 -62.971 1.00 73.31 295 ASN A N 1
ATOM 2355 C CA . ASN A 1 295 ? 25.078 9.855 -62.120 1.00 73.31 295 ASN A CA 1
ATOM 2356 C C . ASN A 1 295 ? 25.885 10.293 -60.890 1.00 73.31 295 ASN A C 1
ATOM 2358 O O . ASN A 1 295 ? 25.643 9.785 -59.796 1.00 73.31 295 ASN A O 1
ATOM 2362 N N . ALA A 1 296 ? 26.792 11.264 -61.034 1.00 73.44 296 ALA A N 1
ATOM 2363 C CA . ALA A 1 296 ? 27.501 11.855 -59.899 1.00 73.44 296 ALA A CA 1
ATOM 2364 C C . ALA A 1 296 ? 26.536 12.575 -58.941 1.00 73.44 296 ALA A C 1
ATOM 2366 O O . ALA A 1 296 ? 26.592 12.347 -57.736 1.00 73.44 296 ALA A O 1
ATOM 2367 N N . ALA A 1 297 ? 25.594 13.359 -59.477 1.00 72.38 297 ALA A N 1
ATOM 2368 C CA . ALA A 1 297 ? 24.556 14.019 -58.688 1.00 72.38 297 ALA A CA 1
ATOM 2369 C C . ALA A 1 297 ? 23.637 13.012 -57.980 1.00 72.38 297 ALA A C 1
ATOM 2371 O O . ALA A 1 297 ? 23.285 13.215 -56.826 1.00 72.38 297 ALA A O 1
ATOM 2372 N N . ARG A 1 298 ? 23.290 11.891 -58.627 1.00 77.94 298 ARG A N 1
ATOM 2373 C CA . ARG A 1 298 ? 22.519 10.807 -57.994 1.00 77.94 298 ARG A CA 1
ATOM 2374 C C . ARG A 1 298 ? 23.283 10.140 -56.855 1.00 77.94 298 ARG A C 1
ATOM 2376 O O . ARG A 1 298 ? 22.689 9.883 -55.817 1.00 77.94 298 ARG A O 1
ATOM 2383 N N . ARG A 1 299 ? 24.579 9.858 -57.030 1.00 77.31 299 ARG A N 1
ATOM 2384 C CA . ARG A 1 299 ? 25.409 9.269 -55.966 1.00 77.31 299 ARG A CA 1
ATOM 2385 C C . ARG A 1 299 ? 25.558 10.220 -54.781 1.00 77.31 299 ARG A C 1
ATOM 2387 O O . ARG A 1 299 ? 25.380 9.768 -53.659 1.00 77.31 299 ARG A O 1
ATOM 2394 N N . LEU A 1 300 ? 25.808 11.504 -55.042 1.00 77.00 300 LEU A N 1
ATOM 2395 C CA . LEU A 1 300 ? 25.863 12.538 -54.005 1.00 77.00 300 LEU A CA 1
ATOM 2396 C C . LEU A 1 300 ? 24.530 12.659 -53.260 1.00 77.00 300 LEU A C 1
ATOM 2398 O O . LEU A 1 300 ? 24.519 12.589 -52.037 1.00 77.00 300 LEU A O 1
ATOM 2402 N N . ALA A 1 301 ? 23.408 12.704 -53.981 1.00 79.94 301 ALA A N 1
ATOM 2403 C CA . ALA A 1 301 ? 22.084 12.761 -53.367 1.00 79.94 301 ALA A CA 1
ATOM 2404 C C . ALA A 1 301 ? 21.782 11.531 -52.490 1.00 79.94 301 ALA A C 1
ATOM 2406 O O . ALA A 1 301 ? 21.169 11.659 -51.437 1.00 79.94 301 ALA A O 1
ATOM 2407 N N . ILE A 1 302 ? 22.221 10.331 -52.891 1.00 84.56 302 ILE A N 1
ATOM 2408 C CA . ILE A 1 302 ? 22.070 9.124 -52.061 1.00 84.56 302 ILE A CA 1
ATOM 2409 C C . ILE A 1 302 ? 22.916 9.241 -50.786 1.00 84.56 302 ILE A C 1
ATOM 2411 O O . ILE A 1 302 ? 22.406 8.972 -49.703 1.00 84.56 302 ILE A O 1
ATOM 2415 N N . THR A 1 303 ? 24.175 9.680 -50.893 1.00 83.50 303 THR A N 1
ATOM 2416 C CA . THR A 1 303 ? 25.052 9.834 -49.721 1.00 83.50 303 THR A CA 1
ATOM 2417 C C . THR A 1 303 ? 24.594 10.938 -48.772 1.00 83.50 303 THR A C 1
ATOM 2419 O O . THR A 1 303 ? 24.732 10.779 -47.566 1.00 83.50 303 THR A O 1
ATOM 2422 N N . GLU A 1 304 ? 24.018 12.024 -49.290 1.00 87.25 304 GLU A N 1
ATOM 2423 C CA . GLU A 1 304 ? 23.426 13.094 -48.478 1.00 87.25 304 GLU A CA 1
ATOM 2424 C C . GLU A 1 304 ? 22.219 12.571 -47.691 1.00 87.25 304 GLU A C 1
ATOM 2426 O O . GLU A 1 304 ? 22.143 12.758 -46.482 1.00 87.25 304 GLU A O 1
ATOM 2431 N N . VAL A 1 305 ? 21.330 11.808 -48.337 1.00 89.44 305 VAL A N 1
ATOM 2432 C CA . VAL A 1 305 ? 20.176 11.191 -47.662 1.00 89.44 305 VAL A CA 1
ATOM 2433 C C . VAL A 1 305 ? 20.608 10.162 -46.612 1.00 89.44 305 VAL A C 1
ATOM 2435 O O . VAL A 1 305 ? 19.985 10.050 -45.554 1.00 89.44 305 VAL A O 1
ATOM 2438 N N . ASP A 1 306 ? 21.653 9.381 -46.880 1.00 85.62 306 ASP A N 1
ATOM 2439 C CA . ASP A 1 306 ? 22.157 8.405 -45.912 1.00 85.62 306 ASP A CA 1
ATOM 2440 C C . ASP A 1 306 ? 22.877 9.077 -44.731 1.00 85.62 306 ASP A C 1
ATOM 2442 O O . ASP A 1 306 ? 22.745 8.599 -43.599 1.00 85.62 306 ASP A O 1
ATOM 2446 N N . LEU A 1 307 ? 23.545 10.214 -44.958 1.00 85.00 307 LEU A N 1
ATOM 2447 C CA . LEU A 1 307 ? 24.101 11.058 -43.900 1.00 85.00 307 LEU A CA 1
ATOM 2448 C C . LEU A 1 307 ? 22.991 11.647 -43.019 1.00 85.00 307 LEU A C 1
ATOM 2450 O O . LEU A 1 307 ? 23.028 11.455 -41.807 1.00 85.00 307 LEU A O 1
ATOM 2454 N N . GLU A 1 308 ? 21.952 12.244 -43.609 1.00 90.88 308 GLU A N 1
ATOM 2455 C CA . GLU A 1 308 ? 20.802 12.784 -42.864 1.00 90.88 308 GLU A CA 1
ATOM 2456 C C . GLU A 1 308 ? 20.118 11.704 -42.004 1.00 90.88 308 GLU A C 1
ATOM 2458 O O . GLU A 1 308 ? 19.721 11.932 -40.857 1.00 90.88 308 GLU A O 1
ATOM 2463 N N . ARG A 1 309 ? 20.008 10.475 -42.525 1.00 91.06 309 ARG A N 1
ATOM 2464 C CA . ARG A 1 309 ? 19.484 9.332 -41.758 1.00 91.06 309 ARG A CA 1
ATOM 2465 C C . ARG A 1 309 ? 20.400 8.938 -40.603 1.00 91.06 309 ARG A C 1
ATOM 2467 O O . ARG A 1 309 ? 19.896 8.540 -39.550 1.00 91.06 309 ARG A O 1
ATOM 2474 N N . ALA A 1 310 ? 21.716 8.982 -40.793 1.00 82.94 310 ALA A N 1
ATOM 2475 C CA . ALA A 1 310 ? 22.684 8.679 -39.745 1.00 82.94 310 ALA A CA 1
ATOM 2476 C C . ALA A 1 310 ? 22.663 9.746 -38.639 1.00 82.94 310 ALA A C 1
ATOM 2478 O O . ALA A 1 310 ? 22.600 9.390 -37.462 1.00 82.94 310 ALA A O 1
ATOM 2479 N N . GLU A 1 311 ? 22.609 11.025 -39.007 1.00 85.56 311 GLU A N 1
ATOM 2480 C CA . GLU A 1 311 ? 22.510 12.157 -38.080 1.00 85.56 311 GLU A CA 1
ATOM 2481 C C . GLU A 1 311 ? 21.214 12.103 -37.268 1.00 85.56 311 GLU A C 1
ATOM 2483 O O . GLU A 1 311 ? 21.253 12.129 -36.041 1.00 85.56 311 GLU A O 1
ATOM 2488 N N . SER A 1 312 ? 20.067 11.869 -37.915 1.00 86.12 312 SER A N 1
ATOM 2489 C CA . SER A 1 312 ? 18.792 11.709 -37.204 1.00 86.12 312 SER A CA 1
ATOM 2490 C C . SER A 1 312 ? 18.826 10.542 -36.202 1.00 86.12 312 SER A C 1
ATOM 2492 O O . SER A 1 312 ? 18.297 10.631 -35.085 1.00 86.12 312 SER A O 1
ATOM 2494 N N . ARG A 1 313 ? 19.493 9.431 -36.551 1.00 90.06 313 ARG A N 1
ATOM 2495 C CA . ARG A 1 313 ? 19.701 8.306 -35.624 1.00 90.06 313 ARG A CA 1
ATOM 2496 C C . ARG A 1 313 ? 20.589 8.700 -34.441 1.00 90.06 313 ARG A C 1
ATOM 2498 O O . ARG A 1 313 ? 20.260 8.305 -33.318 1.00 90.06 313 ARG A O 1
ATOM 2505 N N . LEU A 1 314 ? 21.663 9.453 -34.684 1.00 88.00 314 LEU A N 1
ATOM 2506 C CA . LEU A 1 314 ? 22.587 9.941 -33.659 1.00 88.00 314 LEU A CA 1
ATOM 2507 C C . LEU A 1 314 ? 21.890 10.911 -32.699 1.00 88.00 314 LEU A C 1
ATOM 2509 O O . LEU A 1 314 ? 21.913 10.661 -31.498 1.00 88.00 314 LEU A O 1
ATOM 2513 N N . GLU A 1 315 ? 21.169 11.913 -33.198 1.00 89.38 315 GLU A N 1
ATOM 2514 C CA . GLU A 1 315 ? 20.412 12.864 -32.368 1.00 89.38 315 GLU A CA 1
ATOM 2515 C C . GLU A 1 315 ? 19.402 12.143 -31.473 1.00 89.38 315 GLU A C 1
ATOM 2517 O O . GLU A 1 315 ? 19.260 12.421 -30.276 1.00 89.38 315 GLU A O 1
ATOM 2522 N N . THR A 1 316 ? 18.718 11.139 -32.033 1.00 83.81 316 THR A N 1
ATOM 2523 C CA . THR A 1 316 ? 17.796 10.329 -31.241 1.00 83.81 316 THR A CA 1
ATOM 2524 C C . THR A 1 316 ? 18.560 9.522 -30.183 1.00 83.81 316 THR A C 1
ATOM 2526 O O . THR A 1 316 ? 17.986 9.215 -29.135 1.00 83.81 316 THR A O 1
ATOM 2529 N N . SER A 1 317 ? 19.804 9.105 -30.452 1.00 80.62 317 SER A N 1
ATOM 2530 C CA . SER A 1 317 ? 20.696 8.395 -29.522 1.00 80.62 317 SER A CA 1
ATOM 2531 C C . SER A 1 317 ? 21.152 9.266 -28.356 1.00 80.62 317 SER A C 1
ATOM 2533 O O . SER A 1 317 ? 20.897 8.894 -27.211 1.00 80.62 317 SER A O 1
ATOM 2535 N N . GLU A 1 318 ? 21.669 10.455 -28.647 1.00 81.94 318 GLU A N 1
ATOM 2536 C CA . GLU A 1 318 ? 22.142 11.439 -27.673 1.00 81.94 318 GLU A CA 1
ATOM 2537 C C . GLU A 1 318 ? 21.016 11.908 -26.760 1.00 81.94 318 GLU A C 1
ATOM 2539 O O . GLU A 1 318 ? 21.168 11.942 -25.541 1.00 81.94 318 GLU A O 1
ATOM 2544 N N . SER A 1 319 ? 19.834 12.146 -27.332 1.00 85.06 319 SER A N 1
ATOM 2545 C CA . SER A 1 319 ? 18.661 12.531 -26.553 1.00 85.06 319 SER A CA 1
ATOM 2546 C C . SER A 1 319 ? 18.312 11.499 -25.470 1.00 85.06 319 SER A C 1
ATOM 2548 O O . SER A 1 319 ? 17.917 11.888 -24.375 1.00 85.06 319 SER A O 1
ATOM 2550 N N . LYS A 1 320 ? 18.510 10.194 -25.740 1.00 86.31 320 LYS A N 1
ATOM 2551 C CA . LYS A 1 320 ? 18.285 9.148 -24.725 1.00 86.31 320 LYS A CA 1
ATOM 2552 C C . LYS A 1 320 ? 19.379 9.092 -23.665 1.00 86.31 320 LYS A C 1
ATOM 2554 O O . LYS A 1 320 ? 19.082 8.779 -22.522 1.00 86.31 320 LYS A O 1
ATOM 2559 N N . ILE A 1 321 ? 20.624 9.392 -24.021 1.00 82.50 321 ILE A N 1
ATOM 2560 C CA . ILE A 1 321 ? 21.719 9.427 -23.044 1.00 82.50 321 ILE A CA 1
ATOM 2561 C C . ILE A 1 321 ? 21.443 10.515 -22.002 1.00 82.50 321 ILE A C 1
ATOM 2563 O O . ILE A 1 321 ? 21.491 10.245 -20.807 1.00 82.50 321 ILE A O 1
ATOM 2567 N N . VAL A 1 322 ? 21.054 11.711 -22.448 1.00 87.25 322 VAL A N 1
ATOM 2568 C CA . VAL A 1 322 ? 20.782 12.845 -21.551 1.00 87.25 322 VAL A CA 1
ATOM 2569 C C . VAL A 1 322 ? 19.647 12.552 -20.565 1.00 87.25 322 VAL A C 1
ATOM 2571 O O . VAL A 1 322 ? 19.691 12.985 -19.416 1.00 87.25 322 VAL A O 1
ATOM 2574 N N . GLU A 1 323 ? 18.613 11.815 -20.969 1.00 83.00 323 GLU A N 1
ATOM 2575 C CA . GLU A 1 323 ? 17.545 11.463 -20.027 1.00 83.00 323 GLU A CA 1
ATOM 2576 C C . GLU A 1 323 ? 17.889 10.318 -19.092 1.00 83.00 323 GLU A C 1
ATOM 2578 O O . GLU A 1 323 ? 17.465 10.373 -17.943 1.00 83.00 323 GLU A O 1
ATOM 2583 N N . LEU A 1 324 ? 18.724 9.368 -19.512 1.00 82.56 324 LEU A N 1
ATOM 2584 C CA . LEU A 1 324 ? 19.291 8.383 -18.593 1.00 82.56 324 LEU A CA 1
ATOM 2585 C C . LEU A 1 324 ? 20.153 9.038 -17.507 1.00 82.56 324 LEU A C 1
ATOM 2587 O O . LEU A 1 324 ? 20.063 8.669 -16.337 1.00 82.56 324 LEU A O 1
ATOM 2591 N N . GLU A 1 325 ? 20.963 10.036 -17.865 1.00 81.88 325 GLU A N 1
ATOM 2592 C CA . GLU A 1 325 ? 21.765 10.793 -16.895 1.00 81.88 325 GLU A CA 1
ATOM 2593 C C . GLU A 1 325 ? 20.883 11.532 -15.876 1.00 81.88 325 GLU A C 1
ATOM 2595 O O . GLU A 1 325 ? 21.167 11.536 -14.674 1.00 81.88 325 GLU A O 1
ATOM 2600 N N . GLU A 1 326 ? 19.778 12.115 -16.336 1.00 86.31 326 GLU A N 1
ATOM 2601 C CA . GLU A 1 326 ? 18.824 12.809 -15.473 1.00 86.31 326 GLU A CA 1
ATOM 2602 C C . GLU A 1 326 ? 18.030 11.842 -14.581 1.00 86.31 326 GLU A C 1
ATOM 2604 O O . GLU A 1 326 ? 17.818 12.114 -13.397 1.00 86.31 326 GLU A O 1
ATOM 2609 N N . GLU A 1 327 ? 17.632 10.681 -15.102 1.00 86.50 327 GLU A N 1
ATOM 2610 C CA . GLU A 1 327 ? 16.995 9.629 -14.308 1.00 86.50 327 GLU A CA 1
ATOM 2611 C C . GLU A 1 327 ? 17.926 9.117 -13.214 1.00 86.50 327 GLU A C 1
ATOM 2613 O O . GLU A 1 327 ? 17.516 9.022 -12.054 1.00 86.50 327 GLU A O 1
ATOM 2618 N N . LEU A 1 328 ? 19.197 8.883 -13.541 1.00 80.38 328 LEU A N 1
ATOM 2619 C CA . LEU A 1 328 ? 20.207 8.498 -12.563 1.00 80.38 328 LEU A CA 1
ATOM 2620 C C . LEU A 1 328 ? 20.381 9.576 -11.482 1.00 80.38 328 LEU A C 1
ATOM 2622 O O . LEU A 1 328 ? 20.495 9.252 -10.297 1.00 80.38 328 LEU A O 1
ATOM 2626 N N . ARG A 1 329 ? 20.344 10.861 -11.858 1.00 93.44 329 ARG A N 1
ATOM 2627 C CA . ARG A 1 329 ? 20.395 11.981 -10.906 1.00 93.44 329 ARG A CA 1
ATOM 2628 C C . ARG A 1 329 ? 19.202 11.967 -9.947 1.00 93.44 329 ARG A C 1
ATOM 2630 O O . ARG A 1 329 ? 19.381 12.163 -8.744 1.00 93.44 329 ARG A O 1
ATOM 2637 N N . ILE A 1 330 ? 17.994 11.729 -10.456 1.00 88.88 330 ILE A N 1
ATOM 2638 C CA . ILE A 1 330 ? 16.767 11.673 -9.649 1.00 88.88 330 ILE A CA 1
ATOM 2639 C C . ILE A 1 330 ? 16.782 10.452 -8.726 1.00 88.88 330 ILE A C 1
ATOM 2641 O O . ILE A 1 330 ? 16.524 10.598 -7.534 1.00 88.88 330 ILE A O 1
ATOM 2645 N N . VAL A 1 331 ? 17.147 9.272 -9.235 1.00 88.25 331 VAL A N 1
ATOM 2646 C CA . VAL A 1 331 ? 17.296 8.050 -8.428 1.00 88.25 331 VAL A CA 1
ATOM 2647 C C . VAL A 1 331 ? 18.326 8.262 -7.320 1.00 88.25 331 VAL A C 1
ATOM 2649 O O . VAL A 1 331 ? 18.067 7.910 -6.172 1.00 88.25 331 VAL A O 1
ATOM 2652 N N . GLY A 1 332 ? 19.450 8.913 -7.625 1.00 86.38 332 GLY A N 1
ATOM 2653 C CA . GLY A 1 332 ? 20.462 9.264 -6.631 1.00 86.38 332 GLY A CA 1
ATOM 2654 C C . GLY A 1 332 ? 19.947 10.198 -5.531 1.00 86.38 332 GLY A C 1
ATOM 2655 O O . GLY A 1 332 ? 20.374 10.085 -4.384 1.00 86.38 332 GLY A O 1
ATOM 2656 N N . ASN A 1 333 ? 19.015 11.100 -5.844 1.00 90.50 333 ASN A N 1
ATOM 2657 C CA . ASN A 1 333 ? 18.384 11.962 -4.841 1.00 90.50 333 ASN A CA 1
ATOM 2658 C C . ASN A 1 333 ? 17.324 11.213 -4.028 1.00 90.50 333 ASN A C 1
ATOM 2660 O O . ASN A 1 333 ? 17.316 11.317 -2.805 1.00 90.50 333 ASN A O 1
ATOM 2664 N N . ASN A 1 334 ? 16.483 10.413 -4.684 1.00 89.31 334 ASN A N 1
ATOM 2665 C CA . ASN A 1 334 ? 15.451 9.620 -4.021 1.00 89.31 334 ASN A CA 1
ATOM 2666 C C . ASN A 1 334 ? 16.060 8.592 -3.062 1.00 89.31 334 ASN A C 1
ATOM 2668 O O . ASN A 1 334 ? 15.553 8.427 -1.958 1.00 89.31 334 ASN A O 1
ATOM 2672 N N . MET A 1 335 ? 17.172 7.958 -3.446 1.00 89.25 335 MET A N 1
ATOM 2673 C CA . MET A 1 335 ? 17.914 7.048 -2.572 1.00 89.25 335 MET A CA 1
ATOM 2674 C C . MET A 1 335 ? 18.348 7.758 -1.286 1.00 89.25 335 MET A C 1
ATOM 2676 O O . MET A 1 335 ? 18.060 7.279 -0.198 1.00 89.25 335 MET A O 1
ATOM 2680 N N . LYS A 1 336 ? 18.945 8.952 -1.397 1.00 91.75 336 LYS A N 1
ATOM 2681 C CA . LYS A 1 336 ? 19.358 9.744 -0.227 1.00 91.75 336 LYS A CA 1
ATOM 2682 C C . LYS A 1 336 ? 18.175 10.130 0.660 1.00 91.75 336 LYS A C 1
ATOM 2684 O O . LYS A 1 336 ? 18.287 10.096 1.879 1.00 91.75 336 LYS A O 1
ATOM 2689 N N . SER A 1 337 ? 17.041 10.508 0.071 1.00 88.31 337 SER A N 1
ATOM 2690 C CA . SER A 1 337 ? 15.832 10.827 0.839 1.00 88.31 337 SER A CA 1
ATOM 2691 C C . SER A 1 337 ? 15.265 9.604 1.563 1.00 88.31 337 SER A C 1
ATOM 2693 O O . SER A 1 337 ? 14.850 9.723 2.715 1.00 88.31 337 SER A O 1
ATOM 2695 N N . LEU A 1 338 ? 15.278 8.432 0.923 1.00 87.56 338 LEU A N 1
ATOM 2696 C CA . LEU A 1 338 ? 14.861 7.175 1.545 1.00 87.56 338 LEU A CA 1
ATOM 2697 C C . LEU A 1 338 ? 15.809 6.755 2.671 1.00 87.56 338 LEU A C 1
ATOM 2699 O O . LEU A 1 338 ? 15.327 6.392 3.736 1.00 87.56 338 LEU A O 1
ATOM 2703 N N . GLU A 1 339 ? 17.124 6.884 2.482 1.00 87.50 339 GLU A N 1
ATOM 2704 C CA . GLU A 1 339 ? 18.124 6.625 3.528 1.00 87.50 339 GLU A CA 1
ATOM 2705 C C . GLU A 1 339 ? 17.880 7.495 4.771 1.00 87.50 339 GLU A C 1
ATOM 2707 O O . GLU A 1 339 ? 17.911 7.000 5.898 1.00 87.50 339 GLU A O 1
ATOM 2712 N N . VAL A 1 340 ? 17.580 8.787 4.587 1.00 90.62 340 VAL A N 1
ATOM 2713 C CA . VAL A 1 340 ? 17.239 9.684 5.706 1.00 90.62 340 VAL A CA 1
ATOM 2714 C C . VAL A 1 340 ? 15.927 9.260 6.372 1.00 90.62 340 VAL A C 1
ATOM 2716 O O . VAL A 1 340 ? 15.856 9.177 7.597 1.00 90.62 340 VAL A O 1
ATOM 2719 N N . SER A 1 341 ? 14.895 8.938 5.587 1.00 83.94 341 SER A N 1
ATOM 2720 C CA . SER A 1 341 ? 13.610 8.471 6.122 1.00 83.94 341 SER A CA 1
ATOM 2721 C C . SER A 1 341 ? 13.743 7.161 6.910 1.00 83.94 341 SER A C 1
ATOM 2723 O O . SER A 1 341 ? 13.062 6.977 7.922 1.00 83.94 341 SER A O 1
ATOM 2725 N N . GLU A 1 342 ? 14.599 6.243 6.461 1.00 87.00 342 GLU A N 1
ATOM 2726 C CA . GLU A 1 342 ? 14.895 4.987 7.150 1.00 87.00 342 GLU A CA 1
ATOM 2727 C C . GLU A 1 342 ? 15.598 5.253 8.485 1.00 87.00 342 GLU A C 1
ATOM 2729 O O . GLU A 1 342 ? 15.170 4.733 9.516 1.00 87.00 342 GLU A O 1
ATOM 2734 N N . GLN A 1 343 ? 16.602 6.136 8.499 1.00 87.19 343 GLN A N 1
ATOM 2735 C CA . GLN A 1 343 ? 17.287 6.545 9.728 1.00 87.19 343 GLN A CA 1
ATOM 2736 C C . GLN A 1 343 ? 16.325 7.139 10.763 1.00 87.19 343 GLN A C 1
ATOM 2738 O O . GLN A 1 343 ? 16.400 6.790 11.940 1.00 87.19 343 GLN A O 1
ATOM 2743 N N . GLU A 1 344 ? 15.395 8.001 10.350 1.00 90.88 344 GLU A N 1
ATOM 2744 C CA . GLU A 1 344 ? 14.385 8.545 11.264 1.00 90.88 344 GLU A CA 1
ATOM 2745 C C . GLU A 1 344 ? 13.422 7.470 11.784 1.00 90.88 344 GLU A C 1
ATOM 2747 O O . GLU A 1 344 ? 12.988 7.527 12.937 1.00 90.88 344 GLU A O 1
ATOM 2752 N N . SER A 1 345 ? 13.069 6.487 10.951 1.00 77.88 345 SER A N 1
ATOM 2753 C CA . SER A 1 345 ? 12.233 5.361 11.374 1.00 77.88 345 SER A CA 1
ATOM 2754 C C . SER A 1 345 ? 12.933 4.499 12.418 1.00 77.88 345 SER A C 1
ATOM 2756 O O . SER A 1 345 ? 12.321 4.170 13.433 1.00 77.88 345 SER A O 1
ATOM 2758 N N . LEU A 1 346 ? 14.218 4.207 12.210 1.00 89.19 346 LEU A N 1
ATOM 2759 C CA . LEU A 1 346 ? 15.045 3.467 13.162 1.00 89.19 346 LEU A CA 1
ATOM 2760 C C . LEU A 1 346 ? 15.173 4.212 14.496 1.00 89.19 346 LEU A C 1
ATOM 2762 O O . LEU A 1 346 ? 14.989 3.615 15.551 1.00 89.19 346 LEU A O 1
ATOM 2766 N N . GLN A 1 347 ? 15.388 5.531 14.473 1.00 87.56 347 GLN A N 1
ATOM 2767 C CA . GLN A 1 347 ? 15.426 6.337 15.703 1.00 87.56 347 GLN A CA 1
ATOM 2768 C C . GLN A 1 347 ? 14.104 6.284 16.482 1.00 87.56 347 GLN A C 1
ATOM 2770 O O . GLN A 1 347 ? 14.101 6.209 17.713 1.00 87.56 347 GLN A O 1
ATOM 2775 N N . ARG A 1 348 ? 12.961 6.313 15.780 1.00 88.56 348 ARG A N 1
ATOM 2776 C CA . ARG A 1 348 ? 11.645 6.162 16.418 1.00 88.56 348 ARG A CA 1
ATOM 2777 C C . ARG A 1 348 ? 11.496 4.777 17.041 1.00 88.56 348 ARG A C 1
ATOM 2779 O O . ARG A 1 348 ? 11.061 4.688 18.187 1.00 88.56 348 ARG A O 1
ATOM 2786 N N . GLU A 1 349 ? 11.891 3.727 16.331 1.00 87.88 349 GLU A N 1
ATOM 2787 C CA . GLU A 1 349 ? 11.865 2.351 16.832 1.00 87.88 349 GLU A CA 1
ATOM 2788 C C . GLU A 1 349 ? 12.710 2.189 18.102 1.00 87.88 349 GLU A C 1
ATOM 2790 O O . GLU A 1 349 ? 12.185 1.733 19.117 1.00 87.88 349 GLU A O 1
ATOM 2795 N N . GLU A 1 350 ? 13.954 2.675 18.108 1.00 90.94 350 GLU A N 1
ATOM 2796 C CA . GLU A 1 350 ? 14.827 2.650 19.289 1.00 90.94 350 GLU A CA 1
ATOM 2797 C C . GLU A 1 350 ? 14.189 3.352 20.500 1.00 90.94 350 GLU A C 1
ATOM 2799 O O . GLU A 1 350 ? 14.222 2.826 21.618 1.00 90.94 350 GLU A O 1
ATOM 2804 N N . SER A 1 351 ? 13.551 4.510 20.280 1.00 89.56 351 SER A N 1
ATOM 2805 C CA . SER A 1 351 ? 12.852 5.241 21.345 1.00 89.56 351 SER A CA 1
ATOM 2806 C C . SER A 1 351 ? 11.653 4.460 21.895 1.00 89.56 351 SER A C 1
ATOM 2808 O O . SER A 1 351 ? 11.438 4.408 23.109 1.00 89.56 351 SER A O 1
ATOM 2810 N N . TYR A 1 352 ? 10.891 3.789 21.025 1.00 85.56 352 TYR A N 1
ATOM 2811 C CA . TYR A 1 352 ? 9.767 2.964 21.450 1.00 85.56 352 TYR A CA 1
ATOM 2812 C C . TYR A 1 352 ? 10.239 1.736 22.214 1.00 85.56 352 TYR A C 1
ATOM 2814 O O . TYR A 1 352 ? 9.681 1.436 23.271 1.00 85.56 352 TYR A O 1
ATOM 2822 N N . GLU A 1 353 ? 11.299 1.071 21.764 1.00 93.12 353 GLU A N 1
ATOM 2823 C CA . GLU A 1 353 ? 11.879 -0.039 22.508 1.00 93.12 353 GLU A CA 1
ATOM 2824 C C . GLU A 1 353 ? 12.339 0.378 23.910 1.00 93.12 353 GLU A C 1
ATOM 2826 O O . GLU A 1 353 ? 12.131 -0.369 24.867 1.00 93.12 353 GLU A O 1
ATOM 2831 N N . GLU A 1 354 ? 12.934 1.565 24.062 1.00 92.81 354 GLU A N 1
ATOM 2832 C CA . GLU A 1 354 ? 13.321 2.087 25.375 1.00 92.81 354 GLU A CA 1
ATOM 2833 C C . GLU A 1 354 ? 12.102 2.303 26.277 1.00 92.81 354 GLU A C 1
ATOM 2835 O O . GLU A 1 354 ? 12.075 1.796 27.400 1.00 92.81 354 GLU A O 1
ATOM 2840 N N . THR A 1 355 ? 11.038 2.934 25.768 1.00 91.00 355 THR A N 1
ATOM 2841 C CA . THR A 1 355 ? 9.800 3.104 26.550 1.00 91.00 355 THR A CA 1
ATOM 2842 C C . THR A 1 355 ? 9.149 1.772 26.929 1.00 91.00 355 THR A C 1
ATOM 2844 O O . THR A 1 355 ? 8.661 1.620 28.050 1.00 91.00 355 THR A O 1
ATOM 2847 N N . ILE A 1 356 ? 9.173 0.775 26.040 1.00 90.81 356 ILE A N 1
ATOM 2848 C CA . ILE A 1 356 ? 8.651 -0.568 26.318 1.00 90.81 356 ILE A CA 1
ATOM 2849 C C . ILE A 1 356 ? 9.487 -1.245 27.406 1.00 90.81 356 ILE A C 1
ATOM 2851 O O . ILE A 1 356 ? 8.917 -1.856 28.317 1.00 90.81 356 ILE A O 1
ATOM 2855 N N . ARG A 1 357 ? 10.822 -1.127 27.354 1.00 96.06 357 ARG A N 1
ATOM 2856 C CA . ARG A 1 357 ? 11.718 -1.654 28.396 1.00 96.06 357 ARG A CA 1
ATOM 2857 C C . ARG A 1 357 ? 11.412 -1.018 29.755 1.00 96.06 357 ARG A C 1
ATOM 2859 O O . ARG A 1 357 ? 11.188 -1.760 30.715 1.00 96.06 357 ARG A O 1
ATOM 2866 N N . ASP A 1 358 ? 11.287 0.305 29.814 1.00 94.44 358 ASP A N 1
ATOM 2867 C CA . ASP A 1 358 ? 10.950 1.050 31.035 1.00 94.44 358 ASP A CA 1
ATOM 2868 C C . ASP A 1 358 ? 9.588 0.646 31.616 1.00 94.44 358 ASP A C 1
ATOM 2870 O O . ASP A 1 358 ? 9.455 0.387 32.816 1.00 94.44 358 ASP A O 1
ATOM 2874 N N . LEU A 1 359 ? 8.552 0.569 30.775 1.00 93.62 359 LEU A N 1
ATOM 2875 C CA . LEU A 1 359 ? 7.215 0.150 31.202 1.00 93.62 359 LEU A CA 1
ATOM 2876 C C . LEU A 1 359 ? 7.218 -1.295 31.704 1.00 93.62 359 LEU A C 1
ATOM 2878 O O . LEU A 1 359 ? 6.602 -1.597 32.726 1.00 93.62 359 LEU A O 1
ATOM 2882 N N . THR A 1 360 ? 7.959 -2.178 31.037 1.00 91.50 360 THR A N 1
ATOM 2883 C CA . THR A 1 360 ? 8.104 -3.576 31.452 1.00 91.50 360 THR A CA 1
ATOM 2884 C C . THR A 1 360 ? 8.787 -3.685 32.816 1.00 91.50 360 THR A C 1
ATOM 2886 O O . THR A 1 360 ? 8.370 -4.490 33.651 1.00 91.50 360 THR A O 1
ATOM 2889 N N . GLU A 1 361 ? 9.813 -2.875 33.082 1.00 95.94 361 GLU A N 1
ATOM 2890 C CA . GLU A 1 361 ? 10.471 -2.837 34.391 1.00 95.94 361 GLU A CA 1
ATOM 2891 C C . GLU A 1 361 ? 9.535 -2.299 35.485 1.00 95.94 361 GLU A C 1
ATOM 2893 O O . GLU A 1 361 ? 9.423 -2.891 36.564 1.00 95.94 361 GLU A O 1
ATOM 2898 N N . ARG A 1 362 ? 8.766 -1.243 35.196 1.00 94.69 362 ARG A N 1
ATOM 2899 C CA . ARG A 1 362 ? 7.746 -0.720 36.123 1.00 94.69 362 ARG A CA 1
ATOM 2900 C C . ARG A 1 362 ? 6.663 -1.750 36.441 1.00 94.69 362 ARG A C 1
ATOM 2902 O O . ARG A 1 362 ? 6.284 -1.894 37.599 1.00 94.69 362 ARG A O 1
ATOM 2909 N N . LEU A 1 363 ? 6.197 -2.509 35.453 1.00 91.81 363 LEU A N 1
ATOM 2910 C CA . LEU A 1 363 ? 5.220 -3.576 35.680 1.00 91.81 363 LEU A CA 1
ATOM 2911 C C . LEU A 1 363 ? 5.793 -4.708 36.540 1.00 91.81 363 LEU A C 1
ATOM 2913 O O . LEU A 1 363 ? 5.113 -5.177 37.451 1.00 91.81 363 LEU A O 1
ATOM 2917 N N . LYS A 1 364 ? 7.052 -5.105 36.312 1.00 95.81 364 LYS A N 1
ATOM 2918 C CA . LYS A 1 364 ? 7.734 -6.105 37.152 1.00 95.81 364 LYS A CA 1
ATOM 2919 C C . LYS A 1 364 ? 7.836 -5.647 38.606 1.00 95.81 364 LYS A C 1
ATOM 2921 O O . LYS A 1 364 ? 7.461 -6.396 39.502 1.00 95.81 364 LYS A O 1
ATOM 2926 N N . THR A 1 365 ? 8.282 -4.413 38.843 1.00 93.69 365 THR A N 1
ATOM 2927 C CA . THR A 1 365 ? 8.393 -3.866 40.209 1.00 93.69 365 THR A CA 1
ATOM 2928 C C . THR A 1 365 ? 7.033 -3.746 40.899 1.00 93.69 365 THR A C 1
ATOM 2930 O O . THR A 1 365 ? 6.926 -4.031 42.092 1.00 93.69 365 THR A O 1
ATOM 2933 N N . ASN A 1 366 ? 5.974 -3.393 40.163 1.00 90.25 366 ASN A N 1
ATOM 2934 C CA . ASN A 1 366 ? 4.621 -3.350 40.713 1.00 90.25 366 ASN A CA 1
ATOM 2935 C C . ASN A 1 366 ? 4.105 -4.754 41.079 1.00 90.25 366 ASN A C 1
ATOM 2937 O O . ASN A 1 366 ? 3.593 -4.952 42.178 1.00 90.25 366 ASN A O 1
ATOM 2941 N N . ALA A 1 367 ? 4.334 -5.754 40.221 1.00 92.88 367 ALA A N 1
ATOM 2942 C CA . ALA A 1 367 ? 3.984 -7.146 40.510 1.00 92.88 367 ALA A CA 1
ATOM 2943 C C . ALA A 1 367 ? 4.728 -7.695 41.746 1.00 92.88 367 ALA A C 1
ATOM 2945 O O . ALA A 1 367 ? 4.154 -8.425 42.558 1.00 92.88 367 ALA A O 1
ATOM 2946 N N . GLU A 1 368 ? 5.997 -7.322 41.940 1.00 93.56 368 GLU A N 1
ATOM 2947 C CA . GLU A 1 368 ? 6.760 -7.670 43.147 1.00 93.56 368 GLU A CA 1
ATOM 2948 C C . GLU A 1 368 ? 6.180 -7.019 44.415 1.00 93.56 368 GLU A C 1
ATOM 2950 O O . GLU A 1 368 ? 6.095 -7.665 45.467 1.00 93.56 368 GLU A O 1
ATOM 2955 N N . LEU A 1 369 ? 5.746 -5.759 44.320 1.00 95.25 369 LEU A N 1
ATOM 2956 C CA . LEU A 1 369 ? 5.052 -5.038 45.391 1.00 95.25 369 LEU A CA 1
ATOM 2957 C C . LEU A 1 369 ? 3.717 -5.700 45.747 1.00 95.25 369 LEU A C 1
ATOM 2959 O O . LEU A 1 369 ? 3.455 -5.950 46.924 1.00 95.25 369 LEU A O 1
ATOM 2963 N N . GLU A 1 370 ? 2.899 -6.049 44.758 1.00 94.19 370 GLU A N 1
ATOM 2964 C CA . GLU A 1 370 ? 1.639 -6.773 44.963 1.00 94.19 370 GLU A CA 1
ATOM 2965 C C . GLU A 1 370 ? 1.866 -8.123 45.652 1.00 94.19 370 GLU A C 1
ATOM 2967 O O . GLU A 1 370 ? 1.198 -8.442 46.640 1.00 94.19 370 GLU A O 1
ATOM 2972 N N . ALA A 1 371 ? 2.877 -8.884 45.221 1.00 93.50 371 ALA A N 1
ATOM 2973 C CA . ALA A 1 371 ? 3.258 -10.135 45.871 1.00 93.50 371 ALA A CA 1
ATOM 2974 C C . ALA A 1 371 ? 3.698 -9.927 47.334 1.00 93.50 371 ALA A C 1
ATOM 2976 O O . ALA A 1 371 ? 3.430 -10.771 48.197 1.00 93.50 371 ALA A O 1
ATOM 2977 N N . MET A 1 372 ? 4.361 -8.807 47.642 1.00 94.38 372 MET A N 1
ATOM 2978 C CA . MET A 1 372 ? 4.709 -8.435 49.015 1.00 94.38 372 MET A CA 1
ATOM 2979 C C . MET A 1 372 ? 3.458 -8.127 49.852 1.00 94.38 372 MET A C 1
ATOM 2981 O O . MET A 1 372 ? 3.343 -8.613 50.982 1.00 94.38 372 MET A O 1
ATOM 2985 N N . TYR A 1 373 ? 2.512 -7.355 49.311 1.00 92.25 373 TYR A N 1
ATOM 2986 C CA . TYR A 1 373 ? 1.267 -7.017 50.002 1.00 92.25 373 TYR A CA 1
ATOM 2987 C C . TYR A 1 373 ? 0.400 -8.246 50.266 1.00 92.25 373 TYR A C 1
ATOM 2989 O O . TYR A 1 373 ? -0.114 -8.389 51.375 1.00 92.25 373 TYR A O 1
ATOM 2997 N N . LEU A 1 374 ? 0.305 -9.171 49.309 1.00 95.38 374 LEU A N 1
ATOM 2998 C CA . LEU A 1 374 ? -0.408 -10.437 49.490 1.00 95.38 374 LEU A CA 1
ATOM 2999 C C . LEU A 1 374 ? 0.172 -11.251 50.653 1.00 95.38 374 LEU A C 1
ATOM 3001 O O . LEU A 1 374 ? -0.564 -11.625 51.565 1.00 95.38 374 LEU A O 1
ATOM 3005 N N . LYS A 1 375 ? 1.502 -11.412 50.713 1.00 95.19 375 LYS A N 1
ATOM 3006 C CA . LYS A 1 375 ? 2.168 -12.082 51.848 1.00 95.19 375 LYS A CA 1
ATOM 3007 C C . LYS A 1 375 ? 1.868 -11.403 53.185 1.00 95.19 375 LYS A C 1
ATOM 3009 O O . LYS A 1 375 ? 1.711 -12.073 54.206 1.00 95.19 375 LYS A O 1
ATOM 3014 N N . ARG A 1 376 ? 1.802 -10.067 53.207 1.00 95.94 376 ARG A N 1
ATOM 3015 C CA . ARG A 1 376 ? 1.461 -9.313 54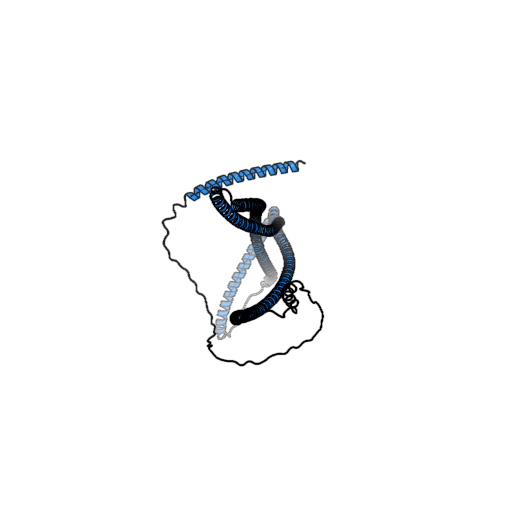.421 1.00 95.94 376 ARG A CA 1
ATOM 3016 C C . ARG A 1 376 ? 0.006 -9.530 54.835 1.00 95.94 376 ARG A C 1
ATOM 3018 O O . ARG A 1 376 ? -0.252 -9.647 56.031 1.00 95.94 376 ARG A O 1
ATOM 3025 N N . LEU A 1 377 ? -0.920 -9.581 53.881 1.00 94.00 377 LEU A N 1
ATOM 3026 C CA . LEU A 1 377 ? -2.333 -9.860 54.140 1.00 94.00 377 LEU A CA 1
ATOM 3027 C C . LEU A 1 377 ? -2.532 -11.266 54.707 1.00 94.00 377 LEU A C 1
ATOM 3029 O O . LEU A 1 377 ? -3.282 -11.413 55.668 1.00 94.00 377 LEU A O 1
ATOM 3033 N N . ASP A 1 378 ? -1.826 -12.269 54.187 1.00 95.56 378 ASP A N 1
ATOM 3034 C CA . ASP A 1 378 ? -1.903 -13.639 54.706 1.00 95.56 378 ASP A CA 1
ATOM 3035 C C . ASP A 1 378 ? -1.412 -13.731 56.154 1.00 95.56 378 ASP A C 1
ATOM 3037 O O . ASP A 1 378 ? -2.074 -14.339 56.995 1.00 95.56 378 ASP A O 1
ATOM 3041 N N . LEU A 1 379 ? -0.314 -13.043 56.488 1.00 95.25 379 LEU A N 1
ATOM 3042 C CA . LEU A 1 379 ? 0.161 -12.964 57.871 1.00 95.25 379 LEU A CA 1
ATOM 3043 C C . LEU A 1 379 ? -0.873 -12.304 58.797 1.00 95.25 379 LEU A C 1
ATOM 3045 O O . LEU A 1 379 ? -1.110 -12.785 59.902 1.00 95.25 379 LEU A O 1
ATOM 3049 N N . LEU A 1 380 ? -1.486 -11.200 58.359 1.00 93.88 380 LEU A N 1
ATOM 3050 C CA . LEU A 1 380 ? -2.501 -10.494 59.148 1.00 93.88 380 LEU A CA 1
ATOM 3051 C C . LEU A 1 380 ? -3.770 -11.335 59.337 1.00 93.88 380 LEU A C 1
ATOM 3053 O O . LEU A 1 380 ? -4.356 -11.306 60.416 1.00 93.88 380 LEU A O 1
ATOM 3057 N N . ARG A 1 381 ? -4.178 -12.104 58.321 1.00 94.69 381 ARG A N 1
ATOM 3058 C CA . ARG A 1 381 ? -5.299 -13.051 58.417 1.00 94.69 381 ARG A CA 1
ATOM 3059 C C . ARG A 1 381 ? -5.035 -14.129 59.458 1.00 94.69 381 ARG A C 1
ATOM 3061 O O . ARG A 1 381 ? -5.932 -14.453 60.228 1.00 94.69 381 ARG A O 1
ATOM 3068 N N . GLU A 1 382 ? -3.817 -14.661 59.504 1.00 95.56 382 GLU A N 1
ATOM 3069 C CA . GLU A 1 382 ? -3.470 -15.692 60.482 1.00 95.56 382 GLU A CA 1
ATOM 3070 C C . GLU A 1 382 ? -3.452 -15.125 61.910 1.00 95.56 382 GLU A C 1
ATOM 3072 O O . GLU A 1 382 ? -4.046 -15.705 62.815 1.00 95.56 382 GLU A O 1
ATOM 3077 N N . GLN A 1 383 ? -2.903 -13.919 62.097 1.00 94.62 383 GLN A N 1
ATOM 3078 C CA . GLN A 1 383 ? -2.967 -13.211 63.383 1.00 94.62 383 GLN A CA 1
ATOM 3079 C C . GLN A 1 383 ? -4.405 -12.923 63.836 1.00 94.62 383 GLN A C 1
ATOM 3081 O O . GLN A 1 383 ? -4.694 -12.970 65.033 1.00 94.62 383 GLN A O 1
ATOM 3086 N N . LEU A 1 384 ? -5.306 -12.626 62.895 1.00 93.31 384 LEU A N 1
ATOM 3087 C CA . LEU A 1 384 ? -6.723 -12.418 63.181 1.00 93.31 384 LEU A CA 1
ATOM 3088 C C . LEU A 1 384 ? -7.376 -13.715 63.678 1.00 93.31 384 LEU A C 1
ATOM 3090 O O . LEU A 1 384 ? -8.000 -13.697 64.735 1.00 93.31 384 LEU A O 1
ATOM 3094 N N . LYS A 1 385 ? -7.146 -14.848 62.999 1.00 95.12 385 LYS A N 1
ATOM 3095 C CA . LYS A 1 385 ? -7.640 -16.163 63.448 1.00 95.12 385 LYS A CA 1
ATOM 3096 C C . LYS A 1 385 ? -7.139 -16.523 64.846 1.00 95.12 385 LYS A C 1
ATOM 3098 O O . LYS A 1 385 ? -7.910 -17.000 65.672 1.00 95.12 385 LYS A O 1
ATOM 3103 N N . GLU A 1 386 ? -5.858 -16.292 65.135 1.00 94.44 386 GLU A N 1
ATOM 3104 C CA . GLU A 1 386 ? -5.295 -16.539 66.469 1.00 94.44 386 GLU A CA 1
ATOM 3105 C C . GLU A 1 386 ? -5.925 -15.640 67.544 1.00 94.44 386 GLU A C 1
ATOM 3107 O O . GLU A 1 386 ? -6.070 -16.043 68.700 1.00 94.44 386 GLU A O 1
ATOM 3112 N N . ALA A 1 387 ? -6.264 -14.394 67.202 1.00 90.44 387 ALA A N 1
ATOM 3113 C CA . ALA A 1 387 ? -6.958 -13.485 68.109 1.00 90.44 387 ALA A CA 1
ATOM 3114 C C . ALA A 1 387 ? -8.416 -13.919 68.339 1.00 90.44 387 ALA A C 1
ATOM 3116 O O . ALA A 1 387 ? -8.871 -13.912 69.482 1.00 90.44 387 ALA A O 1
ATOM 3117 N N . GLU A 1 388 ? -9.116 -14.356 67.289 1.00 94.31 388 GLU A N 1
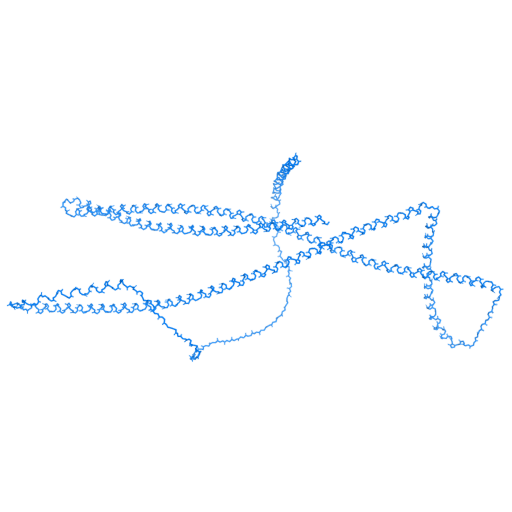ATOM 3118 C CA . GLU A 1 388 ? -10.479 -14.897 67.362 1.00 94.31 388 GLU A CA 1
ATOM 3119 C C . GLU A 1 388 ? -10.543 -16.173 68.208 1.00 94.31 388 GLU A C 1
ATOM 3121 O O . GLU A 1 388 ? -11.408 -16.295 69.073 1.00 94.31 388 GLU A O 1
ATOM 3126 N N . GLN A 1 389 ? -9.596 -17.102 68.031 1.00 94.25 389 GLN A N 1
ATOM 3127 C CA . GLN A 1 389 ? -9.509 -18.315 68.852 1.00 94.25 389 GLN A CA 1
ATOM 3128 C C . GLN A 1 389 ? -9.302 -17.983 70.333 1.00 94.25 389 GLN A C 1
ATOM 3130 O O . GLN A 1 389 ? -10.007 -18.521 71.186 1.00 94.25 389 GLN A O 1
ATOM 3135 N N . ARG A 1 390 ? -8.390 -17.053 70.645 1.00 92.12 390 ARG A N 1
ATOM 3136 C CA . ARG A 1 390 ? -8.165 -16.589 72.023 1.00 92.12 390 ARG A CA 1
ATOM 3137 C C . ARG A 1 390 ? -9.400 -15.919 72.622 1.00 92.12 390 ARG A C 1
ATOM 3139 O O . ARG A 1 390 ? -9.699 -16.148 73.792 1.00 92.12 390 ARG A O 1
ATOM 3146 N N . ALA A 1 391 ? -10.122 -15.116 71.840 1.00 89.94 391 ALA A N 1
ATOM 3147 C CA . ALA A 1 391 ? -11.377 -14.512 72.278 1.00 89.94 391 ALA A CA 1
ATOM 3148 C C . ALA A 1 391 ? -12.435 -15.589 72.578 1.00 89.94 391 ALA A C 1
ATOM 3150 O O . ALA A 1 391 ? -13.016 -15.582 73.660 1.00 89.94 391 ALA A O 1
ATOM 3151 N N . ALA A 1 392 ? -12.601 -16.574 71.692 1.00 92.19 392 ALA A N 1
ATOM 3152 C CA . ALA A 1 392 ? -13.536 -17.683 71.887 1.00 92.19 392 ALA A CA 1
ATOM 3153 C C . ALA A 1 392 ? -13.182 -18.559 73.107 1.00 92.19 392 ALA A C 1
ATOM 3155 O O . ALA A 1 392 ? -14.062 -19.046 73.819 1.00 92.19 392 ALA A O 1
ATOM 3156 N N . GLU A 1 393 ? -11.895 -18.780 73.382 1.00 92.94 393 GLU A N 1
ATOM 3157 C CA . GLU A 1 393 ? -11.446 -19.476 74.593 1.00 92.94 393 GLU A CA 1
ATOM 3158 C C . GLU A 1 393 ? -11.755 -18.684 75.864 1.00 92.94 393 GLU A C 1
ATOM 3160 O O . GLU A 1 393 ? -12.252 -19.265 76.834 1.00 92.94 393 GLU A O 1
ATOM 3165 N N . ALA A 1 394 ? -11.514 -17.370 75.854 1.00 89.31 394 ALA A N 1
ATOM 3166 C CA . ALA A 1 394 ? -11.871 -16.490 76.960 1.00 89.31 394 ALA A CA 1
ATOM 3167 C C . ALA A 1 394 ? -13.390 -16.487 77.201 1.00 89.31 394 ALA A C 1
ATOM 3169 O O . ALA A 1 394 ? -13.823 -16.642 78.341 1.00 89.31 394 ALA A O 1
ATOM 3170 N N . GLU A 1 395 ? -14.207 -16.418 76.146 1.00 91.00 395 GLU A N 1
ATOM 3171 C CA . GLU A 1 395 ? -15.670 -16.529 76.237 1.00 91.00 395 GLU A CA 1
ATOM 3172 C C . GLU A 1 395 ? -16.110 -17.858 76.867 1.00 91.00 395 GLU A C 1
ATOM 3174 O O . GLU A 1 395 ? -16.956 -17.877 77.763 1.00 91.00 395 GLU A O 1
ATOM 3179 N N . ARG A 1 396 ? -15.496 -18.982 76.471 1.00 91.81 396 ARG A N 1
ATOM 3180 C CA . ARG A 1 396 ? -15.764 -20.293 77.089 1.00 91.81 396 ARG A CA 1
ATOM 3181 C C . ARG A 1 396 ? -15.393 -20.320 78.570 1.00 91.81 396 ARG A C 1
ATOM 3183 O O . ARG A 1 396 ? -16.115 -20.930 79.356 1.00 91.81 396 ARG A O 1
ATOM 3190 N N . GLN A 1 397 ? -14.272 -19.714 78.961 1.00 89.56 397 GLN A N 1
ATOM 3191 C CA . GLN A 1 397 ? -13.871 -19.625 80.369 1.00 89.56 397 GLN A CA 1
ATOM 3192 C C . GLN A 1 397 ? -14.845 -18.768 81.177 1.00 89.56 397 GLN A C 1
ATOM 3194 O O . GLN A 1 397 ? -15.278 -19.199 82.244 1.00 89.56 397 GLN A O 1
ATOM 3199 N N . VAL A 1 398 ? -15.245 -17.610 80.648 1.00 89.00 398 VAL A N 1
ATOM 3200 C CA . VAL A 1 398 ? -16.256 -16.742 81.267 1.00 89.00 398 VAL A CA 1
ATOM 3201 C C . VAL A 1 398 ? -17.569 -17.499 81.436 1.00 89.00 398 VAL A C 1
ATOM 3203 O O . VAL A 1 398 ? -18.117 -17.504 82.529 1.00 89.00 398 VAL A O 1
ATOM 3206 N N . SER A 1 399 ? -18.032 -18.223 80.414 1.00 88.19 399 SER A N 1
ATOM 3207 C CA . SER A 1 399 ? -19.249 -19.038 80.505 1.00 88.19 399 SER A CA 1
ATOM 3208 C C . SER A 1 399 ? -19.155 -20.140 81.572 1.00 88.19 399 SER A C 1
ATOM 3210 O O . SER A 1 399 ? -20.119 -20.370 82.299 1.00 88.19 399 SER A O 1
ATOM 3212 N N . LYS A 1 400 ? -17.996 -20.798 81.726 1.00 90.25 400 LYS A N 1
ATOM 3213 C CA . LYS A 1 400 ? -17.775 -21.779 82.807 1.00 90.25 400 LYS A CA 1
ATOM 3214 C C . LYS A 1 400 ? -17.846 -21.136 84.189 1.00 90.25 400 LYS A C 1
ATOM 3216 O O . LYS A 1 400 ? -18.543 -21.663 85.049 1.00 90.25 400 LYS A O 1
ATOM 3221 N N . LEU A 1 401 ? -17.158 -20.010 84.380 1.00 86.12 401 LEU A N 1
ATOM 3222 C CA . LEU A 1 401 ? -17.197 -19.260 85.635 1.00 86.12 401 LEU A CA 1
ATOM 3223 C C . LEU A 1 401 ? -18.616 -18.769 85.940 1.00 86.12 401 LEU A C 1
ATOM 3225 O O . LEU A 1 401 ? -19.048 -18.865 87.081 1.00 86.12 401 LEU A O 1
ATOM 3229 N N . GLN A 1 402 ? -19.362 -18.325 84.926 1.00 81.81 402 GLN A N 1
ATOM 3230 C CA . GLN A 1 402 ? -20.765 -17.935 85.061 1.00 81.81 402 GLN A CA 1
ATOM 3231 C C . GLN A 1 402 ? -21.612 -19.099 85.597 1.00 81.81 402 GLN A C 1
ATOM 3233 O O . GLN A 1 402 ? -22.294 -18.949 86.603 1.00 81.81 402 GLN A O 1
ATOM 3238 N N . ASN A 1 403 ? -21.483 -20.290 85.001 1.00 86.00 403 ASN A N 1
ATOM 3239 C CA . ASN A 1 403 ? -22.204 -21.484 85.452 1.00 86.00 403 ASN A CA 1
ATOM 3240 C C . ASN A 1 403 ? -21.807 -21.917 86.876 1.00 86.00 403 ASN A C 1
ATOM 3242 O O . ASN A 1 403 ? -22.638 -22.437 87.619 1.00 86.00 403 ASN A O 1
ATOM 3246 N N . GLU A 1 404 ? -20.538 -21.755 87.264 1.00 83.31 404 GLU A N 1
ATOM 3247 C CA . GLU A 1 404 ? -20.079 -22.030 88.632 1.00 83.31 404 GLU A CA 1
ATOM 3248 C C . GLU A 1 404 ? -20.651 -21.029 89.637 1.00 83.31 404 GLU A C 1
ATOM 3250 O O . GLU A 1 404 ? -21.106 -21.445 90.704 1.00 83.31 404 GLU A O 1
ATOM 3255 N N . VAL A 1 405 ? -20.683 -19.739 89.286 1.00 79.25 405 VAL A N 1
ATOM 3256 C CA . VAL A 1 405 ? -21.336 -18.692 90.082 1.00 79.25 405 VAL A CA 1
ATOM 3257 C C . VAL A 1 405 ? -22.817 -19.018 90.259 1.00 79.25 405 VAL A C 1
ATOM 3259 O O . VAL A 1 405 ? -23.262 -19.112 91.398 1.00 79.25 405 VAL A O 1
ATOM 3262 N N . ASP A 1 406 ? -23.544 -19.328 89.184 1.00 79.06 406 ASP A N 1
ATOM 3263 C CA . ASP A 1 406 ? -24.969 -19.686 89.244 1.00 79.06 406 ASP A CA 1
ATOM 3264 C C . ASP A 1 406 ? -25.216 -20.925 90.133 1.00 79.06 406 ASP A C 1
ATOM 3266 O O . ASP A 1 406 ? -26.193 -21.005 90.883 1.00 79.06 406 ASP A O 1
ATOM 3270 N N . ARG A 1 407 ? -24.305 -21.907 90.104 1.00 77.94 407 ARG A N 1
ATOM 3271 C CA . ARG A 1 407 ? -24.388 -23.125 90.928 1.00 77.94 407 ARG A CA 1
ATOM 3272 C C . ARG A 1 407 ? -24.098 -22.860 92.409 1.00 77.94 407 ARG A C 1
ATOM 3274 O O . ARG A 1 407 ? -24.722 -23.483 93.275 1.00 77.94 407 ARG A O 1
ATOM 3281 N N . LEU A 1 408 ? -23.157 -21.964 92.709 1.00 72.31 408 LEU A N 1
ATOM 3282 C CA . LEU A 1 408 ? -22.851 -21.517 94.071 1.00 72.31 408 LEU A CA 1
ATOM 3283 C C . LEU A 1 408 ? -23.966 -20.631 94.631 1.00 72.31 408 LEU A C 1
ATOM 3285 O O . LEU A 1 408 ? -24.343 -20.801 95.788 1.00 72.31 408 LEU A O 1
ATOM 3289 N N . GLU A 1 409 ? -24.543 -19.750 93.816 1.00 66.00 409 GLU A N 1
ATOM 3290 C CA . GLU A 1 409 ? -25.726 -18.966 94.172 1.00 66.00 409 GLU A CA 1
ATOM 3291 C C . GLU A 1 409 ? -26.920 -19.888 94.454 1.00 66.00 409 GLU A C 1
ATOM 3293 O O . GLU A 1 409 ? -27.535 -19.777 95.512 1.00 66.00 409 GLU A O 1
ATOM 3298 N N . GLY A 1 410 ? -27.175 -20.893 93.611 1.00 61.25 410 GLY A N 1
ATOM 3299 C CA . GLY A 1 410 ? -28.203 -21.911 93.863 1.00 61.25 410 GLY A CA 1
ATOM 3300 C C . GLY A 1 410 ? -27.954 -22.757 95.121 1.00 61.25 410 GLY A C 1
ATOM 3301 O O . GLY A 1 410 ? -28.895 -23.087 95.842 1.00 61.25 410 GLY A O 1
ATOM 3302 N N . SER A 1 411 ? -26.693 -23.070 95.438 1.00 56.16 411 SER A N 1
ATOM 3303 C CA . SER A 1 411 ? -26.328 -23.797 96.668 1.00 56.16 411 SER A CA 1
ATOM 3304 C C . SER A 1 411 ? -26.489 -22.929 97.918 1.00 56.16 411 SER A C 1
ATOM 3306 O O . SER A 1 411 ? -26.983 -23.415 98.932 1.00 56.16 411 SER A O 1
ATOM 3308 N N . ASN A 1 412 ? -26.155 -21.638 97.833 1.00 50.03 412 ASN A N 1
ATOM 3309 C CA . ASN A 1 412 ? -26.386 -20.669 98.904 1.00 50.03 412 ASN A CA 1
ATOM 3310 C C . ASN A 1 412 ? -27.877 -20.377 99.122 1.00 50.03 412 ASN A C 1
ATOM 3312 O O . ASN A 1 412 ? -28.274 -20.103 100.251 1.00 50.03 412 ASN A O 1
ATOM 3316 N N . ILE A 1 413 ? -28.723 -20.496 98.094 1.00 50.59 413 ILE A N 1
ATOM 3317 C CA . ILE A 1 413 ? -30.189 -20.447 98.240 1.00 50.59 413 ILE A CA 1
ATOM 3318 C C . ILE A 1 413 ? -30.706 -21.688 98.994 1.00 50.59 413 ILE A C 1
ATOM 3320 O O . ILE A 1 413 ? -31.630 -21.578 99.797 1.00 50.59 413 ILE A O 1
ATOM 3324 N N . ILE A 1 414 ? -30.068 -22.855 98.835 1.00 46.84 414 ILE A N 1
ATOM 3325 C CA . ILE A 1 414 ? -30.425 -24.076 99.581 1.00 46.84 414 ILE A CA 1
ATOM 3326 C C . ILE A 1 414 ? -29.936 -24.020 101.043 1.00 46.84 414 ILE A C 1
ATOM 3328 O O . ILE A 1 414 ? -30.651 -24.489 101.928 1.00 46.84 414 ILE A O 1
ATOM 3332 N N . THR A 1 415 ? -28.794 -23.389 101.348 1.00 45.75 415 THR A N 1
ATOM 3333 C CA . THR A 1 415 ? -28.365 -23.146 102.745 1.00 45.75 415 THR A CA 1
ATOM 3334 C C . THR A 1 415 ? -29.049 -21.952 103.416 1.00 45.75 415 THR A C 1
ATOM 3336 O O . THR A 1 415 ? -29.119 -21.928 104.641 1.00 45.75 415 THR A O 1
ATOM 3339 N N . THR A 1 416 ? -29.618 -20.999 102.671 1.00 47.03 416 THR A N 1
ATOM 3340 C CA . THR A 1 416 ? -30.423 -19.899 103.250 1.00 47.03 416 THR A CA 1
ATOM 3341 C C . THR A 1 416 ? -31.910 -20.232 103.405 1.00 47.03 416 THR A C 1
ATOM 3343 O O . THR A 1 416 ? -32.605 -19.532 104.134 1.00 47.03 416 THR A O 1
ATOM 3346 N N . CYS A 1 417 ? -32.405 -21.334 102.826 1.00 41.97 417 CYS A N 1
ATOM 3347 C CA . CYS A 1 417 ? -33.781 -21.807 103.048 1.00 41.97 417 CYS A CA 1
ATOM 3348 C C . CYS A 1 417 ? -33.968 -22.692 104.301 1.00 41.97 417 CYS A C 1
ATOM 3350 O O . CYS A 1 417 ? -35.091 -23.091 104.593 1.00 41.97 417 CYS A O 1
ATOM 3352 N N . TYR A 1 418 ? -32.911 -22.959 105.077 1.00 41.19 418 TYR A N 1
ATOM 3353 C CA . TYR A 1 418 ? -33.002 -23.544 106.423 1.00 41.19 418 TYR A CA 1
ATOM 3354 C C . TYR A 1 418 ? -32.374 -22.603 107.450 1.00 41.19 418 TYR A C 1
ATOM 3356 O O . TYR A 1 418 ? -31.309 -22.889 107.982 1.00 41.19 418 TYR A O 1
ATOM 3364 N N . LEU A 1 419 ? -33.016 -21.464 107.697 1.00 38.84 419 LEU A N 1
ATOM 3365 C CA . LEU A 1 419 ? -33.060 -20.772 108.990 1.00 38.84 419 LEU A CA 1
ATOM 3366 C C . LEU A 1 419 ? -33.953 -19.545 108.811 1.00 38.84 419 LEU A C 1
ATOM 3368 O O . LEU A 1 419 ? -33.578 -18.555 108.185 1.00 38.84 419 LEU A O 1
ATOM 3372 N N . GLU A 1 420 ? -35.169 -19.649 109.342 1.00 42.59 420 GLU A N 1
ATOM 3373 C CA . GLU A 1 420 ? -36.046 -18.505 109.540 1.00 42.59 420 GLU A CA 1
ATOM 3374 C C . GLU A 1 420 ? -35.333 -17.416 110.359 1.00 42.59 420 GLU A C 1
ATOM 3376 O O . GLU A 1 420 ? -34.586 -17.685 111.301 1.00 42.59 420 GLU A O 1
ATOM 3381 N N . LEU A 1 421 ? -35.604 -16.175 109.955 1.00 40.78 421 LEU A N 1
ATOM 3382 C CA . LEU A 1 421 ? -35.290 -14.909 110.617 1.00 40.78 421 LEU A CA 1
ATOM 3383 C C . LEU A 1 421 ? -35.458 -14.957 112.154 1.00 40.78 421 LEU A C 1
ATOM 3385 O O . LEU A 1 421 ? -36.364 -15.608 112.671 1.00 40.78 421 LEU A O 1
ATOM 3389 N N . PRO A 1 422 ? -34.715 -14.105 112.885 1.00 44.84 422 PRO A N 1
ATOM 3390 C CA . PRO A 1 422 ? -35.381 -12.863 113.261 1.00 44.84 422 PRO A CA 1
ATOM 3391 C C . PRO A 1 422 ? -34.538 -11.601 113.055 1.00 44.84 422 PRO A C 1
ATOM 3393 O O . PRO A 1 422 ? -33.331 -11.551 113.274 1.00 44.84 422 PRO A O 1
ATOM 3396 N N . ALA A 1 423 ? -35.271 -10.566 112.650 1.00 49.47 423 ALA A N 1
ATOM 3397 C CA . ALA A 1 423 ? -35.006 -9.142 112.772 1.00 49.47 423 ALA A CA 1
ATOM 3398 C C . ALA A 1 423 ? -33.860 -8.736 113.717 1.00 49.47 423 ALA A C 1
ATOM 3400 O O . ALA A 1 423 ? -33.989 -8.815 114.937 1.00 49.47 423 ALA A O 1
ATOM 3401 N N . ASN A 1 424 ? -32.787 -8.194 113.144 1.00 49.28 424 ASN A N 1
ATOM 3402 C CA . ASN A 1 424 ? -32.277 -6.845 113.412 1.00 49.28 424 ASN A CA 1
ATOM 3403 C C . ASN A 1 424 ? -30.889 -6.682 112.782 1.00 49.28 424 ASN A C 1
ATOM 3405 O O . ASN A 1 424 ? -30.092 -7.609 112.758 1.00 49.28 424 ASN A O 1
ATOM 3409 N N . VAL A 1 425 ? -30.595 -5.448 112.365 1.00 46.94 425 VAL A N 1
ATOM 3410 C CA . VAL A 1 425 ? -29.292 -4.968 111.871 1.00 46.94 425 VAL A CA 1
ATOM 3411 C C . VAL A 1 425 ? -28.986 -5.302 110.405 1.00 46.94 425 VAL A C 1
ATOM 3413 O O . VAL A 1 425 ? -28.257 -6.234 110.101 1.00 46.94 425 VAL A O 1
ATOM 3416 N N . CYS A 1 426 ? -29.465 -4.455 109.490 1.00 38.25 426 CYS A N 1
ATOM 3417 C CA . CYS A 1 426 ? -28.712 -4.043 108.293 1.00 38.25 426 CYS A CA 1
ATOM 3418 C C . CYS A 1 426 ? -29.325 -2.756 107.719 1.00 38.25 426 CYS A C 1
ATOM 3420 O O . CYS A 1 426 ? -29.883 -2.721 106.629 1.00 38.25 426 CYS A O 1
ATOM 3422 N N . LEU A 1 427 ? -29.245 -1.681 108.510 1.00 47.50 427 LEU A N 1
ATOM 3423 C CA . LEU A 1 427 ? -29.585 -0.312 108.101 1.00 47.50 427 LEU A CA 1
ATOM 3424 C C . LEU A 1 427 ? -28.336 0.499 107.708 1.00 47.50 427 LEU A C 1
ATOM 3426 O O . LEU A 1 427 ? -28.357 1.721 107.701 1.00 47.50 427 LEU A O 1
ATOM 3430 N N . PHE A 1 428 ? -27.236 -0.158 107.350 1.00 44.94 428 PHE A N 1
ATOM 3431 C CA . PHE A 1 428 ? -26.058 0.494 106.782 1.00 44.94 428 PHE A CA 1
ATOM 3432 C C . PHE A 1 428 ? -25.470 -0.430 105.715 1.00 44.94 428 PHE A C 1
ATOM 3434 O O . PHE A 1 428 ? -25.276 -1.606 105.994 1.00 44.94 428 PHE A O 1
ATOM 3441 N N . LEU A 1 429 ? -25.168 0.131 104.535 1.00 43.53 429 LEU A N 1
ATOM 3442 C CA . LEU A 1 429 ? -24.584 -0.496 103.327 1.00 43.53 429 LEU A CA 1
ATOM 3443 C C . LEU A 1 429 ? -25.537 -0.825 102.157 1.00 43.53 429 LEU A C 1
ATOM 3445 O O . LEU A 1 429 ? -25.289 -1.745 101.386 1.00 43.53 429 LEU A O 1
ATOM 3449 N N . LEU A 1 430 ? -26.555 0.012 101.931 1.00 43.75 430 LEU A N 1
ATOM 3450 C CA . LEU A 1 430 ? -27.264 0.113 100.641 1.00 43.75 430 LEU A CA 1
ATOM 3451 C C . LEU A 1 430 ? -26.930 1.371 99.792 1.00 43.75 430 LEU A C 1
ATOM 3453 O O . LEU A 1 430 ? -27.811 1.883 99.107 1.00 43.75 430 LEU A O 1
ATOM 3457 N N . PRO A 1 431 ? -25.674 1.878 99.768 1.00 48.06 431 PRO A N 1
ATOM 3458 C CA . PRO A 1 431 ? -25.257 2.724 98.641 1.00 48.06 431 PRO A CA 1
ATOM 3459 C C . PRO A 1 431 ? -23.922 2.323 97.979 1.00 48.06 431 PRO A C 1
ATOM 3461 O O . PRO A 1 431 ? -23.170 3.193 97.554 1.00 48.06 431 PRO A O 1
ATOM 3464 N N . LEU A 1 432 ? -23.611 1.025 97.847 1.00 45.12 432 LEU A N 1
ATOM 3465 C CA . LEU A 1 432 ? -22.397 0.566 97.132 1.00 45.12 432 LEU A CA 1
ATOM 3466 C C . LEU A 1 432 ? -22.626 -0.458 96.004 1.00 45.12 432 LEU A C 1
ATOM 3468 O O . LEU A 1 432 ? -21.672 -0.855 95.346 1.00 45.12 432 LEU A O 1
ATOM 3472 N N . LEU A 1 433 ? -23.877 -0.821 95.698 1.00 47.06 433 LEU A N 1
ATOM 3473 C CA . LEU A 1 433 ? -24.210 -1.707 94.566 1.00 47.06 433 LEU A CA 1
ATOM 3474 C C . LEU A 1 433 ? -24.750 -0.971 93.324 1.00 47.06 433 LEU A C 1
ATOM 3476 O O . LEU A 1 433 ? -25.182 -1.608 92.368 1.00 47.06 433 LEU A O 1
ATOM 3480 N N . ALA A 1 434 ? -24.679 0.365 93.298 1.00 45.53 434 ALA A N 1
ATOM 3481 C CA . ALA A 1 434 ? -25.083 1.179 92.145 1.00 45.53 434 ALA A CA 1
ATOM 3482 C C . ALA A 1 434 ? -23.908 1.760 91.326 1.00 45.53 434 ALA A C 1
ATOM 3484 O O . ALA A 1 434 ? -24.140 2.358 90.280 1.00 45.53 434 ALA A O 1
ATOM 3485 N N . SER A 1 435 ? -22.648 1.569 91.737 1.00 46.03 435 SER A N 1
ATOM 3486 C CA . SER A 1 435 ? -21.471 2.167 91.073 1.00 46.03 435 SER A CA 1
ATOM 3487 C C . SER A 1 435 ? -20.615 1.195 90.248 1.00 46.03 435 SER A C 1
ATOM 3489 O O . SER A 1 435 ? -19.648 1.623 89.626 1.00 46.03 435 SER A O 1
ATOM 3491 N N . ALA A 1 436 ? -20.974 -0.091 90.165 1.00 43.59 436 ALA A N 1
ATOM 3492 C CA . ALA A 1 436 ? -20.206 -1.093 89.409 1.00 43.59 436 ALA A CA 1
ATOM 3493 C C . ALA A 1 436 ? -20.909 -1.618 88.141 1.00 43.59 436 ALA A C 1
ATOM 3495 O O . ALA A 1 436 ? -20.381 -2.500 87.470 1.00 43.59 436 ALA A O 1
ATOM 3496 N N . ARG A 1 437 ? -22.079 -1.071 87.774 1.00 43.16 437 ARG A N 1
ATOM 3497 C CA . ARG A 1 437 ? -22.818 -1.470 86.558 1.00 43.16 437 ARG A CA 1
ATOM 3498 C C . ARG A 1 437 ? -22.731 -0.467 85.401 1.00 43.16 437 ARG A C 1
ATOM 3500 O O . ARG A 1 437 ? -23.346 -0.695 84.367 1.00 43.16 437 ARG A O 1
ATOM 3507 N N . PHE A 1 438 ? -21.939 0.601 85.545 1.00 40.47 438 PHE A N 1
ATOM 3508 C CA . PHE A 1 438 ? -21.809 1.664 84.535 1.00 40.47 438 PHE A CA 1
ATOM 3509 C C . PHE A 1 438 ? -20.388 1.903 83.993 1.00 40.47 438 PHE A C 1
ATOM 3511 O O . PHE A 1 438 ? -20.185 2.853 83.245 1.00 40.47 438 PHE A O 1
ATOM 3518 N N . SER A 1 439 ? -19.417 1.028 84.286 1.00 42.88 439 SER A N 1
ATOM 3519 C CA . SER A 1 439 ? -18.032 1.191 83.793 1.00 42.88 439 SER A CA 1
ATOM 3520 C C . SER A 1 439 ? -17.590 0.169 82.739 1.00 42.88 439 SER A C 1
ATOM 3522 O O . SER A 1 439 ? -16.482 0.283 82.232 1.00 42.88 439 SER A O 1
ATOM 3524 N N . TYR A 1 440 ? -18.441 -0.789 82.352 1.00 42.41 440 TYR A N 1
ATOM 3525 C CA . TYR A 1 440 ? -18.090 -1.811 81.347 1.00 42.41 440 TYR A CA 1
ATOM 3526 C C . TYR A 1 440 ? -18.767 -1.651 79.976 1.00 42.41 440 TYR A C 1
ATOM 3528 O O . TYR A 1 440 ? -18.482 -2.423 79.069 1.00 42.41 440 TYR A O 1
ATOM 3536 N N . LEU A 1 441 ? -19.600 -0.621 79.779 1.00 40.59 441 LEU A N 1
ATOM 3537 C CA . LEU A 1 441 ? -20.244 -0.340 78.483 1.00 40.59 441 LEU A CA 1
ATOM 3538 C C . LEU A 1 441 ? -19.801 0.974 77.819 1.00 40.59 441 LEU A C 1
ATOM 3540 O O . LEU A 1 441 ? -20.281 1.294 76.737 1.00 40.59 441 LEU A O 1
ATOM 3544 N N . HIS A 1 442 ? -18.853 1.714 78.407 1.00 37.88 442 HIS A N 1
ATOM 3545 C CA . HIS A 1 442 ? -18.346 2.956 77.807 1.00 37.88 442 HIS A CA 1
ATOM 3546 C C . HIS A 1 442 ? -16.974 2.809 77.112 1.00 37.88 442 HIS A C 1
ATOM 3548 O O . HIS A 1 442 ? -16.622 3.655 76.293 1.00 37.88 442 HIS A O 1
ATOM 3554 N N . ASP A 1 443 ? -16.213 1.729 77.343 1.00 35.53 443 ASP A N 1
ATOM 3555 C CA . ASP A 1 443 ? -14.866 1.577 76.747 1.00 35.53 443 ASP A CA 1
ATOM 3556 C C . ASP A 1 443 ? -14.840 0.790 75.415 1.00 35.53 443 ASP A C 1
ATOM 3558 O O . ASP A 1 443 ? -13.821 0.747 74.726 1.00 35.53 443 ASP A O 1
ATOM 3562 N N . ALA A 1 444 ? -15.979 0.223 74.993 1.00 37.72 444 ALA A N 1
ATOM 3563 C CA . ALA A 1 444 ? -16.110 -0.479 73.709 1.00 37.72 444 ALA A CA 1
ATOM 3564 C C . ALA A 1 444 ? -16.520 0.439 72.536 1.00 37.72 444 ALA A C 1
ATOM 3566 O O . ALA A 1 444 ? -16.310 0.082 71.381 1.00 37.72 444 ALA A O 1
ATOM 3567 N N . SER A 1 445 ? -17.054 1.640 72.806 1.00 41.00 445 SER A N 1
ATOM 3568 C CA . SER A 1 445 ? -17.569 2.545 71.759 1.00 41.00 445 SER A CA 1
ATOM 3569 C C . SER A 1 445 ? -16.588 3.663 71.349 1.00 41.00 445 SER A C 1
ATOM 3571 O O . SER A 1 445 ? -16.729 4.257 70.284 1.00 41.00 445 SER A O 1
ATOM 3573 N N . GLN A 1 446 ? -15.527 3.932 72.127 1.00 35.72 446 GLN A N 1
ATOM 3574 C CA . GLN A 1 446 ? -14.569 5.017 71.827 1.00 35.72 446 GLN A CA 1
ATOM 3575 C C . GLN A 1 446 ? -13.304 4.603 71.052 1.00 35.72 446 GLN A C 1
ATOM 3577 O O . GLN A 1 446 ? -12.532 5.473 70.648 1.00 35.72 446 GLN A O 1
ATOM 3582 N N . ARG A 1 447 ? -13.082 3.311 70.765 1.00 34.12 447 ARG A N 1
ATOM 3583 C CA . ARG A 1 447 ? -11.891 2.862 70.006 1.00 34.12 447 ARG A CA 1
ATOM 3584 C C . ARG A 1 447 ? -12.076 2.800 68.484 1.00 34.12 447 ARG A C 1
ATOM 3586 O O . ARG A 1 447 ? -11.099 2.569 67.780 1.00 34.12 447 ARG A O 1
ATOM 3593 N N . LEU A 1 448 ? -13.276 3.078 67.966 1.00 38.09 448 LEU A N 1
ATOM 3594 C CA . LEU A 1 448 ? -13.565 3.075 66.523 1.00 38.09 448 LEU A CA 1
ATOM 3595 C C . LEU A 1 448 ? -13.612 4.466 65.860 1.00 38.09 448 LEU A C 1
ATOM 3597 O O . LEU A 1 448 ? -13.854 4.540 64.661 1.00 38.09 448 LEU A O 1
ATOM 3601 N N . SER A 1 449 ? -13.335 5.571 66.571 1.00 39.12 449 SER A N 1
ATOM 3602 C CA . SER A 1 449 ? -13.503 6.923 65.995 1.00 39.12 449 SER A CA 1
ATOM 3603 C C . SER A 1 449 ? -12.247 7.800 65.882 1.00 39.12 449 SER A C 1
ATOM 3605 O O . SER A 1 449 ? -12.378 8.972 65.534 1.00 39.12 449 SER A O 1
ATOM 3607 N N . GLN A 1 450 ? -11.026 7.307 66.136 1.00 34.03 450 GLN A N 1
ATOM 3608 C CA . GLN A 1 450 ? -9.808 8.122 65.954 1.00 34.03 450 GLN A CA 1
ATOM 3609 C C . GLN A 1 450 ? -8.647 7.357 65.306 1.00 34.03 450 GLN A C 1
ATOM 3611 O O . GLN A 1 450 ? -7.635 7.062 65.935 1.00 34.03 450 GLN A O 1
ATOM 3616 N N . GLY A 1 451 ? -8.748 7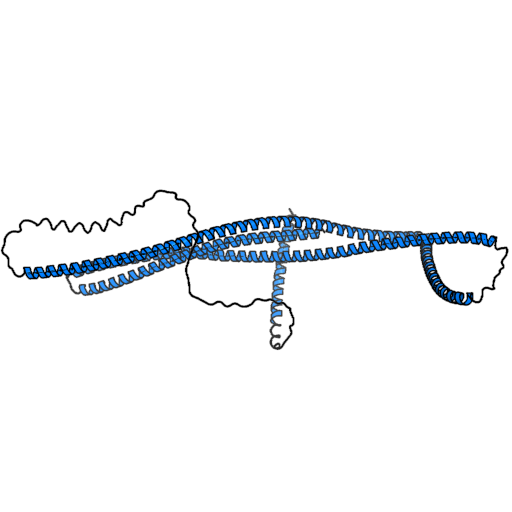.124 63.997 1.00 29.38 451 GLY A N 1
ATOM 3617 C CA . GLY A 1 451 ? -7.594 6.832 63.145 1.00 29.38 451 GLY A CA 1
ATOM 3618 C C . GLY A 1 451 ? -6.859 8.115 62.750 1.00 29.38 451 GLY A C 1
ATOM 3619 O O . GLY A 1 451 ? -6.953 8.562 61.608 1.00 29.38 451 GLY A O 1
ATOM 3620 N N . ARG A 1 452 ? -6.131 8.739 63.686 1.00 29.84 452 ARG A N 1
ATOM 3621 C CA . ARG A 1 452 ? -5.143 9.772 63.338 1.00 29.84 452 ARG A CA 1
ATOM 3622 C C . ARG A 1 452 ? -3.887 9.108 62.775 1.00 29.84 452 ARG A C 1
ATOM 3624 O O . ARG A 1 452 ? -3.258 8.287 63.434 1.00 29.84 452 ARG A O 1
ATOM 3631 N N . ARG A 1 453 ? -3.498 9.532 61.568 1.00 38.09 453 ARG A N 1
ATOM 3632 C CA . ARG A 1 453 ? -2.147 9.354 61.016 1.00 38.09 453 ARG A CA 1
ATOM 3633 C C . ARG A 1 453 ? -1.094 9.843 62.022 1.00 38.09 453 ARG A C 1
ATOM 3635 O O . ARG A 1 453 ? -1.308 10.893 62.629 1.00 38.09 453 ARG A O 1
ATOM 3642 N N . PRO A 1 454 ? 0.102 9.239 62.038 1.00 32.28 454 PRO A N 1
ATOM 3643 C CA . PRO A 1 454 ? 1.312 9.984 62.325 1.00 32.28 454 PRO A CA 1
ATOM 3644 C C . PRO A 1 454 ? 2.221 10.014 61.095 1.00 32.28 454 PRO A C 1
ATOM 3646 O O . PRO A 1 454 ? 2.501 9.004 60.453 1.00 32.28 454 PRO A O 1
ATOM 3649 N N . GLN A 1 455 ? 2.686 11.216 60.776 1.00 28.34 455 GLN A N 1
ATOM 3650 C CA . GLN A 1 455 ? 3.716 11.481 59.786 1.00 28.34 455 GLN A CA 1
ATOM 3651 C C . GLN A 1 455 ? 4.938 12.066 60.519 1.00 28.34 455 GLN A C 1
ATOM 3653 O O . GLN A 1 455 ? 4.756 12.947 61.360 1.00 28.34 455 GLN A O 1
ATOM 3658 N N . LYS A 1 456 ? 6.140 11.648 60.068 1.00 35.06 456 LYS A N 1
ATOM 3659 C CA . LYS A 1 456 ? 7.497 12.264 60.187 1.00 35.06 456 LYS A CA 1
ATOM 3660 C C . LYS A 1 456 ? 8.395 11.823 61.374 1.00 35.06 456 LYS A C 1
ATOM 3662 O O . LYS A 1 456 ? 7.847 11.448 62.402 1.00 35.06 456 LYS A O 1
ATOM 3667 N N . PRO A 1 457 ? 9.751 11.986 61.325 1.00 40.38 457 PRO A N 1
ATOM 3668 C CA . PRO A 1 457 ? 10.698 12.138 60.190 1.00 40.38 457 PRO A CA 1
ATOM 3669 C C . PRO A 1 457 ? 12.026 11.302 60.270 1.00 40.38 457 PRO A C 1
ATOM 3671 O O . PRO A 1 457 ? 12.499 10.941 61.336 1.00 40.38 457 PRO A O 1
ATOM 3674 N N . TYR A 1 458 ? 12.660 11.095 59.101 1.00 26.83 458 TYR A N 1
ATOM 3675 C CA . TYR A 1 458 ? 14.113 11.095 58.768 1.00 26.83 458 TYR A CA 1
ATOM 3676 C C . TYR A 1 458 ? 15.185 10.375 59.641 1.00 26.83 458 TYR A C 1
ATOM 3678 O O . TYR A 1 458 ? 15.533 10.846 60.720 1.00 26.83 458 TYR A O 1
ATOM 3686 N N . ARG A 1 459 ? 15.929 9.415 59.044 1.00 27.50 459 ARG A N 1
ATOM 3687 C CA . ARG A 1 459 ? 17.416 9.385 59.094 1.00 27.50 459 ARG A CA 1
ATOM 3688 C C . ARG A 1 459 ? 18.056 8.485 58.020 1.00 27.50 459 ARG A C 1
ATOM 3690 O O . ARG A 1 459 ? 17.655 7.346 57.825 1.00 27.50 459 ARG A O 1
ATOM 3697 N N . LYS A 1 460 ? 19.083 9.034 57.358 1.00 31.83 460 LYS A N 1
ATOM 3698 C CA . LYS A 1 460 ? 20.001 8.382 56.406 1.00 31.83 460 LYS A CA 1
ATOM 3699 C C . LYS A 1 460 ? 20.811 7.266 57.081 1.00 31.83 460 LYS A C 1
ATOM 3701 O O . LYS A 1 460 ? 21.288 7.457 58.198 1.00 31.83 460 LYS A O 1
ATOM 3706 N N . GLY A 1 461 ? 21.050 6.172 56.360 1.00 29.98 461 GLY A N 1
ATOM 3707 C CA . GLY A 1 461 ? 21.964 5.098 56.749 1.00 29.98 461 GLY A CA 1
ATOM 3708 C C . GLY A 1 461 ? 22.435 4.325 55.520 1.00 29.98 461 GLY A C 1
ATOM 3709 O O . GLY A 1 461 ? 21.638 3.866 54.716 1.00 29.98 461 GLY A O 1
ATOM 3710 N N . THR A 1 462 ? 23.745 4.274 55.357 1.00 30.80 462 THR A N 1
ATOM 3711 C CA . THR A 1 462 ? 24.526 3.869 54.187 1.00 30.80 462 THR A CA 1
ATOM 3712 C C . THR A 1 462 ? 24.610 2.358 53.953 1.00 30.80 462 THR A C 1
ATOM 3714 O O . THR A 1 462 ? 24.691 1.590 54.904 1.00 30.80 462 THR A O 1
ATOM 3717 N N . ASN A 1 463 ? 24.711 1.989 52.670 1.00 32.09 463 ASN A N 1
ATOM 3718 C CA . ASN A 1 463 ? 25.493 0.891 52.079 1.00 32.09 463 ASN A CA 1
ATOM 3719 C C . ASN A 1 463 ? 26.014 -0.224 53.008 1.00 32.09 463 ASN A C 1
ATOM 3721 O O . ASN A 1 463 ? 26.915 0.005 53.817 1.00 32.09 463 ASN A O 1
ATOM 3725 N N . ARG A 1 464 ? 25.642 -1.475 52.702 1.00 28.14 464 ARG A N 1
ATOM 3726 C CA . ARG A 1 464 ? 26.576 -2.607 52.804 1.00 28.14 464 ARG A CA 1
ATOM 3727 C C . ARG A 1 464 ? 26.196 -3.749 51.858 1.00 28.14 464 ARG A C 1
ATOM 3729 O O . ARG A 1 464 ? 25.238 -4.475 52.088 1.00 28.14 464 ARG A O 1
ATOM 3736 N N . LYS A 1 465 ? 27.013 -3.901 50.811 1.00 34.16 465 LYS A N 1
ATOM 3737 C CA . LYS A 1 465 ? 27.252 -5.162 50.098 1.00 34.16 465 LYS A CA 1
ATOM 3738 C C . LYS A 1 465 ? 27.766 -6.203 51.095 1.00 34.16 465 LYS A C 1
ATOM 3740 O O . LYS A 1 465 ? 28.670 -5.862 51.852 1.00 34.16 465 LYS A O 1
ATOM 3745 N N . TYR A 1 466 ? 27.284 -7.443 51.025 1.00 27.92 466 TYR A N 1
ATOM 3746 C CA . TYR A 1 466 ? 28.092 -8.630 51.322 1.00 27.92 466 TYR A CA 1
ATOM 3747 C C . TYR A 1 466 ? 27.579 -9.836 50.525 1.00 27.92 466 TYR A C 1
ATOM 3749 O O . TYR A 1 466 ? 26.394 -10.159 50.549 1.00 27.92 466 TYR A O 1
ATOM 3757 N N . ASN A 1 467 ? 28.519 -10.444 49.804 1.00 29.69 467 ASN A N 1
ATOM 3758 C CA . ASN A 1 467 ? 28.407 -11.683 49.043 1.00 29.69 467 ASN A CA 1
ATOM 3759 C C . ASN A 1 467 ? 28.362 -12.918 49.960 1.00 29.69 467 ASN A C 1
ATOM 3761 O O . ASN A 1 467 ? 28.980 -12.914 51.021 1.00 29.69 467 ASN A O 1
ATOM 3765 N N . GLU A 1 468 ? 27.683 -13.956 49.455 1.00 31.12 468 GLU A N 1
ATOM 3766 C CA . GLU A 1 468 ? 28.004 -15.401 49.466 1.00 31.12 468 GLU A CA 1
ATOM 3767 C C . GLU A 1 468 ? 28.647 -16.008 50.739 1.00 31.12 468 GLU A C 1
ATOM 3769 O O . GLU A 1 468 ? 29.735 -15.645 51.169 1.00 31.12 468 GLU A O 1
ATOM 3774 N N . SER A 1 469 ? 28.135 -17.095 51.326 1.00 28.41 469 SER A N 1
ATOM 3775 C CA . SER A 1 469 ? 28.133 -18.435 50.719 1.00 28.41 469 SER A CA 1
ATOM 3776 C C . SER A 1 469 ? 27.713 -19.519 51.740 1.00 28.41 469 SER A C 1
ATOM 3778 O O . SER A 1 469 ? 27.875 -19.340 52.944 1.00 28.41 469 SER A O 1
ATOM 3780 N N . LYS A 1 470 ? 27.325 -20.686 51.188 1.00 29.39 470 LYS A N 1
ATOM 3781 C CA . LYS A 1 470 ? 27.349 -22.077 51.718 1.00 29.39 470 LYS A CA 1
ATOM 3782 C C . LYS A 1 470 ? 26.016 -22.754 52.094 1.00 29.39 470 LYS A C 1
ATOM 3784 O O . LYS A 1 470 ? 25.396 -22.484 53.113 1.00 29.39 470 LYS A O 1
ATOM 3789 N N . LYS A 1 471 ? 25.676 -23.743 51.248 1.00 33.59 471 LYS A N 1
ATOM 3790 C CA . LYS A 1 471 ? 24.779 -24.898 51.475 1.00 33.59 471 LYS A CA 1
ATOM 3791 C C . LYS A 1 471 ? 25.407 -25.921 52.449 1.00 33.59 471 LYS A C 1
ATOM 3793 O O . LYS A 1 471 ? 26.610 -25.843 52.707 1.00 33.59 471 LYS A O 1
ATOM 3798 N N . PRO A 1 472 ? 24.648 -26.962 52.849 1.00 33.66 472 PRO A N 1
ATOM 3799 C CA . PRO A 1 472 ? 24.845 -28.268 52.202 1.00 33.66 472 PRO A CA 1
ATOM 3800 C C . PRO A 1 472 ? 23.555 -29.018 51.790 1.00 33.66 472 PRO A C 1
ATOM 3802 O O . PRO A 1 472 ? 22.454 -28.748 52.252 1.00 33.66 472 PRO A O 1
ATOM 3805 N N . SER A 1 473 ? 23.765 -29.935 50.842 1.00 25.47 473 SER A N 1
ATOM 3806 C CA . SER A 1 473 ? 22.893 -30.889 50.118 1.00 25.47 473 SER A CA 1
ATOM 3807 C C . SER A 1 473 ? 22.807 -32.265 50.845 1.00 25.47 473 SER A C 1
ATOM 3809 O O . SER A 1 473 ? 23.176 -32.273 52.016 1.00 25.47 473 SER A O 1
ATOM 3811 N N . PRO A 1 474 ? 22.540 -33.461 50.231 1.00 52.88 474 PRO A N 1
ATOM 3812 C CA . PRO A 1 474 ? 21.940 -33.876 48.931 1.00 52.88 474 PRO A CA 1
ATOM 3813 C C . PRO A 1 474 ? 20.982 -35.116 48.999 1.00 52.88 474 PRO A C 1
ATOM 3815 O O . PRO A 1 474 ? 20.939 -35.810 50.005 1.00 52.88 474 PRO A O 1
ATOM 3818 N N . GLN A 1 475 ? 20.332 -35.477 47.874 1.00 26.56 475 GLN A N 1
ATOM 3819 C CA . GLN A 1 475 ? 20.341 -36.821 47.221 1.00 26.56 475 GLN A CA 1
ATOM 3820 C C . GLN A 1 475 ? 19.580 -36.730 45.865 1.00 26.56 475 GLN A C 1
ATOM 3822 O O . GLN A 1 475 ? 18.435 -36.305 45.842 1.00 26.56 475 GLN A O 1
ATOM 3827 N N . ARG A 1 476 ? 20.274 -36.802 44.706 1.00 29.00 476 ARG A N 1
ATOM 3828 C CA . ARG A 1 476 ? 20.517 -37.985 43.819 1.00 29.00 476 ARG A CA 1
ATOM 3829 C C . ARG A 1 476 ? 19.258 -38.413 43.024 1.00 29.00 476 ARG A C 1
ATOM 3831 O O . ARG A 1 476 ? 18.227 -38.601 43.633 1.00 29.00 476 ARG A O 1
ATOM 3838 N N . THR A 1 477 ? 19.222 -38.705 41.716 1.00 29.20 477 THR A N 1
ATOM 3839 C CA . THR A 1 477 ? 20.165 -38.739 40.569 1.00 29.20 477 THR A CA 1
ATOM 3840 C C . THR A 1 477 ? 19.341 -39.152 39.332 1.00 29.20 477 THR A C 1
ATOM 3842 O O . THR A 1 477 ? 18.548 -40.079 39.469 1.00 29.20 477 THR A O 1
ATOM 3845 N N . LYS A 1 478 ? 19.600 -38.602 38.136 1.00 27.67 478 LYS A N 1
ATOM 3846 C CA . LYS A 1 478 ? 20.068 -39.341 36.933 1.00 27.67 478 LYS A CA 1
ATOM 3847 C C . LYS A 1 478 ? 20.019 -38.456 35.679 1.00 27.67 478 LYS A C 1
ATOM 3849 O O . LYS A 1 478 ? 18.975 -37.978 35.264 1.00 27.67 478 LYS A O 1
ATOM 3854 N N . LEU A 1 479 ? 21.198 -38.313 35.084 1.00 27.92 479 LEU A N 1
ATOM 3855 C CA . LEU A 1 479 ? 21.486 -37.851 33.731 1.00 27.92 479 LEU A CA 1
ATOM 3856 C C . LEU A 1 479 ? 22.138 -39.042 33.021 1.00 27.92 479 LEU A C 1
ATOM 3858 O O . LEU A 1 479 ? 22.978 -39.705 33.634 1.00 27.92 479 LEU A O 1
ATOM 3862 N N . LEU A 1 480 ? 21.847 -39.255 31.739 1.00 26.75 480 LEU A N 1
ATOM 3863 C CA . LEU A 1 480 ? 22.827 -39.826 30.818 1.00 26.75 480 LEU A CA 1
ATOM 3864 C C . LEU A 1 480 ? 22.640 -39.220 29.423 1.00 26.75 480 LEU A C 1
ATOM 3866 O O . LEU A 1 480 ? 21.529 -39.118 28.915 1.00 26.75 480 LEU A O 1
ATOM 3870 N N . ARG A 1 481 ? 23.766 -38.771 28.868 1.00 29.12 481 ARG A N 1
ATOM 3871 C CA . ARG A 1 481 ? 23.958 -38.201 27.529 1.00 29.12 481 ARG A CA 1
ATOM 3872 C C . ARG A 1 481 ? 23.962 -39.319 26.482 1.00 29.12 481 ARG A C 1
ATOM 3874 O O . ARG A 1 481 ? 24.370 -40.421 26.837 1.00 29.12 481 ARG A O 1
ATOM 3881 N N . TYR A 1 482 ? 23.714 -38.993 25.207 1.00 25.89 482 TYR A N 1
ATOM 3882 C CA . TYR A 1 482 ? 24.738 -39.161 24.161 1.00 25.89 482 TYR A CA 1
ATOM 3883 C C . TYR A 1 482 ? 24.370 -38.587 22.774 1.00 25.89 482 TYR A C 1
ATOM 3885 O O . TYR A 1 482 ? 23.258 -38.749 22.293 1.00 25.89 482 TYR A O 1
ATOM 3893 N N . PHE A 1 483 ? 25.428 -38.040 22.160 1.00 24.42 483 PHE A N 1
ATOM 3894 C CA . PHE A 1 483 ? 25.829 -37.980 20.745 1.00 24.42 483 PHE A CA 1
ATOM 3895 C C . PHE A 1 483 ? 25.331 -36.886 19.779 1.00 24.42 483 PHE A C 1
ATOM 3897 O O . PHE A 1 483 ? 24.166 -36.752 19.435 1.00 24.42 483 PHE A O 1
ATOM 3904 N N . ASP A 1 484 ? 26.352 -36.179 19.292 1.00 26.09 484 ASP A N 1
ATOM 3905 C CA . ASP A 1 484 ? 26.474 -35.213 18.207 1.00 26.09 484 ASP A CA 1
ATOM 3906 C C . ASP A 1 484 ? 27.101 -35.921 16.987 1.00 26.09 484 ASP A C 1
ATOM 3908 O O . ASP A 1 484 ? 28.060 -36.672 17.182 1.00 26.09 484 ASP A O 1
ATOM 3912 N N . ARG A 1 485 ? 26.605 -35.688 15.758 1.00 26.44 485 ARG A N 1
ATOM 3913 C CA . ARG A 1 485 ? 27.420 -35.338 14.564 1.00 26.44 485 ARG A CA 1
ATOM 3914 C C . ARG A 1 485 ? 26.660 -35.379 13.226 1.00 26.44 485 ARG A C 1
ATOM 3916 O O . ARG A 1 485 ? 26.069 -36.381 12.847 1.00 26.44 485 ARG A O 1
ATOM 3923 N N . LYS A 1 486 ? 26.838 -34.272 12.490 1.00 26.41 486 LYS A N 1
ATOM 3924 C CA . LYS A 1 486 ? 26.944 -34.056 11.025 1.00 26.41 486 LYS A CA 1
ATOM 3925 C C . LYS A 1 486 ? 26.876 -35.276 10.082 1.00 26.41 486 LYS A C 1
ATOM 3927 O O . LYS A 1 486 ? 27.702 -36.173 10.219 1.00 26.41 486 LYS A O 1
ATOM 3932 N N . SER A 1 487 ? 26.118 -35.153 8.977 1.00 25.08 487 SER A N 1
ATOM 3933 C CA . SER A 1 487 ? 26.638 -35.048 7.580 1.00 25.08 487 SER A CA 1
ATOM 3934 C C . SER A 1 487 ? 25.533 -35.034 6.485 1.00 25.08 487 SER A C 1
ATOM 3936 O O . SER A 1 487 ? 24.749 -35.961 6.363 1.00 25.08 487 SER A O 1
ATOM 3938 N N . THR A 1 488 ? 25.483 -33.937 5.713 1.00 26.38 488 THR A N 1
ATOM 3939 C CA . THR A 1 488 ? 25.463 -33.829 4.226 1.00 26.38 488 THR A CA 1
ATOM 3940 C C . THR A 1 488 ? 24.942 -34.978 3.328 1.00 26.38 488 THR A C 1
ATOM 3942 O O . THR A 1 488 ? 25.607 -36.005 3.264 1.00 26.38 488 THR A O 1
ATOM 3945 N N . LEU A 1 489 ? 23.899 -34.726 2.498 1.00 26.58 489 LEU A N 1
ATOM 3946 C CA . LEU A 1 489 ? 23.915 -34.608 1.002 1.00 26.58 489 LEU A CA 1
ATOM 3947 C C . LEU A 1 489 ? 22.577 -34.956 0.278 1.00 26.58 489 LEU A C 1
ATOM 3949 O O . LEU A 1 489 ? 22.018 -36.026 0.456 1.00 26.58 489 LEU A O 1
ATOM 3953 N N . HIS A 1 490 ? 22.182 -34.018 -0.599 1.00 25.31 490 HIS A N 1
ATOM 3954 C CA . HIS A 1 490 ? 21.541 -34.077 -1.937 1.00 25.31 490 HIS A CA 1
ATOM 3955 C C . HIS A 1 490 ? 20.189 -34.760 -2.282 1.00 25.31 490 HIS A C 1
ATOM 3957 O O . HIS A 1 490 ? 20.003 -35.964 -2.187 1.00 25.31 490 HIS A O 1
ATOM 3963 N N . TRP A 1 491 ? 19.319 -33.897 -2.849 1.00 27.80 491 TRP A N 1
ATOM 3964 C CA . TRP A 1 491 ? 18.420 -34.000 -4.018 1.00 27.80 491 TRP A CA 1
ATOM 3965 C C . TRP A 1 491 ? 18.310 -35.329 -4.783 1.00 27.80 491 TRP A C 1
ATOM 3967 O O . TRP A 1 491 ? 19.317 -35.860 -5.232 1.00 27.80 491 TRP A O 1
ATOM 3977 N N . THR A 1 492 ? 17.075 -35.708 -5.142 1.00 26.42 492 THR A N 1
ATOM 3978 C CA . THR A 1 492 ? 16.695 -36.098 -6.518 1.00 26.42 492 THR A CA 1
ATOM 3979 C C . THR A 1 492 ? 15.186 -35.940 -6.760 1.00 26.42 492 THR A C 1
ATOM 3981 O O . THR A 1 492 ? 14.368 -35.972 -5.846 1.00 26.42 492 THR A O 1
ATOM 3984 N N . SER A 1 493 ? 14.880 -35.689 -8.031 1.00 29.53 493 SER A N 1
ATOM 3985 C CA . SER A 1 493 ? 13.608 -35.443 -8.710 1.00 29.53 493 SER A CA 1
ATOM 3986 C C . SER A 1 493 ? 12.587 -36.586 -8.640 1.00 29.53 493 SER A C 1
ATOM 3988 O O . SER A 1 493 ? 12.954 -37.723 -8.349 1.00 29.53 493 SER A O 1
ATOM 3990 N N . THR A 1 494 ? 11.344 -36.300 -9.066 1.00 26.47 494 THR A N 1
ATOM 3991 C CA . THR A 1 494 ? 10.593 -36.975 -10.166 1.00 26.47 494 THR A CA 1
ATOM 3992 C C . THR A 1 494 ? 9.079 -36.995 -9.872 1.00 26.47 494 THR A C 1
ATOM 3994 O O . THR A 1 494 ? 8.642 -37.583 -8.890 1.00 26.47 494 THR A O 1
ATOM 3997 N N . THR A 1 495 ? 8.262 -36.387 -10.740 1.00 38.38 495 THR A N 1
ATOM 3998 C CA . THR A 1 495 ? 6.852 -36.783 -10.970 1.00 38.38 495 THR A CA 1
ATOM 3999 C C . THR A 1 495 ? 6.831 -37.805 -12.117 1.00 38.38 495 THR A C 1
ATOM 4001 O O . THR A 1 495 ? 7.692 -37.700 -12.997 1.00 38.38 495 THR A O 1
ATOM 4004 N N . PRO A 1 496 ? 5.926 -38.814 -12.137 1.00 38.97 496 PRO A N 1
ATOM 4005 C CA . PRO A 1 496 ? 4.728 -38.676 -12.991 1.00 38.97 496 PRO A CA 1
ATOM 4006 C C . PRO A 1 496 ? 3.471 -39.522 -12.608 1.00 38.97 496 PRO A C 1
ATOM 4008 O O . PRO A 1 496 ? 3.559 -40.533 -11.926 1.00 38.97 496 PRO A O 1
ATOM 4011 N N . PHE A 1 497 ? 2.313 -39.079 -13.132 1.00 26.39 497 PHE A N 1
ATOM 4012 C CA . PHE A 1 497 ? 1.141 -39.819 -13.669 1.00 26.39 497 PHE A CA 1
ATOM 4013 C C . PHE A 1 497 ? 0.560 -41.098 -13.010 1.00 26.39 497 PHE A C 1
ATOM 4015 O O . PHE A 1 497 ? 1.180 -42.149 -13.051 1.00 26.39 497 PHE A O 1
ATOM 4022 N N . GLU A 1 498 ? -0.742 -41.036 -12.672 1.00 28.67 498 GLU A N 1
ATOM 4023 C CA . GLU A 1 498 ? -1.817 -42.025 -12.976 1.00 28.67 498 GLU A CA 1
ATOM 4024 C C . GLU A 1 498 ? -3.177 -41.374 -12.594 1.00 28.67 498 GLU A C 1
ATOM 4026 O O . GLU A 1 498 ? -3.394 -41.028 -11.439 1.00 28.67 498 GLU A O 1
ATOM 4031 N N . ALA A 1 499 ? -4.025 -40.862 -13.496 1.00 27.92 499 ALA A N 1
ATOM 4032 C CA . ALA A 1 499 ? -4.855 -41.467 -14.550 1.00 27.92 499 ALA A CA 1
ATOM 4033 C C . ALA A 1 499 ? -6.171 -42.139 -14.064 1.00 27.92 499 ALA A C 1
ATOM 4035 O O . ALA A 1 499 ? -6.169 -43.042 -13.240 1.00 27.92 499 ALA A O 1
ATOM 4036 N N . LEU A 1 500 ? -7.278 -41.710 -14.703 1.00 28.81 500 LEU A N 1
ATOM 4037 C CA . LEU A 1 500 ? -8.647 -42.270 -14.782 1.00 28.81 500 LEU A CA 1
ATOM 4038 C C . LEU A 1 500 ? -9.700 -41.945 -13.696 1.00 28.81 500 LEU A C 1
ATOM 4040 O O . LEU A 1 500 ? -9.986 -42.761 -12.825 1.00 28.81 500 LEU A O 1
ATOM 4044 N N . ARG A 1 501 ? -10.466 -40.856 -13.924 1.00 30.08 501 ARG A N 1
ATOM 4045 C CA . ARG A 1 501 ? -11.943 -40.922 -14.103 1.00 30.08 501 ARG A CA 1
ATOM 4046 C C . ARG A 1 501 ? -12.520 -39.620 -14.697 1.00 30.08 501 ARG A C 1
ATOM 4048 O O . ARG A 1 501 ? -13.131 -38.814 -14.003 1.00 30.08 501 ARG A O 1
ATOM 4055 N N . VAL A 1 502 ? -12.367 -39.422 -16.007 1.00 36.19 502 VAL A N 1
ATOM 4056 C CA . VAL A 1 502 ? -13.067 -38.373 -16.772 1.00 36.19 502 VAL A CA 1
ATOM 4057 C C . VAL A 1 502 ? -13.798 -39.050 -17.921 1.00 36.19 502 VAL A C 1
ATOM 4059 O O . VAL A 1 502 ? -13.136 -39.566 -18.808 1.00 36.19 502 VAL A O 1
ATOM 4062 N N . HIS A 1 503 ? -15.138 -39.060 -17.896 1.00 32.22 503 HIS A N 1
ATOM 4063 C CA . HIS A 1 503 ? -15.942 -39.007 -19.133 1.00 32.22 503 HIS A CA 1
ATOM 4064 C C . HIS A 1 503 ? -17.450 -38.705 -18.972 1.00 32.22 503 HIS A C 1
ATOM 4066 O O . HIS A 1 503 ? -18.198 -38.851 -19.930 1.00 32.22 503 HIS A O 1
ATOM 4072 N N . GLY A 1 504 ? -17.926 -38.213 -17.818 1.00 32.16 504 GLY A N 1
ATOM 4073 C CA . GLY A 1 504 ? -19.370 -37.982 -17.598 1.00 32.16 504 GLY A CA 1
ATOM 4074 C C . GLY A 1 504 ? -19.852 -36.533 -17.437 1.00 32.16 504 GLY A C 1
ATOM 4075 O O . GLY A 1 504 ? -21.047 -36.333 -17.264 1.00 32.16 504 GLY A O 1
ATOM 4076 N N . LYS A 1 505 ? -18.979 -35.512 -17.434 1.00 33.91 505 LYS A N 1
ATOM 4077 C CA . LYS A 1 505 ? -19.358 -34.149 -16.976 1.00 33.91 505 LYS A CA 1
ATOM 4078 C C . LYS A 1 505 ? -19.166 -33.001 -17.979 1.00 33.91 505 LYS A C 1
ATOM 4080 O O . LYS A 1 505 ? -19.405 -31.853 -17.629 1.00 33.91 505 LYS A O 1
ATOM 4085 N N . TRP A 1 506 ? -18.785 -33.275 -19.227 1.00 28.64 506 TRP A N 1
ATOM 4086 C CA . TRP A 1 506 ? -18.406 -32.213 -20.177 1.00 28.64 506 TRP A CA 1
ATOM 4087 C C . TRP A 1 506 ? -19.533 -31.655 -21.064 1.00 28.64 506 TRP A C 1
ATOM 4089 O O . TRP A 1 506 ? -19.332 -30.624 -21.699 1.00 28.64 506 TRP A O 1
ATOM 4099 N N . GLN A 1 507 ? -20.729 -32.254 -21.095 1.00 32.47 507 GLN A N 1
ATOM 4100 C CA . GLN A 1 507 ? -21.811 -31.777 -21.977 1.00 32.47 507 GLN A CA 1
ATOM 4101 C C . GLN A 1 507 ? -22.787 -30.769 -21.342 1.00 32.47 507 GLN A C 1
ATOM 4103 O O . GLN A 1 507 ? -23.472 -30.063 -22.078 1.00 32.47 507 GLN A O 1
ATOM 4108 N N . ALA A 1 508 ? -22.825 -30.626 -20.012 1.00 35.47 508 ALA A N 1
ATOM 4109 C CA . ALA A 1 508 ? -23.749 -29.693 -19.352 1.00 35.47 508 ALA A CA 1
ATOM 4110 C C . ALA A 1 508 ? -23.228 -28.240 -19.298 1.00 35.47 508 ALA A C 1
ATOM 4112 O O . ALA A 1 508 ? -24.006 -27.302 -19.409 1.00 35.47 508 ALA A O 1
ATOM 4113 N N . HIS A 1 509 ? -21.909 -28.024 -19.228 1.00 33.19 509 HIS A N 1
ATOM 4114 C CA . HIS A 1 509 ? -21.319 -26.684 -19.055 1.00 33.19 509 HIS A CA 1
ATOM 4115 C C . HIS A 1 509 ? -21.172 -25.838 -20.331 1.00 33.19 509 HIS A C 1
ATOM 4117 O O . HIS A 1 509 ? -20.722 -24.694 -20.265 1.00 33.19 509 HIS A O 1
ATOM 4123 N N . SER A 1 510 ? -21.540 -26.370 -21.498 1.00 31.05 510 SER A N 1
ATOM 4124 C CA . SER A 1 510 ? -21.415 -25.649 -22.771 1.00 31.05 510 SER A CA 1
ATOM 4125 C C . SER A 1 510 ? -22.613 -24.744 -23.083 1.00 31.05 510 SER A C 1
ATOM 4127 O O . SER A 1 510 ? -22.432 -23.762 -23.805 1.00 31.05 510 SER A O 1
ATOM 4129 N N . LYS A 1 511 ? -23.820 -25.057 -22.588 1.00 39.16 511 LYS A N 1
ATOM 4130 C CA . LYS A 1 511 ? -25.033 -24.289 -22.923 1.00 39.16 511 LYS A CA 1
ATOM 4131 C C . LYS A 1 511 ? -25.177 -23.012 -22.090 1.00 39.16 511 LYS A C 1
ATOM 4133 O O . LYS A 1 511 ? -25.487 -21.979 -22.672 1.00 39.16 511 LYS A O 1
ATOM 4138 N N . ASP A 1 512 ? -24.821 -23.043 -20.807 1.00 42.25 512 ASP A N 1
ATOM 4139 C CA . ASP A 1 512 ? -24.957 -21.880 -19.909 1.00 42.25 512 ASP A CA 1
ATOM 4140 C C . ASP A 1 512 ? -23.975 -20.742 -20.225 1.00 42.25 512 ASP A C 1
ATOM 4142 O O . ASP A 1 512 ? -24.257 -19.567 -19.993 1.00 42.25 512 ASP A O 1
ATOM 4146 N N . ARG A 1 513 ? -22.824 -21.065 -20.827 1.00 39.50 513 ARG A N 1
ATOM 4147 C CA . ARG A 1 513 ? -21.808 -20.060 -21.171 1.00 39.50 513 ARG A CA 1
ATOM 4148 C C . ARG A 1 513 ? -22.211 -19.172 -22.354 1.00 39.50 513 ARG A C 1
ATOM 4150 O O . ARG A 1 513 ? -21.775 -18.028 -22.426 1.00 39.50 513 ARG A O 1
ATOM 4157 N N . LYS A 1 514 ? -23.053 -19.669 -23.271 1.00 41.72 514 LYS A N 1
ATOM 4158 C CA . LYS A 1 514 ? -23.504 -18.887 -24.436 1.00 41.72 514 LYS A CA 1
ATOM 4159 C C . LYS A 1 514 ? -24.600 -17.882 -24.079 1.00 41.72 514 LYS A C 1
ATOM 4161 O O . LYS A 1 514 ? -24.579 -16.779 -24.607 1.00 41.72 514 LYS A O 1
ATOM 4166 N N . THR A 1 515 ? -25.512 -18.224 -23.173 1.00 48.28 515 THR A N 1
ATOM 4167 C CA . THR A 1 515 ? -26.571 -17.315 -22.701 1.00 48.28 515 THR A CA 1
ATOM 4168 C C . THR A 1 515 ? -26.031 -16.211 -21.791 1.00 48.28 515 THR A C 1
ATOM 4170 O O . THR A 1 515 ? -26.474 -15.074 -21.905 1.00 48.28 515 THR A O 1
ATOM 4173 N N . SER A 1 516 ? -25.015 -16.502 -20.968 1.00 43.25 516 SER A N 1
ATOM 4174 C CA . SER A 1 516 ? -24.331 -15.488 -20.147 1.00 43.25 516 SER A CA 1
ATOM 4175 C C . SER A 1 516 ? -23.522 -14.481 -20.977 1.00 43.25 516 SER A C 1
ATOM 4177 O O . SER A 1 516 ? -23.530 -13.296 -20.657 1.00 43.25 516 SER A O 1
ATOM 4179 N N . MET A 1 517 ? -22.868 -14.908 -22.067 1.00 41.88 517 MET A N 1
ATOM 4180 C CA . MET A 1 517 ? -22.128 -13.972 -22.924 1.00 41.88 517 MET A CA 1
ATOM 4181 C C . MET A 1 517 ? -23.047 -12.977 -23.637 1.00 41.88 517 MET A C 1
ATOM 4183 O O . MET A 1 517 ? -22.679 -11.816 -23.743 1.00 41.88 517 MET A O 1
ATOM 4187 N N . VAL A 1 518 ? -24.221 -13.401 -24.117 1.00 50.81 518 VAL A N 1
ATOM 4188 C CA . VAL A 1 518 ? -25.134 -12.513 -24.865 1.00 50.81 518 VAL A CA 1
ATOM 4189 C C . VAL A 1 518 ? -25.730 -11.427 -23.962 1.00 50.81 518 VAL A C 1
ATOM 4191 O O . VAL A 1 518 ? -25.759 -10.274 -24.370 1.00 50.81 518 VAL A O 1
ATOM 4194 N N . ALA A 1 519 ? -26.093 -11.755 -22.716 1.00 52.56 519 ALA A N 1
ATOM 4195 C CA . ALA A 1 519 ? -26.564 -10.758 -21.748 1.00 52.56 519 ALA A CA 1
ATOM 4196 C C . ALA A 1 519 ? -25.491 -9.699 -21.422 1.00 52.56 519 ALA A C 1
ATOM 4198 O O . ALA A 1 519 ? -25.802 -8.520 -21.299 1.00 52.56 519 ALA A O 1
ATOM 4199 N N . ASN A 1 520 ? -24.220 -10.111 -21.367 1.00 50.75 520 ASN A N 1
ATOM 4200 C CA . ASN A 1 520 ? -23.098 -9.210 -21.105 1.00 50.75 520 ASN A CA 1
ATOM 4201 C C . ASN A 1 520 ? -22.816 -8.262 -22.291 1.00 50.75 520 ASN A C 1
ATOM 4203 O O . ASN A 1 520 ? -22.346 -7.144 -22.106 1.00 50.75 520 ASN A O 1
ATOM 4207 N N . TRP A 1 521 ? -23.118 -8.687 -23.524 1.00 54.81 521 TRP A N 1
ATOM 4208 C CA . TRP A 1 521 ? -22.951 -7.843 -24.712 1.00 54.81 521 TRP A CA 1
ATOM 4209 C C . TRP A 1 521 ? -23.978 -6.711 -24.787 1.00 54.81 521 TRP A C 1
ATOM 4211 O O . TRP A 1 521 ? -23.594 -5.600 -25.142 1.00 54.81 521 TRP A O 1
ATOM 4221 N N . ASP A 1 522 ? -25.241 -6.962 -24.433 1.00 64.25 522 ASP A N 1
ATOM 4222 C CA . ASP A 1 522 ? -26.283 -5.924 -24.427 1.00 64.25 522 ASP A CA 1
ATOM 4223 C C . ASP A 1 522 ? -26.039 -4.880 -23.322 1.00 64.25 522 ASP A C 1
ATOM 4225 O O . ASP A 1 522 ? -26.238 -3.681 -23.533 1.00 64.25 522 ASP A O 1
ATOM 4229 N N . GLU A 1 523 ? -25.530 -5.315 -22.167 1.00 63.91 523 GLU A N 1
ATOM 4230 C CA . GLU A 1 523 ? -25.164 -4.436 -21.051 1.00 63.91 523 GLU A CA 1
ATOM 4231 C C . GLU A 1 523 ? -23.957 -3.548 -21.406 1.00 63.91 523 GLU A C 1
ATOM 4233 O O . GLU A 1 523 ? -24.017 -2.326 -21.250 1.00 63.91 523 GLU A O 1
ATOM 4238 N N . LEU A 1 524 ? -22.927 -4.127 -22.036 1.00 60.56 524 LEU A N 1
ATOM 4239 C CA . LEU A 1 524 ? -21.780 -3.383 -22.573 1.00 60.56 524 LEU A CA 1
ATOM 4240 C C . LEU A 1 524 ? -22.169 -2.412 -23.697 1.00 60.56 524 LEU A C 1
ATOM 4242 O O . LEU A 1 524 ? -21.557 -1.349 -23.840 1.00 60.56 524 LEU A O 1
ATOM 4246 N N . LEU A 1 525 ? -23.177 -2.748 -24.508 1.00 65.56 525 LEU A N 1
ATOM 4247 C CA . LEU A 1 525 ? -23.674 -1.858 -25.557 1.00 65.56 525 LEU A CA 1
ATOM 4248 C C . LEU A 1 525 ? -24.412 -0.651 -24.955 1.00 65.56 525 LEU A C 1
ATOM 4250 O O . LEU A 1 525 ? -24.151 0.480 -25.364 1.00 65.56 525 LEU A O 1
ATOM 4254 N N . SER A 1 526 ? -25.248 -0.876 -23.935 1.00 69.44 526 SER A N 1
ATOM 4255 C CA . SER A 1 526 ? -25.929 0.190 -23.182 1.00 69.44 526 SER A CA 1
ATOM 4256 C C . SER A 1 526 ? -24.938 1.120 -22.479 1.00 69.44 526 SER A C 1
ATOM 4258 O O . SER A 1 526 ? -25.113 2.340 -22.457 1.00 69.44 526 SER A O 1
ATOM 4260 N N . GLU A 1 527 ? -23.872 0.559 -21.917 1.00 68.38 527 GLU A N 1
ATOM 4261 C CA . GLU A 1 527 ? -22.843 1.322 -21.220 1.00 68.38 527 GLU A CA 1
ATOM 4262 C C . GLU A 1 527 ? -21.996 2.151 -22.197 1.00 68.38 527 GLU A C 1
ATOM 4264 O O . GLU A 1 527 ? -21.745 3.337 -21.966 1.00 68.38 527 GLU A O 1
ATOM 4269 N N . LYS A 1 528 ? -21.675 1.595 -23.373 1.00 75.06 528 LYS A N 1
ATOM 4270 C CA . LYS A 1 528 ? -21.036 2.333 -24.473 1.00 75.06 528 LYS A CA 1
ATOM 4271 C C . LYS A 1 528 ? -21.892 3.500 -24.978 1.00 75.06 528 LYS A C 1
ATOM 4273 O O . LYS A 1 528 ? -21.349 4.559 -25.299 1.00 75.06 528 LYS A O 1
ATOM 4278 N N . GLU A 1 529 ? -23.209 3.331 -25.061 1.00 76.00 529 GLU A N 1
ATOM 4279 C CA . GLU A 1 529 ? -24.131 4.402 -25.457 1.00 76.00 529 GLU A CA 1
ATOM 4280 C C . GLU A 1 529 ? -24.210 5.518 -24.405 1.00 76.00 529 GLU A C 1
ATOM 4282 O O . GLU A 1 529 ? -24.200 6.694 -24.775 1.00 76.00 529 GLU A O 1
ATOM 4287 N N . ARG A 1 530 ? -24.164 5.183 -23.106 1.00 76.81 530 ARG A N 1
ATOM 4288 C CA . ARG A 1 530 ? -24.071 6.179 -22.020 1.00 76.81 530 ARG A CA 1
ATOM 4289 C C . ARG A 1 530 ? -22.770 6.972 -22.065 1.00 76.81 530 ARG A C 1
ATOM 4291 O O . ARG A 1 530 ? -22.807 8.195 -21.976 1.00 76.81 530 ARG A O 1
ATOM 4298 N N . TYR A 1 531 ? -21.630 6.310 -22.267 1.00 72.44 531 TYR A N 1
ATOM 4299 C CA . TYR A 1 531 ? -20.348 7.011 -22.390 1.00 72.44 531 TYR A CA 1
ATOM 4300 C C . TYR A 1 531 ? -20.298 7.934 -23.611 1.00 72.44 531 TYR A C 1
A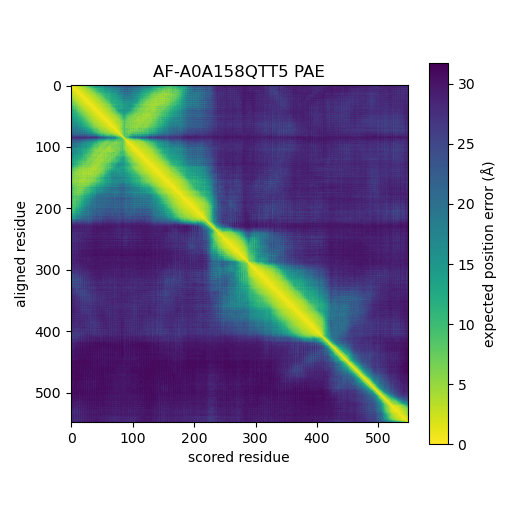TOM 4302 O O . TYR A 1 531 ? -19.713 9.014 -23.542 1.00 72.44 531 TYR A O 1
ATOM 4310 N N . ARG A 1 532 ? -20.953 7.557 -24.715 1.00 79.38 532 ARG A N 1
ATOM 4311 C CA . ARG A 1 532 ? -21.070 8.423 -25.893 1.00 79.38 532 ARG A CA 1
ATOM 4312 C C . ARG A 1 532 ? -21.937 9.660 -25.614 1.00 79.38 532 ARG A C 1
ATOM 4314 O O . ARG A 1 532 ? -21.588 10.734 -26.092 1.00 79.38 532 ARG A O 1
ATOM 4321 N N . ALA A 1 533 ? -23.015 9.529 -24.839 1.00 76.31 533 ALA A N 1
ATOM 4322 C CA . ALA A 1 533 ? -23.846 10.667 -24.433 1.00 76.31 533 ALA A CA 1
ATOM 4323 C C . ALA A 1 533 ? -23.076 11.641 -23.524 1.00 76.31 533 ALA A C 1
ATOM 4325 O O . ALA A 1 533 ? -23.050 12.836 -23.799 1.00 76.31 533 ALA A O 1
ATOM 4326 N N . ILE A 1 534 ? -22.356 11.117 -22.527 1.00 77.94 534 ILE A N 1
ATOM 4327 C CA . ILE A 1 534 ? -21.526 11.916 -21.609 1.00 77.94 534 ILE A CA 1
ATOM 4328 C C . ILE A 1 534 ? -20.397 12.636 -22.364 1.00 77.94 534 ILE A C 1
ATOM 4330 O O . ILE A 1 534 ? -20.125 13.803 -22.102 1.00 77.94 534 ILE A O 1
ATOM 4334 N N . SER A 1 535 ? -19.760 11.969 -23.334 1.00 74.94 535 SER A N 1
ATOM 4335 C CA . SER A 1 535 ? -18.757 12.604 -24.200 1.00 74.94 535 SER A CA 1
ATOM 4336 C C . SER A 1 535 ? -19.357 13.741 -25.026 1.00 74.94 535 SER A C 1
ATOM 4338 O O . SER A 1 535 ? -18.728 14.783 -25.153 1.00 74.94 535 SER A O 1
ATOM 4340 N N . GLY A 1 536 ? -20.574 13.568 -25.552 1.00 78.38 536 GLY A N 1
ATOM 4341 C CA . GLY A 1 536 ? -21.269 14.619 -26.294 1.00 78.38 536 GLY A CA 1
ATOM 4342 C C . GLY A 1 536 ? -21.612 15.831 -25.426 1.00 78.38 536 GLY A C 1
ATOM 4343 O O . GLY A 1 536 ? -21.432 16.961 -25.869 1.00 78.38 536 GLY A O 1
ATOM 4344 N N . GLU A 1 537 ? -22.040 15.605 -24.181 1.00 79.44 537 GLU A N 1
ATOM 4345 C CA . GLU A 1 537 ? -22.291 16.672 -23.203 1.00 79.44 537 GLU A CA 1
ATOM 4346 C C . GLU A 1 537 ? -20.997 17.423 -22.848 1.00 79.44 537 GLU A C 1
ATOM 4348 O O . GLU A 1 537 ? -20.969 18.656 -22.847 1.00 79.44 537 GLU A O 1
ATOM 4353 N N . LEU A 1 538 ? -19.893 16.698 -22.644 1.00 76.19 538 LEU A N 1
ATOM 4354 C CA . LEU A 1 538 ? -18.567 17.280 -22.430 1.00 76.19 538 LEU A CA 1
ATOM 4355 C C . LEU A 1 538 ? -18.109 18.121 -23.624 1.00 76.19 538 LEU A C 1
ATOM 4357 O O . LEU A 1 538 ? -17.679 19.255 -23.424 1.00 76.19 538 LEU A O 1
ATOM 4361 N N . ASP A 1 539 ? -18.277 17.627 -24.849 1.00 78.94 539 ASP A N 1
ATOM 4362 C CA . ASP A 1 539 ? -17.930 18.364 -26.066 1.00 78.94 539 ASP A CA 1
ATOM 4363 C C . ASP A 1 539 ? -18.779 19.639 -26.220 1.00 78.94 539 ASP A C 1
ATOM 4365 O O . ASP A 1 539 ? -18.251 20.689 -26.592 1.00 78.94 539 ASP A O 1
ATOM 4369 N N . THR A 1 540 ? -20.071 19.604 -25.860 1.00 76.19 540 THR A N 1
ATOM 4370 C CA . THR A 1 540 ? -20.917 20.810 -25.839 1.00 76.19 540 THR A CA 1
ATOM 4371 C C . THR A 1 540 ? -20.499 21.808 -24.762 1.00 76.19 540 THR A C 1
ATOM 4373 O O . THR A 1 540 ? -20.400 22.996 -25.055 1.00 76.19 540 THR A O 1
ATOM 4376 N N . THR A 1 541 ? -20.154 21.355 -23.551 1.00 72.56 541 THR A N 1
ATOM 4377 C CA . THR A 1 541 ? -19.660 22.257 -22.494 1.00 72.56 541 THR A CA 1
ATOM 4378 C C . THR A 1 541 ? -18.304 22.870 -22.848 1.00 72.56 541 THR A C 1
ATOM 4380 O O . THR A 1 541 ? -18.052 24.036 -22.549 1.00 72.56 541 THR A O 1
ATOM 4383 N N . PHE A 1 542 ? -17.444 22.130 -23.553 1.00 70.75 542 PHE A N 1
ATOM 4384 C CA . PHE A 1 542 ? -16.182 22.653 -24.071 1.00 70.75 542 PHE A CA 1
ATOM 4385 C C . PHE A 1 542 ? -16.401 23.679 -25.187 1.00 70.75 542 PHE A C 1
ATOM 4387 O O . PHE A 1 542 ? -15.704 24.693 -25.235 1.00 70.75 542 PHE A O 1
ATOM 4394 N N . ALA A 1 543 ? -17.380 23.455 -26.066 1.00 71.69 543 ALA A N 1
ATOM 4395 C CA . ALA A 1 543 ? -17.762 24.417 -27.096 1.00 71.69 543 ALA A CA 1
ATOM 4396 C C . ALA A 1 543 ? -18.344 25.710 -26.491 1.00 71.69 543 ALA A C 1
ATOM 4398 O O . ALA A 1 543 ? -18.007 26.805 -26.934 1.00 71.69 543 ALA A O 1
ATOM 4399 N N . GLU A 1 544 ? -19.152 25.606 -25.434 1.00 72.31 544 GLU A N 1
ATOM 4400 C CA . GLU A 1 544 ? -19.696 26.766 -24.717 1.00 72.31 544 GLU A CA 1
ATOM 4401 C C . GLU A 1 544 ? -18.595 27.565 -24.003 1.00 72.31 544 GLU A C 1
ATOM 4403 O O . GLU A 1 544 ? -18.553 28.791 -24.122 1.00 72.31 544 GLU A O 1
ATOM 4408 N N . LEU A 1 545 ? -17.644 26.884 -23.353 1.00 68.81 545 LEU A N 1
ATOM 4409 C CA . LEU A 1 545 ? -16.500 27.509 -22.674 1.00 68.81 545 LEU A CA 1
ATOM 4410 C C . LEU A 1 545 ? -15.477 28.145 -23.625 1.00 68.81 545 LEU A C 1
ATOM 4412 O O . LEU A 1 545 ? -14.724 29.015 -23.203 1.00 68.81 545 LEU A O 1
ATOM 4416 N N . THR A 1 546 ? -15.439 27.724 -24.890 1.00 67.56 546 THR A N 1
ATOM 4417 C CA . THR A 1 546 ? -14.556 28.300 -25.922 1.00 67.56 546 THR A CA 1
ATOM 4418 C C . THR A 1 546 ? -15.231 29.392 -26.758 1.00 67.56 546 THR A C 1
ATOM 4420 O O . THR A 1 546 ? -14.576 30.007 -27.598 1.00 67.56 546 THR A O 1
ATOM 4423 N N . SER A 1 547 ? -16.526 29.650 -26.525 1.00 51.44 547 SER A N 1
ATOM 4424 C CA . SER A 1 547 ? -17.309 30.709 -27.183 1.00 51.44 547 SER A CA 1
ATOM 4425 C C . SER A 1 547 ? -17.446 32.009 -26.368 1.00 51.44 547 SER A C 1
ATOM 4427 O O . SER A 1 547 ? -18.041 32.970 -26.860 1.00 51.44 547 SER A O 1
ATOM 4429 N N . PHE A 1 548 ? -16.874 32.044 -25.158 1.00 44.03 548 PHE A N 1
ATOM 4430 C CA . PHE A 1 548 ? -16.586 33.254 -24.372 1.00 44.03 548 PHE A CA 1
ATOM 4431 C C . PHE A 1 548 ? -15.141 33.699 -24.598 1.00 44.03 548 PHE A C 1
ATOM 4433 O O . PHE A 1 548 ? -14.909 34.932 -24.582 1.00 44.03 548 PHE A O 1
#

Radius of gyration: 63.0 Å; Cα contacts (8 Å, |Δi|>4): 86; chains: 1; bounding box: 152×76×197 Å

Organism: Mesocestoides corti (NCBI:txid53468)

Mean predicted aligned error: 23.68 Å

Sequence (548 aa):
MDSIKKKMLAMKLEKENALDKAINLESQLKEKARDFEKKEEEMNEMLAKVKNIQAEVDTVQESLQEAISKLEETEKRATNLMKMEGSATVETVKSKILAMTSEKERLEREIALKNDDIEIERRKKEAAEAEVAAMTRRIRLLEEDFEQSSGRLTETSTKLDDASKAAEESESARWRLNNQQGADELKISELERAIATATMATEEAEWKYEECMKKADYCSTSLSKKTIYSNFNGRACRNRKTLETRSISDDERMAQLEDQVKEAKYIAEDAERKYDEAIQVMRFCSENPADGRINAARRLAITEVDLERAESRLETSESKIVELEEELRIVGNNMKSLEVSEQESLQREESYEETIRDLTERLKTNAELEAMYLKRLDLLREQLKEAEQRAAEAERQVSKLQNEVDRLEGSNIITTCYLELPANVCLFLLPLLASARFSYLHDASQRLSQGRRPQKPYRKGTNRKYNESKKPSPQRTKLLRYFDRKSTLHWTSTTPFEALRVHGKWQAHSKDRKTSMVANWDELLSEKERYRAISGELDTTFAELTSF

Nearest PDB structures (foldseek):
  3na7-assembly1_A  TM=4.529E-01  e=1.030E-02  Helicobacter pylori NCTC 11638
  6ixe-assembly1_A  TM=3.343E-01  e=3.105E-02  Homo sapiens
  6ixf-assembly1_A  TM=3.540E-01  e=7.421E-02  Homo sapiens
  8auc-assembly3_B  TM=4.444E-01  e=8.203E+00  Corynebacterium glutamicum ATCC 13032

Secondary structure (DSSP, 8-state):
-HHHHHHHHHHHHHHHHHHHHHHHHHHHHHHHHHHHHHHHHHHHHHHHHHHHHHHHHHHHHHHHHHHHHHHHHHHHHHHHHHTS---HHHHHHHHHHHHHHHHHHHHHHHHHHHHHHHHHHHHHHHHHHHHHHHHHHHHHHHHHHHHHHHHHHHHHHHHHHHHHHHHHHHHHHHHHHHHHHHHHHHHHHHHHHHHHHHHHHHHHHHHHHHHHHHHHHHHHHHTTS--------S-HHHHHHHHHHHHHHHHHHHHHHHHHHHHHHHHHHHHHHHHHHHHHHHHHHHH-HHHHHHHHHHHHHHHHHHHHHHHHHHHHHHHHHHHHHHHHHHHHHHHHHHHHHHHHHHHHHHHHHHHHHHHHHHHHHHHHHHHHHHHHHHHHHHHHHHHHHHHHHHHHHHHHHHHHHHHHHHHHHHHHSS---------S--SSSSSSSSSSSSSSSSTTS-----------------------------------------------------SSSSSSTTTHHHHHHHHHHHHHHHHHHHHHHHHHHHHHHHHHHT--

InterPro domains:
  IPR000533 Tropomyosin [PF00261] (1-80)
  IPR000533 Tropomyosin [PF00261] (91-224)
  IPR000533 Tropomyosin [PF00261] (238-365)
  IPR000533 Tropomyosin [PR00194] (131-148)
  IPR000533 Tropomyosin [PR00194] (233-253)
  IPR000533 Tropomyosin [PR00194] (276-304)
  IPR000533 Tropomyosin [PR00194] (306-329)

pLDDT: mean 70.92, std 20.96, range [24.42, 96.06]

Solvent-accessible surface area (backbone atoms only — not comp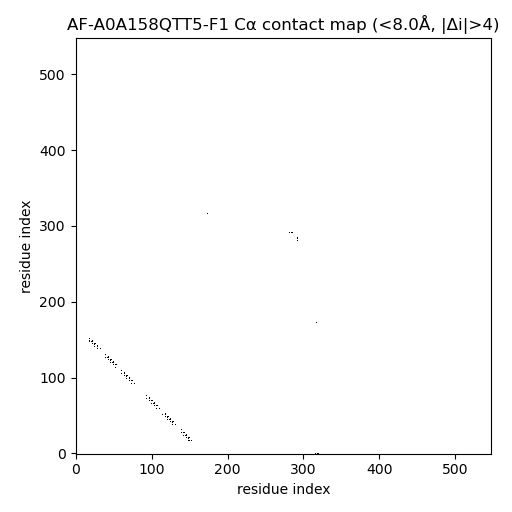arable to full-atom values): 31942 Å² total; per-residue (Å²): 108,67,71,57,52,52,50,50,51,50,51,51,50,52,41,51,56,34,49,56,50,36,53,52,46,52,51,52,49,55,52,51,49,54,54,46,52,55,51,52,51,52,41,52,52,44,52,51,49,48,53,51,53,49,52,52,46,52,55,52,48,52,53,43,52,52,51,48,55,53,43,53,54,51,50,56,50,43,57,62,46,66,76,54,83,89,53,78,66,56,58,56,47,52,54,50,50,55,51,50,52,54,50,47,56,48,46,55,51,51,48,52,54,52,51,53,53,46,52,52,52,50,52,53,39,52,52,45,53,51,50,51,53,51,49,54,54,51,51,52,52,51,52,51,54,37,53,53,37,48,51,52,38,53,53,50,49,51,54,47,52,54,52,48,51,55,47,54,54,53,47,55,53,48,55,54,51,52,54,49,50,56,51,50,51,53,51,49,56,52,51,53,52,52,50,54,52,48,52,52,53,49,53,53,47,51,52,52,48,55,52,47,49,56,50,47,55,55,42,61,72,53,64,83,58,86,88,82,90,81,94,85,91,87,71,62,73,74,47,44,62,59,47,47,58,45,46,54,56,48,50,57,49,45,54,53,50,52,50,52,50,49,52,50,48,53,53,50,54,52,46,51,49,51,50,50,50,51,48,49,51,48,45,50,23,68,77,36,60,64,60,38,50,51,52,51,51,50,52,50,53,50,53,51,53,54,46,54,53,50,51,56,53,46,55,58,48,52,56,50,53,57,50,52,55,51,49,50,52,50,52,57,49,51,51,54,53,48,54,52,54,48,53,54,50,50,52,51,50,56,53,50,53,50,54,51,52,52,52,51,51,52,51,52,54,49,53,54,50,52,56,51,50,51,56,50,50,54,53,52,51,52,54,48,51,56,50,51,51,52,50,54,51,51,52,52,51,51,53,50,52,49,54,50,50,54,51,50,52,54,49,51,52,61,62,57,73,70,63,83,83,80,93,78,90,80,92,74,83,89,85,70,86,80,76,77,83,73,73,82,78,63,74,77,70,66,77,80,78,72,91,73,83,86,84,88,83,91,82,90,84,80,89,81,90,81,82,88,88,85,86,87,87,90,83,91,85,90,86,86,87,86,90,87,84,91,83,90,86,84,89,84,88,86,87,83,90,85,89,91,91,84,91,88,75,79,79,71,69,63,61,63,56,58,61,54,52,54,58,52,49,57,53,52,50,54,50,53,52,50,53,52,51,54,50,50,52,49,53,51,53,51,53,56,68,70,71,113